Protein 1A3R (pdb70)

Radius of gyration: 25.02 Å; Cα contacts (8 Å, |Δi|>4): 1130; chains: 3; bounding box: 66×62×62 Å

Nearest PDB structures (foldseek):
  1a3r-assembly1_H  TM=1.005E+00  e=1.923E-43  Mus musculus
  6lyn-assembly2_H  TM=9.028E-01  e=5.136E-33  Mus musculus
  4gmt-assembly2_I  TM=8.517E-01  e=1.843E-33  Mus musculus
  5w5x-assembly1_H  TM=8.580E-01  e=8.492E-32  Rattus norvegicus
  6bpc-assembly1_B  TM=8.799E-01  e=1.712E-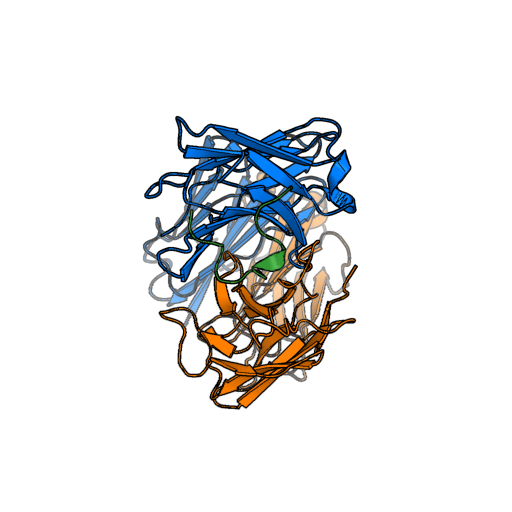31  Mus musculus

Solvent-accessible surface area: 20112 Å² total; per-residue (Å²): 130,6,93,15,79,17,50,54,88,61,40,74,10,53,88,55,75,129,3,70,0,28,0,96,9,68,94,53,0,58,7,88,169,39,128,74,15,4,0,0,0,2,16,19,64,66,92,102,33,4,88,2,3,0,16,64,3,67,49,93,12,94,80,14,55,121,48,4,63,6,56,38,71,19,50,72,0,39,0,16,0,59,24,1,70,22,82,2,13,4,38,0,8,0,6,0,1,58,46,41,8,1,30,26,3,88,7,0,94,0,15,2,109,84,76,66,21,63,10,86,12,22,9,2,12,6,8,84,70,6,40,124,86,38,17,0,1,0,0,0,0,0,10,57,0,17,24,85,111,29,86,26,90,4,54,7,71,58,74,87,49,133,87,33,48,28,50,10,118,25,94,12,57,63,180,61,9,7,11,1,4,4,0,5,0,43,10,78,71,107,42,11,81,173,39,48,31,0,16,0,31,0,76,5,139,50,46,152,73,67,42,76,92,53,16,52,82,103,111,128,163,106,2,100,28,38,56,72,57,64,16,176,72,56,34,58,16,103,0,27,0,37,0,60,75,32,82,4,113,42,2,10,0,3,0,2,13,26,95,90,181,103,24,8,47,8,0,0,2,7,4,23,68,64,41,123,40,84,33,18,88,142,13,121,78,48,4,67,6,61,50,55,70,107,56,41,11,0,58,0,52,2,38,72,2,56,81,92,8,36,4,45,2,16,0,4,0,0,38,0,106,136,49,54,14,26,19,0,69,17,1,52,1,29,12,23,79,18,159,66,56,43,24,52,9,25,18,2,6,36,63,68,132,74,27,17,0,0,0,1,0,60,18,0,2,13,64,70,14,76,24,56,3,45,99,38,100,40,86,90,42,42,36,66,2,68,24,42,90,104,102,80,72,31,14,15,6,0,1,0,56,14,79,59,93,38,22,84,94,110,69,2,27,0,25,5,23,1,85,55,32,106,55,176,52,93,55,109,2,103,83,113,88,91,45,2,16,3,2,7,44,92,39,31,89,17,191

Foldseek 3Di:
DKAKAKDDQEEEEAFQAKDKIKIFIPWFQADVVVRFRFKWKWWAAPPGDIGTADGSQAHGDPPHDPQWGKDDGTTMIMIMGGGDALQSQTWMKMWRPRDPPTDIYSTYGYAYDDDFDFWDKDKDWADPVVLVVFKTKIKMKTDFGPDPDKDKWKAFQNHTDDPQKDKDKDDQDSPSRGIMMMIMHMDTSVVVVVTFKIKIWMDDPVDPGIDIDIGTPVDD/DAWEKDEAAEAEAQAKDKIKIARPPDQLLQKKKWKWWDAPPGDIHTAWIAHSPPRDIDGDVVCVVFWDWGDDRVRRMIMIMGGRDDQVRFTWMKMWIQRVVVRDIHIHPTYGYGHHPADFDAWDKDWAEDDLCKGKTKIKTWFGDDDDKDKDKPVPPQDPQKDKDDWDDDPRGTITMMMHMDGPVCPPVPKMKMWMADVVVGDIDIDIHDHD/DDDDVVDDCVCPDPD

Secondary structure (DSSP, 8-state):
---EEPPPEEE-TT--EEEEEE-TTS-GGG-EEEEEEE-TTS-EEEEEEE-TTT--EEE-GGGTTTEEEEEEGGGTEEEEEE-S--GGG-EEEEEEEEETTTTEEEE---EEEEE--PPPB--EEEEEPPP--EEEEEEEEEEEBSS--EEEEGGGTB-TTEEEPPPEE-SS-EEEEEEEEEETTTTTTS--EEEEEEGGGTEEEEEE----/---EEEE-SEEEEETT-EEEEEEEESS--EETTTTEE-EEEEEE-TTS--EEEEETTTEEPTT--TTEEEEEETTEEEEEEES--GGG-EEEEEEE-SSSS-PBP--EEEEEE---BPPEEEEEPPPHHHHHTTEEEEEEEEEEEBSS-EEEEEEETTEEE-SSEEEEEPPPPTTT--EEEEEEEEEEHHHHHT--EEEEEEEETT-SSPEEEEEETT--/----TTS-GGG-S--

B-factor: mean 27.32, std 13.16, range [6.13, 100.0]

Structure (mmCIF, N/CA/C/O backbone):
data_1A3R
#
_entry.id   1A3R
#
_cell.length_a   71.790
_cell.length_b   76.320
_cell.length_c   92.320
_cell.angle_alpha   90.00
_cell.angle_beta   90.00
_cell.angle_gamma   90.00
#
_symmetry.space_group_name_H-M   'P 21 21 21'
#
loop_
_entity.id
_entity.type
_entity.pdbx_description
1 polymer 'IGG2A 8F5 FAB (LIGHT CHAIN)'
2 polymer 'IGG2A 8F5 FAB (HEAVY CHAIN)'
3 polymer 'HUMAN RHINOVIRUS CAPSID PROTEIN VP2'
4 water water
#
loop_
_atom_site.group_PDB
_atom_site.id
_atom_site.type_symbol
_atom_site.label_atom_id
_atom_site.label_alt_id
_atom_site.label_comp_id
_atom_site.label_asym_id
_atom_site.label_entity_id
_atom_site.label_seq_id
_atom_site.pdbx_PDB_ins_code
_atom_site.Cartn_x
_atom_site.Cartn_y
_atom_site.Cartn_z
_atom_site.occupancy
_atom_site.B_iso_or_equiv
_atom_site.auth_seq_id
_atom_site.auth_comp_id
_atom_site.auth_asym_id
_atom_site.auth_atom_id
_atom_site.pdbx_PDB_model_num
ATOM 1 N N . ASP A 1 1 ? 79.656 63.382 102.827 1.00 46.17 1 ASP L N 1
ATOM 2 C CA . ASP A 1 1 ? 79.966 64.823 102.595 1.00 46.08 1 ASP L CA 1
ATOM 3 C C . ASP A 1 1 ? 81.271 65.012 101.830 1.00 43.34 1 ASP L C 1
ATOM 4 O O . ASP A 1 1 ? 82.230 64.259 102.019 1.00 44.45 1 ASP L O 1
ATOM 9 N N . ILE A 1 2 ? 81.289 66.011 100.950 1.00 38.92 2 ILE L N 1
ATOM 10 C CA . ILE A 1 2 ? 82.468 66.312 100.145 1.00 35.37 2 ILE L CA 1
ATOM 11 C C . ILE A 1 2 ? 83.421 67.239 100.897 1.00 32.50 2 ILE L C 1
ATOM 12 O O . ILE A 1 2 ? 83.027 68.303 101.373 1.00 34.35 2 ILE L O 1
ATOM 17 N N . VAL A 1 3 ? 84.669 66.799 101.030 1.00 31.70 3 VAL L N 1
ATOM 18 C CA . VAL A 1 3 ? 85.699 67.568 101.718 1.00 29.82 3 VAL L CA 1
ATOM 19 C C . VAL A 1 3 ? 86.483 68.422 100.722 1.00 29.09 3 VAL L C 1
ATOM 20 O O . VAL A 1 3 ? 86.923 67.938 99.673 1.00 26.09 3 VAL L O 1
ATOM 24 N N . MET A 1 4 ? 86.630 69.702 101.051 1.00 28.30 4 MET L N 1
ATOM 25 C CA . MET A 1 4 ? 87.359 70.637 100.204 1.00 26.54 4 MET L CA 1
ATOM 26 C C . MET A 1 4 ? 88.702 70.950 100.858 1.00 26.51 4 MET L C 1
ATOM 27 O O . MET A 1 4 ? 88.756 71.425 101.992 1.00 26.71 4 MET L O 1
ATOM 32 N N . THR A 1 5 ? 89.783 70.660 100.140 1.00 25.14 5 THR L N 1
ATOM 33 C CA . THR A 1 5 ? 91.130 70.893 100.639 1.00 25.24 5 THR L CA 1
ATOM 34 C C . THR A 1 5 ? 91.836 71.965 99.821 1.00 23.52 5 THR L C 1
ATOM 35 O O . THR A 1 5 ? 92.045 71.804 98.623 1.00 25.90 5 THR L O 1
ATOM 39 N N . GLN A 1 6 ? 92.194 73.064 100.475 1.00 19.96 6 GLN L N 1
ATOM 40 C CA . GLN A 1 6 ? 92.893 74.151 99.806 1.00 19.81 6 GLN L CA 1
ATOM 41 C C . GLN A 1 6 ? 94.352 74.197 100.231 1.00 22.06 6 GLN L C 1
ATOM 42 O O . GLN A 1 6 ? 94.684 73.860 101.367 1.00 22.42 6 GLN L O 1
ATOM 48 N N . SER A 1 7 ? 95.217 74.634 99.320 1.00 22.75 7 SER L N 1
ATOM 49 C CA . SER A 1 7 ? 96.644 74.739 99.605 1.00 22.05 7 SER L CA 1
ATOM 50 C C . SER A 1 7 ? 97.307 75.697 98.626 1.00 22.00 7 SER L C 1
ATOM 51 O O . SER A 1 7 ? 96.853 75.843 97.491 1.00 23.32 7 SER L O 1
ATOM 54 N N . PRO A 1 8 ? 98.328 76.441 99.087 1.00 25.11 8 PRO L N 1
ATOM 55 C CA . PRO A 1 8 ? 98.837 76.404 100.464 1.00 25.15 8 PRO L CA 1
ATOM 56 C C . PRO A 1 8 ? 97.923 77.235 101.370 1.00 25.41 8 PRO L C 1
ATOM 57 O O . PRO A 1 8 ? 97.020 77.912 100.885 1.00 26.48 8 PRO L O 1
ATOM 61 N N . SER A 1 9 ? 98.139 77.176 102.678 1.00 26.55 9 SER L N 1
ATOM 62 C CA . SER A 1 9 ? 97.305 77.940 103.599 1.00 27.95 9 SER L CA 1
ATOM 63 C C . SER A 1 9 ? 97.709 79.415 103.639 1.00 28.19 9 SER L C 1
ATOM 64 O O . SER A 1 9 ? 96.884 80.289 103.913 1.00 26.14 9 SER L O 1
ATOM 67 N N . SER A 1 10 ? 98.977 79.678 103.333 1.00 27.99 10 SER L N 1
ATOM 68 C CA . SER A 1 10 ? 99.528 81.033 103.314 1.00 25.27 10 SER L CA 1
ATOM 69 C C . SER A 1 10 ? 100.470 81.155 102.119 1.00 25.50 10 SER L C 1
ATOM 70 O O . SER A 1 10 ? 101.184 80.212 101.780 1.00 27.09 10 SER L O 1
ATOM 73 N N . LEU A 1 11 ? 100.489 82.327 101.498 1.00 25.78 11 LEU L N 1
ATOM 74 C CA . LEU A 1 11 ? 101.314 82.549 100.319 1.00 25.05 11 LEU L CA 1
ATOM 75 C C . LEU A 1 11 ? 101.835 83.984 100.294 1.00 23.72 11 LEU L C 1
ATOM 76 O O . LEU A 1 11 ? 101.059 84.924 100.383 1.00 21.70 11 LEU L O 1
ATOM 81 N N . THR A 1 12 ? 103.150 84.146 100.185 1.00 22.53 12 THR L N 1
ATOM 82 C CA . THR A 1 12 ? 103.757 85.474 100.146 1.00 23.46 12 THR L CA 1
ATOM 83 C C . THR A 1 12 ? 104.376 85.705 98.776 1.00 24.95 12 THR L C 1
ATOM 84 O O . THR A 1 12 ? 105.282 84.980 98.370 1.00 28.08 12 THR L O 1
ATOM 88 N N . VAL A 1 13 ? 103.886 86.714 98.065 1.00 23.17 13 VAL L N 1
ATOM 89 C CA . VAL A 1 13 ? 104.377 87.011 96.724 1.00 23.41 13 VAL L CA 1
ATOM 90 C C . VAL A 1 13 ? 104.711 88.484 96.505 1.00 23.80 13 VAL L C 1
ATOM 91 O O . VAL A 1 13 ? 104.295 89.347 97.275 1.00 25.23 13 VAL L O 1
ATOM 95 N N . THR A 1 14 ? 105.471 88.759 95.449 1.00 22.61 14 THR L N 1
ATOM 96 C CA . THR A 1 14 ? 105.860 90.120 95.105 1.00 24.30 14 THR L CA 1
ATOM 97 C C . THR A 1 14 ? 104.973 90.627 93.975 1.00 24.63 14 THR L C 1
ATOM 98 O O . THR A 1 14 ? 104.535 89.851 93.125 1.00 24.73 14 THR L O 1
ATOM 102 N N . THR A 1 15 ? 104.719 91.931 93.967 1.00 23.00 15 THR L N 1
ATOM 103 C CA . THR A 1 15 ? 103.885 92.548 92.940 1.00 25.62 15 THR L CA 1
ATOM 104 C C . THR A 1 15 ? 104.350 92.175 91.539 1.00 25.42 15 THR L C 1
ATOM 105 O O . THR A 1 15 ? 105.550 92.137 91.261 1.00 25.71 15 THR L O 1
ATOM 109 N N . GLY A 1 16 ? 103.392 91.851 90.677 1.00 24.98 16 GLY L N 1
ATOM 110 C CA . GLY A 1 16 ? 103.712 91.503 89.309 1.00 23.20 16 GLY L CA 1
ATOM 111 C C . GLY A 1 16 ? 103.858 90.036 88.970 1.00 23.92 16 GLY L C 1
ATOM 112 O O . GLY A 1 16 ? 103.725 89.675 87.803 1.00 26.42 16 GLY L O 1
ATOM 113 N N . GLU A 1 17 ? 104.129 89.180 89.951 1.00 26.01 17 GLU L N 1
ATOM 114 C CA . GLU A 1 17 ? 104.286 87.765 89.636 1.00 28.93 17 GLU L CA 1
ATOM 115 C C . GLU A 1 17 ? 102.980 86.990 89.499 1.00 29.91 17 GLU L C 1
ATOM 116 O O . GLU A 1 17 ? 101.909 87.486 89.853 1.00 26.84 17 GLU L O 1
ATOM 122 N N . LYS A 1 18 ? 103.071 85.806 88.899 1.00 30.87 18 LYS L N 1
ATOM 123 C CA . LYS A 1 18 ? 101.911 84.947 88.697 1.00 30.34 18 LYS L CA 1
ATOM 124 C C . LYS A 1 18 ? 101.734 84.063 89.918 1.00 29.33 18 LYS L C 1
ATOM 125 O O . LYS A 1 18 ? 102.678 83.419 90.376 1.00 28.54 18 LYS L O 1
ATOM 131 N N . VAL A 1 19 ? 100.513 84.057 90.442 1.00 27.59 19 VAL L N 1
ATOM 132 C CA . VAL A 1 19 ? 100.163 83.292 91.632 1.00 25.41 19 VAL L CA 1
ATOM 133 C C . VAL A 1 19 ? 99.233 82.143 91.271 1.00 22.62 19 VAL L C 1
ATOM 134 O O . VAL A 1 19 ? 98.402 82.274 90.378 1.00 23.00 19 VAL L O 1
ATOM 138 N N . THR A 1 20 ? 99.369 81.024 91.976 1.00 22.69 20 THR L N 1
ATOM 139 C CA . THR A 1 20 ? 98.514 79.860 91.746 1.00 24.68 20 THR L CA 1
ATOM 140 C C . THR A 1 20 ? 98.176 79.164 93.064 1.00 23.21 20 THR L C 1
ATOM 141 O O . THR A 1 20 ? 99.064 78.872 93.867 1.00 25.22 20 THR L O 1
ATOM 145 N N . MET A 1 21 ? 96.886 78.943 93.299 1.00 19.32 21 MET L N 1
ATOM 146 C CA . MET A 1 21 ? 96.442 78.251 94.504 1.00 20.10 21 MET L CA 1
ATOM 147 C C . MET A 1 21 ? 95.536 77.093 94.104 1.00 19.96 21 MET L C 1
ATOM 148 O O . MET A 1 21 ? 94.848 77.150 93.083 1.00 22.90 21 MET L O 1
ATOM 153 N N . THR A 1 22 ? 95.552 76.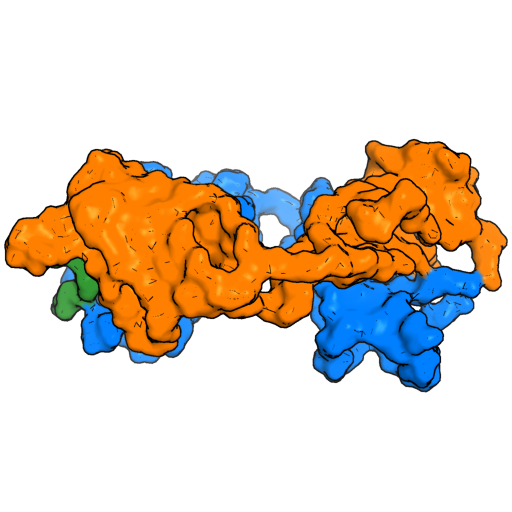033 94.902 1.00 18.93 22 THR L N 1
ATOM 154 C CA . THR A 1 22 ? 94.787 74.836 94.583 1.00 21.59 22 THR L CA 1
ATOM 155 C C . THR A 1 22 ? 93.619 74.503 95.510 1.00 20.60 22 THR L C 1
ATOM 156 O O . THR A 1 22 ? 93.648 74.791 96.705 1.00 20.55 22 THR L O 1
ATOM 160 N N . CYS A 1 23 ? 92.587 73.899 94.929 1.00 20.62 23 CYS L N 1
ATOM 161 C CA . CYS A 1 23 ? 91.406 73.468 95.666 1.00 22.57 23 CYS L CA 1
ATOM 162 C C . CYS A 1 23 ? 91.051 72.070 95.164 1.00 21.46 23 CYS L C 1
ATOM 163 O O . CYS A 1 23 ? 90.796 71.881 93.974 1.00 20.71 23 CYS L O 1
ATOM 166 N N . LYS A 1 24 ? 91.096 71.086 96.057 1.00 23.66 24 LYS L N 1
ATOM 167 C CA . LYS A 1 24 ? 90.777 69.706 95.694 1.00 29.60 24 LYS L CA 1
ATOM 168 C C . LYS A 1 24 ? 89.545 69.223 96.438 1.00 26.98 24 LYS L C 1
ATOM 169 O O . LYS A 1 24 ? 89.352 69.547 97.604 1.00 27.58 24 LYS L O 1
ATOM 175 N N . SER A 1 25 ? 88.715 68.445 95.757 1.00 25.68 25 SER L N 1
ATOM 176 C CA . SER A 1 25 ? 87.507 67.902 96.363 1.00 25.21 25 SER L CA 1
ATOM 177 C C . SER A 1 25 ? 87.657 66.391 96.468 1.00 25.79 25 SER L C 1
ATOM 178 O O . SER A 1 25 ? 88.351 65.780 95.656 1.00 24.59 25 SER L O 1
ATOM 181 N N . SER A 1 26 ? 87.024 65.795 97.477 1.00 27.53 26 SER L N 1
ATOM 182 C CA . SER A 1 26 ? 87.087 64.348 97.684 1.00 26.91 26 SER L CA 1
ATOM 183 C C . SER A 1 26 ? 86.294 63.556 96.644 1.00 28.65 26 SER L C 1
ATOM 184 O O . SER A 1 26 ? 86.441 62.339 96.543 1.00 30.85 26 SER L O 1
ATOM 187 N N . GLN A 1 27 ? 85.463 64.251 95.871 1.00 29.71 27 GLN L N 1
ATOM 188 C CA . GLN A 1 27 ? 84.649 63.626 94.830 1.00 28.70 27 GLN L CA 1
ATOM 189 C C . GLN A 1 27 ? 84.486 64.570 93.656 1.00 27.52 27 GLN L C 1
ATOM 190 O O . GLN A 1 27 ? 84.565 65.786 93.817 1.00 28.61 27 GLN L O 1
ATOM 196 N N . SER A 1 28 A 84.234 64.002 92.482 1.00 25.07 27 SER L N 1
ATOM 197 C CA . SER A 1 28 A 84.049 64.783 91.264 1.00 25.74 27 SER L CA 1
ATOM 198 C C . SER A 1 28 A 82.908 65.792 91.385 1.00 26.09 27 SER L C 1
ATOM 199 O O . SER A 1 28 A 81.862 65.492 91.960 1.00 25.47 27 SER L O 1
ATOM 202 N N . LEU A 1 29 B 83.119 66.991 90.850 1.00 23.04 27 LEU L N 1
ATOM 203 C CA . LEU A 1 29 B 82.095 68.028 90.903 1.00 20.64 27 LEU L CA 1
ATOM 204 C C . LEU A 1 29 B 81.475 68.232 89.519 1.00 22.05 27 LEU L C 1
ATOM 205 O O . LEU A 1 29 B 80.764 69.211 89.280 1.00 18.86 27 LEU L O 1
ATOM 210 N N . LEU A 1 30 C 81.705 67.267 88.630 1.00 22.94 27 LEU L N 1
ATOM 211 C CA . LEU A 1 30 C 81.204 67.335 87.261 1.00 25.13 27 LEU L CA 1
ATOM 212 C C . LEU A 1 30 C 79.815 66.747 87.019 1.00 25.60 27 LEU L C 1
ATOM 213 O O . LEU A 1 30 C 79.509 65.633 87.440 1.00 27.62 27 LEU L O 1
ATOM 218 N N . ASN A 1 31 D 78.982 67.519 86.331 1.00 26.58 27 ASN L N 1
ATOM 219 C CA . ASN A 1 31 D 77.637 67.096 85.969 1.00 28.09 27 ASN L CA 1
ATOM 220 C C . ASN A 1 31 D 77.771 66.665 84.506 1.00 30.18 27 ASN L C 1
ATOM 221 O O . ASN A 1 31 D 78.086 67.484 83.641 1.00 27.51 27 ASN L O 1
ATOM 226 N N . SER A 1 32 E 77.564 65.378 84.240 1.00 32.68 27 SER L N 1
ATOM 227 C CA . SER A 1 32 E 77.684 64.833 82.887 1.00 34.67 27 SER L CA 1
ATOM 228 C C . SER A 1 32 E 76.731 65.442 81.863 1.00 35.14 27 SER L C 1
ATOM 229 O O . SER A 1 32 E 77.117 65.689 80.721 1.00 36.85 27 SER L O 1
ATOM 232 N N . ARG A 1 33 F 75.485 65.665 82.268 1.00 34.13 27 ARG L N 1
ATOM 233 C CA . ARG A 1 33 F 74.476 66.233 81.380 1.00 34.67 27 ARG L CA 1
ATOM 234 C C . ARG A 1 33 F 74.813 67.656 80.908 1.00 35.30 27 ARG L C 1
ATOM 235 O O . ARG A 1 33 F 74.714 67.960 79.719 1.00 36.73 27 ARG L O 1
ATOM 243 N N . THR A 1 34 ? 75.243 68.513 81.833 1.00 34.05 28 THR L N 1
ATOM 244 C CA . THR A 1 34 ? 75.591 69.896 81.502 1.00 32.14 28 THR L CA 1
ATOM 245 C C . THR A 1 34 ? 77.075 70.102 81.169 1.00 33.27 28 THR L C 1
ATOM 246 O O . THR A 1 34 ? 77.461 71.150 80.639 1.00 34.32 28 THR L O 1
ATOM 250 N N . GLN A 1 35 ? 77.899 69.104 81.482 1.00 33.44 29 GLN L N 1
ATOM 251 C CA . GLN A 1 35 ? 79.340 69.159 81.235 1.00 34.41 29 GLN L CA 1
ATOM 252 C C . GLN A 1 35 ? 80.038 70.325 81.938 1.00 31.99 29 GLN L C 1
ATOM 253 O O . GLN A 1 35 ? 81.011 70.878 81.430 1.00 33.71 29 GLN L O 1
ATOM 259 N N . LYS A 1 36 ? 79.541 70.675 83.120 1.00 28.80 30 LYS L N 1
ATOM 260 C CA . LYS A 1 36 ? 80.106 71.761 83.916 1.00 25.70 30 LYS L CA 1
ATOM 261 C C . LYS A 1 36 ? 80.517 71.270 85.294 1.00 23.65 30 LYS L C 1
ATOM 262 O O . LYS A 1 36 ? 79.921 70.335 85.833 1.00 23.68 30 LYS L O 1
ATOM 268 N N . ASN A 1 37 ? 81.556 71.895 85.843 1.00 21.19 31 ASN L N 1
ATOM 269 C CA . ASN A 1 37 ? 82.051 71.580 87.179 1.00 22.01 31 ASN L CA 1
ATOM 270 C C . ASN A 1 37 ? 81.539 72.697 88.085 1.00 21.98 31 ASN L C 1
ATOM 271 O O . ASN A 1 37 ? 81.783 73.876 87.827 1.00 19.68 31 ASN L O 1
ATOM 276 N N . TYR A 1 38 ? 80.807 72.332 89.130 1.00 20.04 32 TYR L N 1
ATOM 277 C CA . TYR A 1 38 ? 80.251 73.334 90.028 1.00 19.24 32 TYR L CA 1
ATOM 278 C C . TYR A 1 38 ? 81.145 73.665 91.209 1.00 17.65 32 TYR L C 1
ATOM 279 O O . TYR A 1 38 ? 80.915 73.221 92.329 1.00 19.89 32 TYR L O 1
ATOM 288 N N . LEU A 1 39 ? 82.198 74.423 90.918 1.00 17.95 33 LEU L N 1
ATOM 289 C CA . LEU A 1 39 ? 83.161 74.861 91.918 1.00 18.32 33 LEU L CA 1
ATOM 290 C C . LEU A 1 39 ? 83.141 76.386 91.871 1.00 16.53 33 LEU L C 1
ATOM 291 O O . LEU A 1 39 ? 83.220 76.978 90.793 1.00 15.77 33 LEU L O 1
ATOM 296 N N . THR A 1 40 ? 82.997 77.016 93.034 1.00 15.14 34 THR L N 1
ATOM 297 C CA . THR A 1 40 ? 82.939 78.476 93.106 1.00 17.16 34 THR L CA 1
ATOM 298 C C . THR A 1 40 ? 84.071 79.084 93.940 1.00 14.16 34 THR L C 1
ATOM 299 O O . THR A 1 40 ? 84.432 78.548 94.984 1.00 16.46 34 THR L O 1
ATOM 303 N N . TRP A 1 41 ? 84.640 80.188 93.455 1.00 12.91 35 TRP L N 1
ATOM 304 C CA . TRP A 1 41 ? 85.726 80.891 94.147 1.00 13.35 35 TRP L CA 1
ATOM 305 C C . TRP A 1 41 ? 85.275 82.248 94.696 1.00 11.96 35 TRP L C 1
ATOM 306 O O . TRP A 1 41 ? 84.597 83.005 94.005 1.00 12.16 35 TRP L O 1
ATOM 317 N N . TYR A 1 42 ? 85.712 82.567 95.913 1.00 8.61 36 TYR L N 1
ATOM 318 C CA . TYR A 1 42 ? 85.384 83.830 96.578 1.00 12.44 36 TYR L CA 1
ATOM 319 C C . TYR A 1 42 ? 86.651 84.547 97.047 1.00 14.12 36 TYR L C 1
ATOM 320 O O . TYR A 1 42 ? 87.690 83.927 97.252 1.00 13.08 36 TYR L O 1
ATOM 329 N N . GLN A 1 43 ? 86.527 85.847 97.277 1.00 14.50 37 GLN L N 1
ATOM 330 C CA . GLN A 1 43 ? 87.630 86.669 97.751 1.00 15.23 37 GLN L CA 1
ATOM 331 C C . GLN A 1 43 ? 87.132 87.463 98.952 1.00 17.54 37 GLN L C 1
ATOM 332 O O . GLN A 1 43 ? 86.048 88.052 98.902 1.00 20.27 37 GLN L O 1
ATOM 338 N N . GLN A 1 44 ? 87.894 87.463 100.039 1.00 15.09 38 GLN L N 1
ATOM 339 C CA . GLN A 1 44 ? 87.493 88.231 101.202 1.00 13.00 38 GLN L CA 1
ATOM 340 C C . GLN A 1 44 ? 88.623 89.114 101.703 1.00 16.46 38 GLN L C 1
ATOM 341 O O . GLN A 1 44 ? 89.607 88.631 102.264 1.00 15.78 38 GLN L O 1
ATOM 347 N N . LYS A 1 45 ? 88.485 90.413 101.465 1.00 18.25 39 LYS L N 1
ATOM 348 C CA . LYS A 1 45 ? 89.469 91.390 101.908 1.00 20.59 39 LYS L CA 1
ATOM 349 C C . LYS A 1 45 ? 89.266 91.623 103.397 1.00 23.27 39 LYS L C 1
ATOM 350 O O . LYS A 1 45 ? 88.159 91.448 103.910 1.00 22.84 39 LYS L O 1
ATOM 356 N N . PRO A 1 46 ? 90.339 91.998 104.115 1.00 27.97 40 PRO L N 1
ATOM 357 C CA . PRO A 1 46 ? 90.294 92.248 105.561 1.00 29.69 40 PRO L CA 1
ATOM 358 C C . PRO A 1 46 ? 89.175 93.184 105.996 1.00 30.09 40 PRO L C 1
ATOM 359 O O . PRO A 1 46 ? 89.105 94.328 105.553 1.00 30.74 40 PRO L O 1
ATOM 363 N N . GLY A 1 47 ? 88.278 92.670 106.835 1.00 30.90 41 GLY L N 1
ATOM 364 C CA . GLY A 1 47 ? 87.170 93.467 107.332 1.00 31.61 41 GLY L CA 1
ATOM 365 C C . GLY A 1 47 ? 86.006 93.682 106.377 1.00 33.11 41 GLY L C 1
ATOM 366 O O . GLY A 1 47 ? 85.124 94.495 106.658 1.00 35.48 41 GLY L O 1
ATOM 367 N N . GLN A 1 48 ? 85.987 92.962 105.259 1.00 29.33 42 GLN L N 1
ATOM 368 C CA . GLN A 1 48 ? 84.907 93.103 104.287 1.00 25.88 42 GLN L CA 1
ATOM 369 C C . GLN A 1 48 ? 84.137 91.808 104.089 1.00 23.70 42 GLN L C 1
ATOM 370 O O . GLN A 1 48 ? 84.557 90.747 104.552 1.00 22.47 42 GLN L O 1
ATOM 376 N N . SER A 1 49 ? 82.997 91.911 103.412 1.00 21.79 43 SER L N 1
ATOM 377 C CA . SER A 1 49 ? 82.161 90.748 103.120 1.00 21.68 43 SER L CA 1
ATOM 378 C C . SER A 1 49 ? 82.796 90.002 101.958 1.00 19.26 43 SER L C 1
ATOM 379 O O . SER A 1 49 ? 83.490 90.601 101.136 1.00 21.16 43 SER L O 1
ATOM 382 N N . PRO A 1 50 ? 82.574 88.684 101.875 1.00 18.04 44 PRO L N 1
ATOM 383 C CA . PRO A 1 50 ? 83.148 87.912 100.771 1.00 16.23 44 PRO L CA 1
ATOM 384 C C . PRO A 1 50 ? 82.581 88.427 99.446 1.00 19.28 44 PRO L C 1
ATOM 385 O O . PRO A 1 50 ? 81.541 89.091 99.423 1.00 17.30 44 PRO L O 1
ATOM 389 N N . LYS A 1 51 ? 83.279 88.142 98.351 1.00 17.91 45 LYS L N 1
ATOM 390 C CA . LYS A 1 51 ? 82.829 88.550 97.029 1.00 17.18 45 LYS L CA 1
ATOM 391 C C . LYS A 1 51 ? 83.051 87.384 96.079 1.00 16.69 45 LYS L C 1
ATOM 392 O O . LYS A 1 51 ? 84.132 86.794 96.072 1.00 17.09 45 LYS L O 1
ATOM 398 N N . LEU A 1 52 ? 82.041 87.050 95.280 1.00 14.74 46 LEU L N 1
ATOM 399 C CA . LEU A 1 52 ? 82.172 85.945 94.332 1.00 15.00 46 LEU L CA 1
ATOM 400 C C . LEU A 1 52 ? 83.024 86.385 93.145 1.00 14.26 46 LEU L C 1
ATOM 401 O O . LEU A 1 52 ? 82.823 87.465 92.588 1.00 15.78 46 LEU L O 1
ATOM 406 N N . LEU A 1 53 ? 84.008 85.564 92.793 1.00 14.87 47 LEU L N 1
ATOM 407 C CA . LEU A 1 53 ? 84.891 85.867 91.671 1.00 14.88 47 LEU L CA 1
ATOM 408 C C . LEU A 1 53 ? 84.563 85.019 90.453 1.00 15.80 47 LEU L C 1
ATOM 409 O O . LEU A 1 53 ? 84.294 85.548 89.371 1.00 14.23 47 LEU L O 1
ATOM 414 N N . ILE A 1 54 ? 84.553 83.701 90.659 1.00 16.24 48 ILE L N 1
ATOM 415 C CA . ILE A 1 54 ? 84.322 82.731 89.593 1.00 15.82 48 ILE L CA 1
ATOM 416 C C . ILE A 1 54 ? 83.364 81.596 89.969 1.00 15.21 48 ILE L C 1
ATOM 417 O O . ILE A 1 54 ? 83.385 81.097 91.089 1.00 16.38 48 ILE L O 1
ATOM 422 N N . TYR A 1 55 ? 82.522 81.201 89.019 1.00 14.28 49 TYR L N 1
ATOM 423 C CA . TYR A 1 55 ? 81.602 80.085 89.218 1.00 15.96 49 TYR L CA 1
ATOM 424 C C . TYR A 1 55 ? 81.764 79.139 88.021 1.00 17.93 49 TYR L C 1
ATOM 425 O O . TYR A 1 55 ? 82.339 79.521 87.001 1.00 16.43 49 TYR L O 1
ATOM 434 N N . TRP A 1 56 ? 81.287 77.903 88.159 1.00 18.72 50 TRP L N 1
ATOM 435 C CA . TRP A 1 56 ? 81.413 76.892 87.105 1.00 19.29 50 TRP L CA 1
ATOM 436 C C . TRP A 1 56 ? 82.898 76.622 86.841 1.00 19.79 50 TRP L C 1
ATOM 437 O O . TRP A 1 56 ? 83.304 76.362 85.707 1.00 20.16 50 TRP L O 1
ATOM 448 N N . ALA A 1 57 ? 83.702 76.753 87.893 1.00 18.60 51 ALA L N 1
ATOM 449 C CA . ALA A 1 57 ? 85.143 76.527 87.836 1.00 15.53 51 ALA L CA 1
ATOM 450 C C . ALA A 1 57 ? 85.965 77.537 87.037 1.00 18.10 51 ALA L C 1
ATOM 451 O O . ALA A 1 57 ? 87.100 77.828 87.411 1.00 19.17 51 ALA L O 1
ATOM 453 N N . SER A 1 58 ? 85.399 78.110 85.976 1.00 18.23 52 SER L N 1
ATOM 454 C CA . SER A 1 58 ? 86.162 79.056 85.163 1.00 19.49 52 SER L CA 1
ATOM 455 C C . SER A 1 58 ? 85.415 80.259 84.584 1.00 20.23 52 SER L C 1
ATOM 456 O O . SER A 1 58 ? 85.965 80.976 83.751 1.00 22.31 52 SER L O 1
ATOM 459 N N . THR A 1 59 ? 84.178 80.491 85.012 1.00 18.65 53 THR L N 1
ATOM 460 C CA . THR A 1 59 ? 83.418 81.632 84.507 1.00 17.30 53 THR L CA 1
ATOM 461 C C . THR A 1 59 ? 83.445 82.793 85.494 1.00 18.46 53 THR L C 1
ATOM 462 O O . THR A 1 59 ? 83.034 82.647 86.641 1.00 20.57 53 THR L O 1
ATOM 466 N N . ARG A 1 60 ? 83.940 83.941 85.046 1.00 14.46 54 ARG L N 1
ATOM 467 C CA . ARG A 1 60 ? 84.010 85.120 85.899 1.00 19.08 54 ARG L CA 1
ATOM 468 C C . ARG A 1 60 ? 82.701 85.893 85.948 1.00 22.11 54 ARG L C 1
ATOM 469 O O . ARG A 1 60 ? 81.976 85.986 84.953 1.00 19.17 54 ARG L O 1
ATOM 477 N N . GLU A 1 61 ? 82.395 86.436 87.120 1.00 21.11 55 GLU L N 1
ATOM 478 C CA . GLU A 1 61 ? 81.201 87.243 87.281 1.00 26.00 55 GLU L CA 1
ATOM 479 C C . GLU A 1 61 ? 81.527 88.594 86.633 1.00 27.86 55 GLU L C 1
ATOM 480 O O . GLU A 1 61 ? 82.703 88.957 86.510 1.00 26.52 55 GLU L O 1
ATOM 486 N N . SER A 1 62 ? 80.504 89.316 86.181 1.00 30.88 56 SER L N 1
ATOM 487 C CA . SER A 1 62 ? 80.718 90.616 85.552 1.00 33.30 56 SER L CA 1
ATOM 488 C C . SER A 1 62 ? 81.434 91.566 86.498 1.00 33.56 56 SER L C 1
ATOM 489 O O . SER A 1 62 ? 81.112 91.631 87.686 1.00 37.04 56 SER L O 1
ATOM 492 N N . GLY A 1 63 ? 82.435 92.267 85.976 1.00 32.96 57 GLY L N 1
ATOM 493 C CA . GLY A 1 63 ? 83.176 93.211 86.792 1.00 32.40 57 GLY L CA 1
ATOM 494 C C . GLY A 1 63 ? 84.486 92.688 87.348 1.00 30.73 57 GLY L C 1
ATOM 495 O O . GLY A 1 63 ? 85.354 93.478 87.720 1.00 31.12 57 GLY L O 1
ATOM 496 N N . VAL A 1 64 ? 84.631 91.368 87.420 1.00 28.20 58 VAL L N 1
ATOM 497 C CA . VAL A 1 64 ? 85.852 90.752 87.934 1.00 23.62 58 VAL L CA 1
ATOM 498 C C . VAL A 1 64 ? 86.998 90.955 86.939 1.00 24.57 58 VAL L C 1
ATOM 499 O O . VAL A 1 64 ? 86.856 90.650 85.756 1.00 25.86 58 VAL L O 1
ATOM 503 N N . PRO A 1 65 ? 88.144 91.491 87.408 1.00 24.54 59 PRO L N 1
ATOM 504 C CA . PRO A 1 65 ? 89.326 91.744 86.575 1.00 24.38 59 PRO L CA 1
ATOM 505 C C . PRO A 1 65 ? 89.771 90.519 85.774 1.00 26.35 59 PRO L C 1
ATOM 506 O O . PRO A 1 65 ? 89.625 89.380 86.224 1.00 22.64 59 PRO L O 1
ATOM 510 N N . ASP A 1 66 ? 90.340 90.775 84.599 1.00 31.47 60 ASP L N 1
ATOM 511 C CA . ASP A 1 66 ? 90.817 89.727 83.694 1.00 34.67 60 ASP L CA 1
ATOM 512 C C . ASP A 1 66 ? 91.995 88.912 84.236 1.00 30.63 60 ASP L C 1
ATOM 513 O O . ASP A 1 66 ? 92.239 87.801 83.767 1.00 29.50 60 ASP L O 1
ATOM 518 N N . ARG A 1 67 ? 92.736 89.460 85.199 1.00 25.47 61 ARG L N 1
ATOM 519 C CA . ARG A 1 67 ? 93.882 88.743 85.753 1.00 22.18 61 ARG L CA 1
ATOM 520 C C . ARG A 1 67 ? 93.515 87.536 86.614 1.00 21.74 61 ARG L C 1
ATOM 521 O O . ARG A 1 67 ? 94.383 86.739 86.962 1.00 22.16 61 ARG L O 1
ATOM 529 N N . PHE A 1 68 ? 92.233 87.405 86.952 1.00 23.19 62 PHE L N 1
ATOM 530 C CA . PHE A 1 68 ? 91.753 86.274 87.744 1.00 21.31 62 PHE L CA 1
ATOM 531 C C . PHE A 1 68 ? 91.257 85.186 86.800 1.00 24.26 62 PHE L C 1
ATOM 532 O O . PHE A 1 68 ? 90.296 85.388 86.057 1.00 25.85 62 PHE L O 1
ATOM 540 N N . THR A 1 69 ? 91.931 84.040 86.823 1.00 22.59 63 THR L N 1
ATOM 541 C CA . THR A 1 69 ? 91.579 82.915 85.971 1.00 22.76 63 THR L CA 1
ATOM 542 C C . THR A 1 69 ? 91.352 81.663 86.806 1.00 24.17 63 THR L C 1
ATOM 543 O O . THR A 1 69 ? 92.038 81.432 87.799 1.00 25.68 63 THR L O 1
ATOM 547 N N . GLY A 1 70 ? 90.368 80.868 86.404 1.00 23.48 64 GLY L N 1
ATOM 548 C CA . GLY A 1 70 ? 90.079 79.635 87.109 1.00 22.91 64 GLY L CA 1
ATOM 549 C C . GLY A 1 70 ? 90.084 78.487 86.123 1.00 21.64 64 GLY L C 1
ATOM 550 O O . GLY A 1 70 ? 89.689 78.660 84.971 1.00 23.85 64 GLY L O 1
ATOM 551 N N . SER A 1 71 ? 90.561 77.324 86.552 1.00 19.80 65 SER L N 1
ATOM 552 C CA . SER A 1 71 ? 90.592 76.156 85.677 1.00 24.15 65 SER L CA 1
ATOM 553 C C . SER A 1 71 ? 90.547 74.850 86.461 1.00 21.48 65 SER L C 1
ATOM 554 O O . SER A 1 71 ? 90.554 74.846 87.690 1.00 20.93 65 SER L O 1
ATOM 557 N N . GLY A 1 72 ? 90.486 73.742 85.737 1.00 22.86 66 GLY L N 1
ATOM 558 C CA . GLY A 1 72 ? 90.442 72.446 86.381 1.00 25.92 66 GLY L CA 1
ATOM 559 C C . GLY A 1 72 ? 89.141 71.729 86.098 1.00 27.87 66 GLY L C 1
ATOM 560 O O . GLY A 1 72 ? 88.169 72.333 85.640 1.00 27.63 66 GLY L O 1
ATOM 561 N N . SER A 1 73 ? 89.118 70.433 86.386 1.00 30.17 67 SER L N 1
ATOM 562 C CA . SER A 1 73 ? 87.931 69.624 86.159 1.00 30.18 67 SER L CA 1
ATOM 563 C C . SER A 1 73 ? 88.005 68.373 87.013 1.00 29.62 67 SER L C 1
ATOM 564 O O . SER A 1 73 ? 89.094 67.920 87.372 1.00 31.88 67 SER L O 1
ATOM 567 N N . GLY A 1 74 ? 86.840 67.842 87.372 1.00 28.33 68 GLY L N 1
ATOM 568 C CA . GLY A 1 74 ? 86.794 66.640 88.181 1.00 24.30 68 GLY L CA 1
ATOM 569 C C . GLY A 1 74 ? 86.985 66.892 89.659 1.00 24.23 68 GLY L C 1
ATOM 570 O O . GLY A 1 74 ? 86.035 67.262 90.347 1.00 25.54 68 GLY L O 1
ATOM 571 N N . THR A 1 75 ? 88.213 66.714 90.143 1.00 24.08 69 THR L N 1
ATOM 572 C CA . THR A 1 75 ? 88.522 66.904 91.564 1.00 25.53 69 THR L CA 1
ATOM 573 C C . THR A 1 75 ? 89.642 67.914 91.848 1.00 26.11 69 THR L C 1
ATOM 574 O O . THR A 1 75 ? 89.857 68.291 93.002 1.00 26.72 69 THR L O 1
ATOM 578 N N . ASP A 1 76 ? 90.361 68.335 90.810 1.00 27.70 70 ASP L N 1
ATOM 579 C CA . ASP A 1 76 ? 91.467 69.280 90.975 1.00 29.42 70 ASP L CA 1
ATOM 580 C C . ASP A 1 76 ? 91.209 70.607 90.273 1.00 29.11 70 ASP L C 1
ATOM 581 O O . ASP A 1 76 ? 91.015 70.651 89.057 1.00 27.81 70 ASP L O 1
ATOM 586 N N . PHE A 1 77 ? 91.233 71.689 91.051 1.00 25.85 71 PHE L N 1
ATOM 587 C CA . PHE A 1 77 ? 90.970 73.028 90.534 1.00 21.73 71 PHE L CA 1
ATOM 588 C C . PHE A 1 77 ? 92.015 74.033 91.001 1.00 19.03 71 PHE L C 1
ATOM 589 O O . PHE A 1 77 ? 92.641 73.847 92.040 1.00 20.73 71 PHE L O 1
ATOM 597 N N . THR A 1 78 ? 92.210 75.091 90.219 1.00 18.39 72 THR L N 1
ATOM 598 C CA . THR A 1 78 ? 93.174 76.131 90.568 1.00 19.80 72 THR L CA 1
ATOM 599 C C . THR A 1 78 ? 92.653 77.530 90.257 1.00 20.36 72 THR L C 1
ATOM 600 O O . THR A 1 78 ? 91.812 77.719 89.372 1.00 21.58 72 THR L O 1
ATOM 604 N N . LEU A 1 79 ? 93.152 78.500 91.016 1.00 21.15 73 LEU L N 1
ATOM 605 C CA . LEU A 1 79 ? 92.825 79.906 90.820 1.00 19.93 73 LEU L CA 1
ATOM 606 C C . LEU A 1 79 ? 94.183 80.558 90.583 1.00 16.86 73 LEU L C 1
ATOM 607 O O . LEU A 1 79 ? 95.117 80.347 91.355 1.00 16.38 73 LEU L O 1
ATOM 612 N N . SER A 1 80 ? 94.299 81.310 89.496 1.00 16.58 74 SER L N 1
ATOM 613 C CA . SER A 1 80 ? 95.544 81.981 89.161 1.00 20.00 74 SER L CA 1
ATOM 614 C C . SER A 1 80 ? 95.352 83.478 89.043 1.00 21.49 74 SER L C 1
ATOM 615 O O . SER A 1 80 ? 94.312 83.944 88.580 1.00 21.26 74 SER L O 1
ATOM 618 N N . ILE A 1 81 ? 96.361 84.228 89.474 1.00 20.41 75 ILE L N 1
ATOM 619 C CA . ILE A 1 81 ? 96.339 85.682 89.384 1.00 22.48 75 ILE L CA 1
ATOM 620 C C . ILE A 1 81 ? 97.577 86.106 88.587 1.00 23.60 75 ILE L C 1
ATOM 621 O O . ILE A 1 81 ? 98.705 85.915 89.039 1.00 22.50 75 ILE L O 1
ATOM 626 N N . SER A 1 82 ? 97.359 86.641 87.388 1.00 23.44 76 SER L N 1
ATOM 627 C CA . SER A 1 82 ? 98.452 87.078 86.522 1.00 27.07 76 SER L CA 1
ATOM 628 C C . SER A 1 82 ? 98.855 88.516 86.810 1.00 26.53 76 SER L C 1
ATOM 629 O O . SER A 1 82 ? 98.220 89.451 86.327 1.00 31.84 76 SER L O 1
ATOM 632 N N . GLY A 1 83 ? 99.933 88.690 87.565 1.00 27.33 77 GLY L N 1
ATOM 633 C CA . GLY A 1 83 ? 100.391 90.028 87.894 1.00 24.62 77 GLY L CA 1
ATOM 634 C C . GLY A 1 83 ? 99.667 90.560 89.109 1.00 21.04 77 GLY L C 1
ATOM 635 O O . GLY A 1 83 ? 98.943 91.549 89.032 1.00 24.55 77 GLY L O 1
ATOM 636 N N . VAL A 1 84 ? 99.864 89.882 90.233 1.00 20.08 78 VAL L N 1
ATOM 637 C CA . VAL A 1 84 ? 99.242 90.251 91.496 1.00 21.22 78 VAL L CA 1
ATOM 638 C C . VAL A 1 84 ? 99.563 91.697 91.888 1.00 23.67 78 VAL L C 1
ATOM 639 O O . VAL A 1 84 ? 100.697 92.157 91.745 1.00 24.34 78 VAL L O 1
ATOM 643 N N . GLN A 1 85 ? 98.546 92.419 92.346 1.00 19.70 79 GLN L N 1
ATOM 644 C CA . GLN A 1 85 ? 98.717 93.805 92.751 1.00 20.16 79 GLN L CA 1
ATOM 645 C C . GLN A 1 85 ? 98.586 93.946 94.257 1.00 22.58 79 GLN L C 1
ATOM 646 O O . GLN A 1 85 ? 98.277 92.978 94.952 1.00 21.18 79 GLN L O 1
ATOM 652 N N . ALA A 1 86 ? 98.825 95.153 94.758 1.00 24.33 80 ALA L N 1
ATOM 653 C CA . ALA A 1 86 ? 98.759 95.418 96.189 1.00 26.84 80 ALA L CA 1
ATOM 654 C C . ALA A 1 86 ? 97.370 95.261 96.798 1.00 28.55 80 ALA L C 1
ATOM 655 O O . ALA A 1 86 ? 97.242 94.973 97.989 1.00 31.82 80 ALA L O 1
ATOM 657 N N . GLU A 1 87 ? 96.336 95.439 95.982 1.00 28.52 81 GLU L N 1
ATOM 658 C CA . GLU A 1 87 ? 94.961 95.322 96.456 1.00 32.09 81 GLU L CA 1
ATOM 659 C C . GLU A 1 87 ? 94.429 93.892 96.435 1.00 32.83 81 GLU L C 1
ATOM 660 O O . GLU A 1 87 ? 93.315 93.636 96.890 1.00 35.13 81 GLU L O 1
ATOM 666 N N . ASP A 1 88 ? 95.220 92.967 95.898 1.00 29.11 82 ASP L N 1
ATOM 667 C CA . ASP A 1 88 ? 94.814 91.570 95.820 1.00 22.34 82 ASP L CA 1
ATOM 668 C C . ASP A 1 88 ? 95.035 90.861 97.144 1.00 21.76 82 ASP L C 1
ATOM 669 O O . ASP A 1 88 ? 94.810 89.658 97.276 1.00 20.24 82 ASP L O 1
ATOM 674 N N . LEU A 1 89 ? 95.481 91.632 98.125 1.00 20.88 83 LEU L N 1
ATOM 675 C CA . LEU A 1 89 ? 95.707 91.144 99.472 1.00 23.06 83 LEU L CA 1
ATOM 676 C C . LEU A 1 89 ? 94.339 90.702 100.027 1.00 22.24 83 LEU L C 1
ATOM 677 O O . LEU A 1 89 ? 93.416 91.515 100.141 1.00 17.31 83 LEU L O 1
ATOM 682 N N . ALA A 1 90 ? 94.203 89.411 100.326 1.00 20.48 84 ALA L N 1
ATOM 683 C CA . ALA A 1 90 ? 92.945 88.866 100.839 1.00 18.55 84 ALA L CA 1
ATOM 684 C C . ALA A 1 90 ? 93.035 87.364 101.078 1.00 19.72 84 ALA L C 1
ATOM 685 O O . ALA A 1 90 ? 94.096 86.763 100.924 1.00 18.53 84 ALA L O 1
ATOM 687 N N . VAL A 1 91 ? 91.925 86.769 101.510 1.00 18.59 85 VAL L N 1
ATOM 688 C CA . VAL A 1 91 ? 91.866 85.325 101.707 1.00 14.90 85 VAL L CA 1
ATOM 689 C C . VAL A 1 91 ? 90.941 84.830 100.599 1.00 15.11 85 VAL L C 1
ATOM 690 O O . VAL A 1 91 ? 89.904 85.440 100.325 1.00 12.73 85 VAL L O 1
ATOM 694 N N . TYR A 1 92 ? 91.345 83.757 99.933 1.00 12.83 86 TYR L N 1
ATOM 695 C CA . TYR A 1 92 ? 90.569 83.193 98.842 1.00 12.38 86 TYR L CA 1
ATOM 696 C C . TYR A 1 92 ? 89.982 81.843 99.237 1.00 13.42 86 TYR L C 1
ATOM 697 O O . TYR A 1 92 ? 90.684 80.988 99.780 1.00 11.80 86 TYR L O 1
ATOM 706 N N . TYR A 1 93 ? 88.685 81.672 98.977 1.00 12.19 87 TYR L N 1
ATOM 707 C CA . TYR A 1 93 ? 87.967 80.446 99.329 1.00 12.93 87 TYR L CA 1
ATOM 708 C C . TYR A 1 93 ? 87.312 79.767 98.141 1.00 11.96 87 TYR L C 1
ATOM 709 O O . TYR A 1 93 ? 86.824 80.434 97.235 1.00 14.89 87 TYR L O 1
ATOM 718 N N . CYS A 1 94 ? 87.299 78.437 98.148 1.00 12.14 88 CYS L N 1
ATOM 719 C CA . CYS A 1 94 ? 86.618 77.683 97.100 1.00 12.97 88 CYS L CA 1
ATOM 720 C C . CYS A 1 94 ? 85.435 77.000 97.796 1.00 13.48 88 CYS L C 1
ATOM 721 O O . CYS A 1 94 ? 85.489 76.732 99.000 1.00 11.24 88 CYS L O 1
ATOM 724 N N . GLN A 1 95 ? 84.367 76.736 97.051 1.00 12.13 89 GLN L N 1
ATOM 725 C CA . GLN A 1 95 ? 83.182 76.119 97.633 1.00 10.76 89 GLN L CA 1
ATOM 726 C C . GLN A 1 95 ? 82.511 75.125 96.704 1.00 9.24 89 GLN L C 1
ATOM 727 O O . GLN A 1 95 ? 82.434 75.330 95.496 1.00 11.10 89 GLN L O 1
ATOM 733 N N . ASN A 1 96 ? 82.008 74.052 97.302 1.00 15.17 90 ASN L N 1
ATOM 734 C CA . ASN A 1 96 ? 81.296 72.995 96.594 1.00 13.51 90 ASN L CA 1
ATOM 735 C C . ASN A 1 96 ? 79.874 73.476 96.294 1.00 14.19 90 ASN L C 1
ATOM 736 O O . ASN A 1 96 ? 79.156 73.892 97.200 1.00 13.63 90 ASN L O 1
ATOM 741 N N . ASN A 1 97 ? 79.508 73.489 95.014 1.00 13.64 91 ASN L N 1
ATOM 742 C CA . ASN A 1 97 ? 78.165 73.885 94.579 1.00 15.57 91 ASN L CA 1
ATOM 743 C C . ASN A 1 97 ? 77.554 72.735 93.777 1.00 17.83 91 ASN L C 1
ATOM 744 O O . ASN A 1 97 ? 76.611 72.932 93.012 1.00 17.38 91 ASN L O 1
ATOM 749 N N . TYR A 1 98 ? 78.118 71.541 93.964 1.00 17.17 92 TYR L N 1
ATOM 750 C CA . TYR A 1 98 ? 77.690 70.324 93.283 1.00 18.19 92 TYR L CA 1
ATOM 751 C C . TYR A 1 98 ? 76.598 69.578 94.043 1.00 19.55 92 TYR L C 1
ATOM 752 O O . TYR A 1 98 ? 75.693 69.015 93.432 1.00 20.42 92 TYR L O 1
ATOM 761 N N . ASN A 1 99 ? 76.724 69.511 95.364 1.00 19.69 93 ASN L N 1
ATOM 762 C CA . ASN A 1 99 ? 75.712 68.859 96.192 1.00 21.89 93 ASN L CA 1
ATOM 763 C C . ASN A 1 99 ? 75.785 69.294 97.654 1.00 20.21 93 ASN L C 1
ATOM 764 O O . ASN A 1 99 ? 76.788 69.851 98.094 1.00 21.90 93 ASN L O 1
ATOM 769 N N . TYR A 1 100 ? 74.707 69.053 98.395 1.00 19.18 94 TYR L N 1
ATOM 770 C CA . TYR A 1 100 ? 74.626 69.440 99.800 1.00 16.15 94 TYR L CA 1
ATOM 771 C C . TYR A 1 100 ? 75.409 68.526 100.732 1.00 16.39 94 TYR L C 1
ATOM 772 O O . TYR A 1 100 ? 75.470 67.319 100.516 1.00 22.75 94 TYR L O 1
ATOM 781 N N . PRO A 1 101 ? 76.063 69.102 101.757 1.00 16.18 95 PRO L N 1
ATOM 782 C CA . PRO A 1 101 ? 76.096 70.540 102.057 1.00 12.98 95 PRO L CA 1
ATOM 783 C C . PRO A 1 101 ? 77.118 71.294 101.189 1.00 11.19 95 PRO L C 1
ATOM 784 O O . PRO A 1 101 ? 78.111 70.715 100.749 1.00 16.05 95 PRO L O 1
ATOM 788 N N . LEU A 1 102 ? 76.847 72.571 100.922 1.00 10.41 96 LEU L N 1
ATOM 789 C CA . LEU A 1 102 ? 77.720 73.414 100.091 1.00 12.07 96 LEU L CA 1
ATOM 790 C C . LEU A 1 102 ? 78.941 73.904 100.885 1.00 12.81 96 LEU L C 1
ATOM 791 O O . LEU A 1 102 ? 79.099 75.097 101.154 1.00 11.95 96 LEU L O 1
ATOM 796 N N . THR A 1 103 ? 79.818 72.960 101.214 1.00 15.25 97 THR L N 1
ATOM 797 C CA . THR A 1 103 ? 81.020 73.206 102.006 1.00 14.99 97 THR L CA 1
ATOM 798 C C . THR A 1 103 ? 82.119 74.093 101.401 1.00 15.92 97 THR L C 1
ATOM 799 O O . THR A 1 103 ? 82.426 74.020 100.209 1.00 12.25 97 THR L O 1
ATOM 803 N N . PHE A 1 104 ? 82.692 74.941 102.254 1.00 15.02 98 PHE L N 1
ATOM 804 C CA . PHE A 1 104 ? 83.774 75.850 101.884 1.00 15.68 98 PHE L CA 1
ATOM 805 C C . PHE A 1 104 ? 85.098 75.203 102.258 1.00 17.81 98 PHE L C 1
ATOM 806 O O . PHE A 1 104 ? 85.153 74.382 103.174 1.00 16.98 98 PHE L O 1
ATOM 814 N N . GLY A 1 105 ? 86.163 75.606 101.565 1.00 19.85 99 GLY L N 1
ATOM 815 C CA . GLY A 1 105 ? 87.495 75.119 101.882 1.00 13.93 99 GLY L CA 1
ATOM 816 C C . GLY A 1 105 ? 88.027 76.005 103.001 1.00 12.74 99 GLY L C 1
ATOM 817 O O . GLY A 1 105 ? 87.400 77.014 103.334 1.00 12.17 99 GLY L O 1
ATOM 818 N N . ALA A 1 106 ? 89.184 75.658 103.563 1.00 15.47 100 ALA L N 1
ATOM 819 C CA . ALA A 1 106 ? 89.780 76.428 104.658 1.00 15.40 100 ALA L CA 1
ATOM 820 C C . ALA A 1 106 ? 90.366 77.783 104.251 1.00 17.01 100 ALA L C 1
ATOM 821 O O . ALA A 1 106 ? 90.629 78.633 105.108 1.00 16.80 100 ALA L O 1
ATOM 823 N N . GLY A 1 107 ? 90.586 77.971 102.951 1.00 16.98 101 GLY L N 1
ATOM 824 C CA . GLY A 1 107 ? 91.112 79.233 102.453 1.00 17.65 101 GLY L CA 1
ATOM 825 C C . GLY A 1 107 ? 92.618 79.362 102.319 1.00 18.86 101 GLY L C 1
ATOM 826 O O . GLY A 1 107 ? 93.381 78.662 102.984 1.00 19.60 101 GLY L O 1
ATOM 827 N N . THR A 1 108 ? 93.040 80.248 101.422 1.00 16.85 102 THR L N 1
ATOM 828 C CA . THR A 1 108 ? 94.457 80.521 101.190 1.00 16.75 102 THR L CA 1
ATOM 829 C C . THR A 1 108 ? 94.690 82.011 101.407 1.00 15.15 102 THR L C 1
ATOM 830 O O . THR A 1 108 ? 94.114 82.844 100.707 1.00 17.02 102 THR L O 1
ATOM 834 N N . LYS A 1 109 ? 95.506 82.342 102.403 1.00 16.51 103 LYS L N 1
ATOM 835 C CA . LYS A 1 109 ? 95.812 83.733 102.708 1.00 17.05 103 LYS L CA 1
ATOM 836 C C . LYS A 1 109 ? 96.945 84.249 101.812 1.00 20.03 103 LYS L C 1
ATOM 837 O O . LYS A 1 109 ? 98.006 83.636 101.725 1.00 19.08 103 LYS L O 1
ATOM 843 N N . LEU A 1 110 ? 96.712 85.374 101.144 1.00 18.42 104 LEU L N 1
ATOM 844 C CA . LEU A 1 110 ? 97.712 85.959 100.254 1.00 21.33 104 LEU L CA 1
ATOM 845 C C . LEU A 1 110 ? 98.296 87.239 100.855 1.00 22.88 104 LEU L C 1
ATOM 846 O O . LEU A 1 110 ? 97.564 88.184 101.149 1.00 23.51 104 LEU L O 1
ATOM 851 N N . GLU A 1 111 ? 99.616 87.256 101.031 1.00 23.19 105 GLU L N 1
ATOM 852 C CA . GLU A 1 111 ? 100.330 88.413 101.574 1.00 24.72 105 GLU L CA 1
ATOM 853 C C . GLU A 1 111 ? 101.378 88.913 100.576 1.00 22.57 105 GLU L C 1
ATOM 854 O O . GLU A 1 111 ? 101.857 88.160 99.729 1.00 22.73 105 GLU L O 1
ATOM 860 N N . LEU A 1 112 ? 101.711 90.194 100.655 1.00 21.56 106 LEU L N 1
ATOM 861 C CA . LEU A 1 112 ? 102.695 90.768 99.744 1.00 23.96 106 LEU L CA 1
ATOM 862 C C . LEU A 1 112 ? 104.088 90.920 100.335 1.00 21.73 106 LEU L C 1
ATOM 863 O O . LEU A 1 112 ? 104.252 91.156 101.532 1.00 22.46 106 LEU L O 1
ATOM 868 N N . LYS A 1 113 ? 105.091 90.765 99.479 1.00 21.27 107 LYS L N 1
ATOM 869 C CA . LYS A 1 113 ? 106.479 90.908 99.884 1.00 22.15 107 LYS L CA 1
ATOM 870 C C . LYS A 1 113 ? 107.014 92.209 99.308 1.00 20.29 107 LYS L C 1
ATOM 871 O O . LYS A 1 113 ? 106.792 92.511 98.140 1.00 22.32 107 LYS L O 1
ATOM 877 N N . ARG A 1 114 ? 107.661 93.002 100.153 1.00 19.58 108 ARG L N 1
ATOM 878 C CA . ARG A 1 114 ? 108.254 94.269 99.735 1.00 17.92 108 ARG L CA 1
ATOM 879 C C . ARG A 1 114 ? 109.611 94.383 100.418 1.00 21.38 108 ARG L C 1
ATOM 880 O O . ARG A 1 114 ? 109.975 93.525 101.222 1.00 19.34 108 ARG L O 1
ATOM 888 N N . ALA A 1 115 ? 110.353 95.442 100.103 1.00 22.17 109 ALA L N 1
ATOM 889 C CA . ALA A 1 115 ? 111.665 95.673 100.698 1.00 21.04 109 ALA L CA 1
ATOM 890 C C . ALA A 1 115 ? 111.531 95.860 102.209 1.00 23.52 109 ALA L C 1
ATOM 891 O O . ALA A 1 115 ? 110.504 96.342 102.689 1.00 26.69 109 ALA L O 1
ATOM 893 N N . ASP A 1 116 ? 112.557 95.469 102.962 1.00 21.85 110 ASP L N 1
ATOM 894 C CA . ASP A 1 116 ? 112.523 95.618 104.416 1.00 22.69 110 ASP L CA 1
ATOM 895 C C . ASP A 1 116 ? 112.360 97.082 104.814 1.00 20.54 110 ASP L C 1
ATOM 896 O O . ASP A 1 116 ? 112.926 97.971 104.183 1.00 17.84 110 ASP L O 1
ATOM 901 N N . ALA A 1 117 ? 111.579 97.323 105.861 1.00 20.30 111 ALA L N 1
ATOM 902 C CA . ALA A 1 117 ? 111.354 98.674 106.361 1.00 19.57 111 ALA L CA 1
ATOM 903 C C . ALA A 1 117 ? 111.478 98.662 107.879 1.00 21.55 111 ALA L C 1
ATOM 904 O O . ALA A 1 117 ? 110.891 97.814 108.546 1.00 22.76 111 ALA L O 1
ATOM 906 N N . ALA A 1 118 ? 112.278 99.579 108.418 1.00 24.15 112 ALA L N 1
ATOM 907 C CA . ALA A 1 118 ? 112.483 99.671 109.863 1.00 24.32 112 ALA L CA 1
ATOM 908 C C . ALA A 1 118 ? 111.308 100.370 110.545 1.00 22.41 112 ALA L C 1
ATOM 909 O O . ALA A 1 118 ? 110.766 101.352 110.027 1.00 22.05 112 ALA L O 1
ATOM 911 N N . PRO A 1 119 ? 110.893 99.861 111.716 1.00 18.09 113 PRO L N 1
ATOM 912 C CA . PRO A 1 119 ? 109.775 100.445 112.460 1.00 20.67 113 PRO L CA 1
ATOM 913 C C . PRO A 1 119 ? 110.095 101.774 113.126 1.00 23.83 113 PRO L C 1
ATOM 914 O O . PRO A 1 119 ? 111.210 101.991 113.595 1.00 26.43 113 PRO L O 1
ATOM 918 N N . THR A 1 120 ? 109.123 102.679 113.123 1.00 25.49 114 THR L N 1
ATOM 919 C CA . THR A 1 120 ? 109.282 103.969 113.781 1.00 23.21 114 THR L CA 1
ATOM 920 C C . THR A 1 120 ? 108.669 103.757 115.161 1.00 23.19 114 THR L C 1
ATOM 921 O O . THR A 1 120 ? 107.476 103.466 115.283 1.00 23.59 114 THR L O 1
ATOM 925 N N . VAL A 1 121 ? 109.496 103.870 116.195 1.00 22.59 115 VAL L N 1
ATOM 926 C CA . VAL A 1 121 ? 109.053 103.642 117.566 1.00 20.44 115 VAL L CA 1
ATOM 927 C C . VAL A 1 121 ? 108.805 104.906 118.384 1.00 22.47 115 VAL L C 1
ATOM 928 O O . VAL A 1 121 ? 109.599 105.849 118.350 1.00 23.57 115 VAL L O 1
ATOM 932 N N . SER A 1 122 ? 107.699 104.907 119.126 1.00 20.68 116 SER L N 1
ATOM 933 C CA . SER A 1 122 ? 107.313 106.032 119.979 1.00 20.18 116 SER L CA 1
ATOM 934 C C . SER A 1 122 ? 106.798 105.487 121.310 1.00 19.81 116 SER L C 1
ATOM 935 O O . SER A 1 122 ? 106.064 104.501 121.329 1.00 21.45 116 SER L O 1
ATOM 938 N N . ILE A 1 123 ? 107.198 106.108 122.418 1.00 17.86 117 ILE L N 1
ATOM 939 C CA . ILE A 1 123 ? 106.756 105.668 123.739 1.00 18.66 117 ILE L CA 1
ATOM 940 C C . ILE A 1 123 ? 105.942 106.783 124.393 1.00 18.89 117 ILE L C 1
ATOM 941 O O . ILE A 1 123 ? 106.237 107.962 124.210 1.00 18.10 117 ILE L O 1
ATOM 946 N N . PHE A 1 124 ? 104.913 106.408 125.152 1.00 18.58 118 PHE L N 1
ATOM 947 C CA . PHE A 1 124 ? 104.048 107.391 125.797 1.00 17.93 118 PHE L CA 1
ATOM 948 C C . PHE A 1 124 ? 103.768 107.093 127.259 1.00 19.70 118 PHE L C 1
ATOM 949 O O . PHE A 1 124 ? 103.253 106.028 127.597 1.00 20.54 118 PHE L O 1
ATOM 957 N N . PRO A 1 125 ? 104.134 108.022 128.151 1.00 20.26 119 PRO L N 1
ATOM 958 C CA . PRO A 1 125 ? 103.911 107.876 129.596 1.00 21.60 119 PRO L CA 1
ATOM 959 C C . PRO A 1 125 ? 102.402 107.974 129.867 1.00 22.73 119 PRO L C 1
ATOM 960 O O . PRO A 1 125 ? 101.639 108.423 129.005 1.00 22.60 119 PRO L O 1
ATOM 964 N N . PRO A 1 126 ? 101.952 107.556 131.064 1.00 22.05 120 PRO L N 1
ATOM 965 C CA . PRO A 1 126 ? 100.524 107.621 131.405 1.00 22.22 120 PRO L CA 1
ATOM 966 C C . PRO A 1 126 ? 100.001 109.059 131.412 1.00 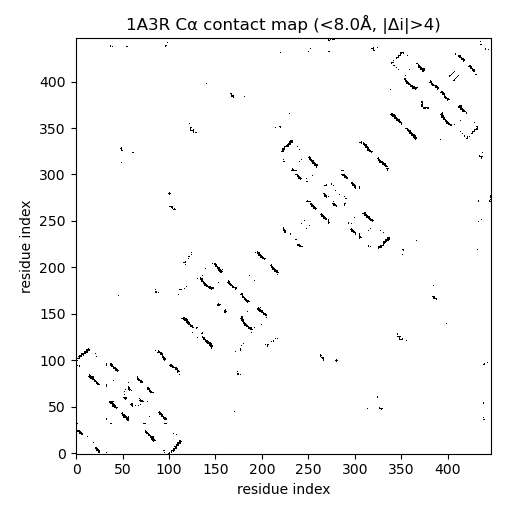22.66 120 PRO L C 1
ATOM 967 O O . PRO A 1 126 ? 100.724 109.976 131.788 1.00 21.59 120 PRO L O 1
ATOM 971 N N . SER A 1 127 ? 98.763 109.264 130.966 1.00 25.08 121 SER L N 1
ATOM 972 C CA . SER A 1 127 ? 98.175 110.605 130.973 1.00 26.03 121 SER L CA 1
ATOM 973 C C . SER A 1 127 ? 97.769 110.935 132.408 1.00 26.27 121 SER L C 1
ATOM 974 O O . SER A 1 127 ? 97.440 110.034 133.185 1.00 26.46 121 SER L O 1
ATOM 977 N N . SER A 1 128 ? 97.805 112.216 132.765 1.00 29.18 122 SER L N 1
ATOM 978 C CA . SER A 1 128 ? 97.456 112.637 134.124 1.00 35.29 122 SER L CA 1
ATOM 979 C C . SER A 1 128 ? 96.057 112.183 134.541 1.00 33.93 122 SER L C 1
ATOM 980 O O . SER A 1 128 ? 95.829 111.832 135.702 1.00 35.37 122 SER L O 1
ATOM 983 N N . GLU A 1 129 ? 95.141 112.154 133.576 1.00 33.74 123 GLU L N 1
ATOM 984 C CA . GLU A 1 129 ? 93.762 111.742 133.819 1.00 31.63 123 GLU L CA 1
ATOM 985 C C . GLU A 1 129 ? 93.645 110.286 134.247 1.00 26.97 123 GLU L C 1
ATOM 986 O O . GLU A 1 129 ? 92.842 109.962 135.121 1.00 24.53 123 GLU L O 1
ATOM 992 N N . GLN A 1 130 ? 94.441 109.411 133.639 1.00 24.52 124 GLN L N 1
ATOM 993 C CA . GLN A 1 130 ? 94.394 108.001 134.001 1.00 24.55 124 GLN L CA 1
ATOM 994 C C . GLN A 1 130 ? 94.947 107.792 135.410 1.00 25.85 124 GLN L C 1
ATOM 995 O O . GLN A 1 130 ? 94.424 106.984 136.181 1.00 24.23 124 GLN L O 1
ATOM 1001 N N . LEU A 1 131 ? 95.999 108.539 135.738 1.00 29.21 125 LEU L N 1
ATOM 1002 C CA . LEU A 1 131 ? 96.638 108.448 137.045 1.00 32.05 125 LEU L CA 1
ATOM 1003 C C . LEU A 1 131 ? 95.676 108.838 138.160 1.00 34.35 125 LEU L C 1
ATOM 1004 O O . LEU A 1 131 ? 95.685 108.233 139.230 1.00 33.36 125 LEU L O 1
ATOM 1009 N N . THR A 1 132 ? 94.831 109.829 137.887 1.00 36.47 126 THR L N 1
ATOM 1010 C CA . THR A 1 132 ? 93.832 110.294 138.846 1.00 39.80 126 THR L CA 1
ATOM 1011 C C . THR A 1 132 ? 92.845 109.166 139.169 1.00 41.85 126 THR L C 1
ATOM 1012 O O . THR A 1 132 ? 92.269 109.131 140.254 1.00 45.92 126 THR L O 1
ATOM 1016 N N . SER A 1 133 ? 92.680 108.235 138.230 1.00 42.89 127 SER L N 1
ATOM 1017 C CA . SER A 1 133 ? 91.774 107.100 138.395 1.00 42.87 127 SER L CA 1
ATOM 1018 C C . SER A 1 133 ? 92.437 105.898 139.068 1.00 42.36 127 SER L C 1
ATOM 1019 O O . SER A 1 133 ? 91.799 104.860 139.260 1.00 44.33 127 SER L O 1
ATOM 1022 N N . GLY A 1 134 ? 93.720 106.023 139.392 1.00 38.05 128 GLY L N 1
ATOM 1023 C CA . GLY A 1 134 ? 94.427 104.934 140.043 1.00 35.47 128 GLY L CA 1
ATOM 1024 C C . GLY A 1 134 ? 94.980 103.881 139.103 1.00 35.77 128 GLY L C 1
ATOM 1025 O O . GLY A 1 134 ? 95.265 102.756 139.525 1.00 37.07 128 GLY L O 1
ATOM 1026 N N . GLY A 1 135 ? 95.140 104.244 137.832 1.00 34.08 129 GLY L N 1
ATOM 1027 C CA . GLY A 1 135 ? 95.672 103.316 136.847 1.00 29.73 129 GLY L CA 1
ATOM 1028 C C . GLY A 1 135 ? 96.809 103.950 136.075 1.00 25.59 129 GLY L C 1
ATOM 1029 O O . GLY A 1 135 ? 96.922 105.174 136.040 1.00 26.41 129 GLY L O 1
ATOM 1030 N N . ALA A 1 136 ? 97.646 103.131 135.446 1.00 23.95 130 ALA L N 1
ATOM 1031 C CA . ALA A 1 136 ? 98.777 103.648 134.681 1.00 21.73 130 ALA L CA 1
ATOM 1032 C C . ALA A 1 136 ? 99.179 102.745 133.518 1.00 23.76 130 ALA L C 1
ATOM 1033 O O . ALA A 1 136 ? 99.736 101.666 133.720 1.00 26.94 130 ALA L O 1
ATOM 1035 N N . SER A 1 137 ? 98.914 103.205 132.297 1.00 21.32 131 SER L N 1
ATOM 1036 C CA . SER A 1 137 ? 99.253 102.447 131.098 1.00 19.84 131 SER L CA 1
ATOM 1037 C C . SER A 1 137 ? 100.361 103.148 130.311 1.00 21.00 131 SER L C 1
ATOM 1038 O O . SER A 1 137 ? 100.322 104.365 130.134 1.00 19.88 131 SER L O 1
ATOM 1041 N N . VAL A 1 138 ? 101.358 102.380 129.872 1.00 17.25 132 VAL L N 1
ATOM 1042 C CA . VAL A 1 138 ? 102.465 102.914 129.082 1.00 18.63 132 VAL L CA 1
ATOM 1043 C C . VAL A 1 138 ? 102.304 102.333 127.681 1.00 19.02 132 VAL L C 1
ATOM 1044 O O . VAL A 1 138 ? 102.263 101.113 127.508 1.00 20.01 132 VAL L O 1
ATOM 1048 N N . VAL A 1 139 ? 102.213 103.208 126.686 1.00 16.06 133 VAL L N 1
ATOM 1049 C CA . VAL A 1 139 ? 102.017 102.769 125.313 1.00 18.24 133 VAL L CA 1
ATOM 1050 C C . VAL A 1 139 ? 103.245 102.912 124.421 1.00 20.30 133 VAL L C 1
ATOM 1051 O O . VAL A 1 139 ? 103.972 103.905 124.478 1.00 18.20 133 VAL L O 1
ATOM 1055 N N . CYS A 1 140 ? 103.442 101.918 123.565 1.00 19.38 134 CYS L N 1
ATOM 1056 C CA . CYS A 1 140 ? 104.551 101.923 122.634 1.00 17.60 134 CYS L CA 1
ATOM 1057 C C . CYS A 1 140 ? 104.017 101.602 121.245 1.00 17.00 134 CYS L C 1
ATOM 1058 O O . CYS A 1 140 ? 103.360 100.577 121.047 1.00 17.71 134 CYS L O 1
ATOM 1061 N N . PHE A 1 141 ? 104.247 102.513 120.304 1.00 15.35 135 PHE L N 1
ATOM 1062 C CA . PHE A 1 141 ? 103.812 102.333 118.923 1.00 16.43 135 PHE L CA 1
ATOM 1063 C C . PHE A 1 141 ? 105.008 101.988 118.037 1.00 17.43 135 PHE L C 1
ATOM 1064 O O . PHE A 1 141 ? 106.067 102.601 118.147 1.00 20.01 135 PHE L O 1
ATOM 1072 N N . LEU A 1 142 ? 104.845 100.980 117.186 1.00 17.08 136 LEU L N 1
ATOM 1073 C CA . LEU A 1 142 ? 105.895 100.560 116.258 1.00 15.71 136 LEU L CA 1
ATOM 1074 C C . LEU A 1 142 ? 105.226 100.542 114.885 1.00 17.78 136 LEU L C 1
ATOM 1075 O O . LEU A 1 142 ? 104.595 99.556 114.500 1.00 19.56 136 LEU L O 1
ATOM 1080 N N . ASN A 1 143 ? 105.360 101.648 114.156 1.00 14.76 137 ASN L N 1
ATOM 1081 C CA . ASN A 1 143 ? 104.713 101.804 112.860 1.00 15.42 137 ASN L CA 1
ATOM 1082 C C . ASN A 1 143 ? 105.523 101.598 111.586 1.00 17.56 137 ASN L C 1
ATOM 1083 O O . ASN A 1 143 ? 106.730 101.846 111.534 1.00 17.96 137 ASN L O 1
ATOM 1088 N N . ASN A 1 144 ? 104.797 101.186 110.550 1.00 16.57 138 ASN L N 1
ATOM 1089 C CA . ASN A 1 144 ? 105.316 100.977 109.201 1.00 20.04 138 ASN L CA 1
ATOM 1090 C C . ASN A 1 144 ? 106.588 100.150 109.025 1.00 19.63 138 ASN L C 1
ATOM 1091 O O . ASN A 1 144 ? 107.595 100.652 108.518 1.00 23.37 138 ASN L O 1
ATOM 1096 N N . PHE A 1 145 ? 106.520 98.869 109.374 1.00 16.04 139 PHE L N 1
ATOM 1097 C CA . PHE A 1 145 ? 107.672 97.990 109.237 1.00 17.93 139 PHE L CA 1
ATOM 1098 C C . PHE A 1 145 ? 107.392 96.745 108.399 1.00 20.09 139 PHE L C 1
ATOM 1099 O O . PHE A 1 145 ? 106.240 96.399 108.138 1.00 15.28 139 PHE L O 1
ATOM 1107 N N . TYR A 1 146 ? 108.472 96.107 107.955 1.00 19.01 140 TYR L N 1
ATOM 1108 C CA . TYR A 1 146 ? 108.420 94.887 107.156 1.00 19.14 140 TYR L CA 1
ATOM 1109 C C . TYR A 1 146 ? 109.794 94.220 107.264 1.00 20.11 140 TYR L C 1
ATOM 1110 O O . TYR A 1 146 ? 110.822 94.897 107.210 1.00 23.40 140 TYR L O 1
ATOM 1119 N N . PRO A 1 147 ? 109.832 92.889 107.439 1.00 20.70 141 PRO L N 1
ATOM 1120 C CA . PRO A 1 147 ? 108.706 91.954 107.547 1.00 19.26 141 PRO L CA 1
ATOM 1121 C C . PRO A 1 147 ? 107.907 92.037 108.849 1.00 19.61 141 PRO L C 1
ATOM 1122 O O . PRO A 1 147 ? 108.238 92.798 109.761 1.00 17.18 141 PRO L O 1
ATOM 1126 N N . LYS A 1 148 ? 106.857 91.227 108.914 1.00 18.54 142 LYS L N 1
ATOM 1127 C CA . LYS A 1 148 ? 105.950 91.170 110.055 1.00 23.17 142 LYS L CA 1
ATOM 1128 C C . LYS A 1 148 ? 106.573 90.689 111.365 1.00 23.74 142 LYS L C 1
ATOM 1129 O O . LYS A 1 148 ? 106.166 91.130 112.441 1.00 24.32 142 LYS L O 1
ATOM 1135 N N . ASP A 1 149 ? 107.555 89.795 111.273 1.00 25.20 143 ASP L N 1
ATOM 1136 C CA . ASP A 1 149 ? 108.227 89.251 112.456 1.00 28.52 143 ASP L CA 1
ATOM 1137 C C . ASP A 1 149 ? 108.898 90.345 113.282 1.00 27.98 143 ASP L C 1
ATOM 1138 O O . ASP A 1 149 ? 109.769 91.066 112.796 1.00 28.44 143 ASP L O 1
ATOM 1143 N N . ILE A 1 150 ? 108.473 90.467 114.533 1.00 26.22 144 ILE L N 1
ATOM 1144 C CA . ILE A 1 150 ? 109.024 91.467 115.436 1.00 27.13 144 ILE L CA 1
ATOM 1145 C C . ILE A 1 150 ? 108.841 90.981 116.871 1.00 31.31 144 ILE L C 1
ATOM 1146 O O . ILE A 1 150 ? 107.940 90.188 117.155 1.00 36.26 144 ILE L O 1
ATOM 1151 N N . ASN A 1 151 ? 109.721 91.417 117.765 1.00 32.80 145 ASN L N 1
ATOM 1152 C CA . ASN A 1 151 ? 109.639 91.007 119.159 1.00 34.02 145 ASN L CA 1
ATOM 1153 C C . ASN A 1 151 ? 109.792 92.218 120.071 1.00 32.76 145 ASN L C 1
ATOM 1154 O O . ASN A 1 151 ? 110.769 92.964 119.977 1.00 31.36 145 ASN L O 1
ATOM 1159 N N . VAL A 1 152 ? 108.810 92.417 120.945 1.00 29.21 146 VAL L N 1
ATOM 1160 C CA . VAL A 1 152 ? 108.820 93.543 121.869 1.00 26.10 146 VAL L CA 1
ATOM 1161 C C . VAL A 1 152 ? 108.923 93.090 123.325 1.00 28.01 146 VAL L C 1
ATOM 1162 O O . VAL A 1 152 ? 108.245 92.153 123.751 1.00 28.56 146 VAL L O 1
ATOM 1166 N N . LYS A 1 153 ? 109.804 93.751 124.071 1.00 29.26 147 LYS L N 1
ATOM 1167 C CA . LYS A 1 153 ? 110.023 93.456 125.483 1.00 28.30 147 LYS L CA 1
ATOM 1168 C C . LYS A 1 153 ? 109.904 94.740 126.283 1.00 26.06 147 LYS L C 1
ATOM 1169 O O . LYS A 1 153 ? 110.287 95.812 125.813 1.00 22.72 147 LYS L O 1
ATOM 1175 N N . TRP A 1 154 ? 109.374 94.623 127.494 1.00 26.00 148 TRP L N 1
ATOM 1176 C CA . TRP A 1 154 ? 109.233 95.768 128.381 1.00 26.03 148 TRP L CA 1
ATOM 1177 C C . TRP A 1 154 ? 110.221 95.631 129.531 1.00 28.91 148 TRP L C 1
ATOM 1178 O O . TRP A 1 154 ? 110.262 94.600 130.200 1.00 26.91 148 TRP L O 1
ATOM 1189 N N . LYS A 1 155 ? 111.049 96.654 129.718 1.00 29.48 149 LYS L N 1
ATOM 1190 C CA . LYS A 1 155 ? 112.028 96.664 130.796 1.00 31.64 149 LYS L CA 1
ATOM 1191 C C . LYS A 1 155 ? 111.701 97.802 131.755 1.00 31.79 149 LYS L C 1
ATOM 1192 O O . LYS A 1 155 ? 111.544 98.946 131.337 1.00 32.68 149 LYS L O 1
ATOM 1198 N N . ILE A 1 156 ? 111.543 97.471 133.031 1.00 31.02 150 ILE L N 1
ATOM 1199 C CA . ILE A 1 156 ? 111.255 98.464 134.059 1.00 34.33 150 ILE L CA 1
ATOM 1200 C C . ILE A 1 156 ? 112.451 98.449 135.005 1.00 38.17 150 ILE L C 1
ATOM 1201 O O . ILE A 1 156 ? 112.693 97.455 135.698 1.00 38.15 150 ILE L O 1
ATOM 1206 N N . ASP A 1 157 ? 113.202 99.549 135.012 1.00 37.99 151 ASP L N 1
ATOM 1207 C CA . ASP A 1 157 ? 114.403 99.672 135.829 1.00 39.56 151 ASP L CA 1
ATOM 1208 C C . ASP A 1 157 ? 115.385 98.572 135.436 1.00 42.16 151 ASP L C 1
ATOM 1209 O O . ASP A 1 157 ? 115.972 97.910 136.295 1.00 41.36 151 ASP L O 1
ATOM 1214 N N . GLY A 1 158 ? 115.497 98.345 134.127 1.00 44.53 152 GLY L N 1
ATOM 1215 C CA . GLY A 1 158 ? 116.404 97.339 133.601 1.00 47.79 152 GLY L CA 1
ATOM 1216 C C . GLY A 1 158 ? 115.940 95.891 133.627 1.00 51.11 152 GLY L C 1
ATOM 1217 O O . GLY A 1 158 ? 116.510 95.055 132.926 1.00 53.04 152 GLY L O 1
ATOM 1218 N N . SER A 1 159 ? 114.925 95.587 134.434 1.00 52.83 153 SER L N 1
ATOM 1219 C CA . SER A 1 159 ? 114.403 94.226 134.551 1.00 54.17 153 SER L CA 1
ATOM 1220 C C . SER A 1 159 ? 113.215 93.990 133.629 1.00 54.20 153 SER L C 1
ATOM 1221 O O . SER A 1 159 ? 112.329 94.834 133.523 1.00 52.95 153 SER L O 1
ATOM 1224 N N . GLU A 1 160 ? 113.186 92.825 132.988 1.00 55.62 154 GLU L N 1
ATOM 1225 C CA . GLU A 1 160 ? 112.098 92.481 132.072 1.00 57.82 154 GLU L CA 1
ATOM 1226 C C . GLU A 1 160 ? 110.781 92.244 132.812 1.00 59.58 154 GLU L C 1
ATOM 1227 O O . GLU A 1 160 ? 110.771 91.736 133.934 1.00 58.18 154 GLU L O 1
ATOM 1233 N N . ARG A 1 161 ? 109.671 92.639 132.190 1.00 62.88 155 ARG L N 1
ATOM 1234 C CA . ARG A 1 161 ? 108.352 92.441 132.785 1.00 65.36 155 ARG L CA 1
ATOM 1235 C C . ARG A 1 161 ? 107.433 91.691 131.820 1.00 65.68 155 ARG L C 1
ATOM 1236 O O . ARG A 1 161 ? 107.281 92.074 130.652 1.00 63.08 155 ARG L O 1
ATOM 1244 N N . GLN A 1 162 ? 106.839 90.636 132.361 1.00 68.40 156 GLN L N 1
ATOM 1245 C CA . GLN A 1 162 ? 105.966 89.732 131.597 1.00 70.35 156 GLN L CA 1
ATOM 1246 C C . GLN A 1 162 ? 104.575 89.599 132.226 1.00 67.11 156 GLN L C 1
ATOM 1247 O O . GLN A 1 162 ? 104.084 88.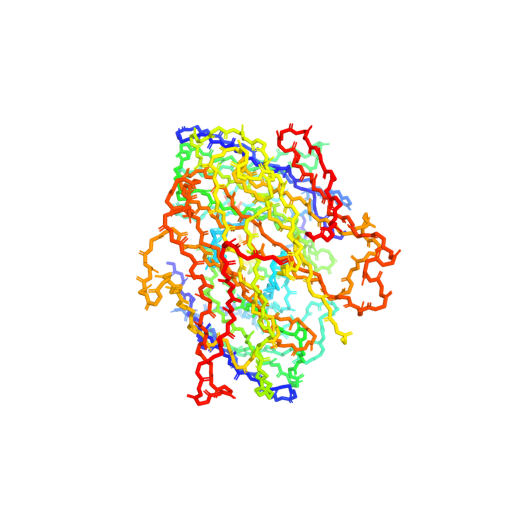486 132.467 1.00 67.25 156 GLN L O 1
ATOM 1253 N N . ASN A 1 163 ? 103.950 90.731 132.477 1.00 63.68 157 ASN L N 1
ATOM 1254 C CA . ASN A 1 163 ? 102.597 90.747 133.051 1.00 59.15 157 ASN L CA 1
ATOM 1255 C C . ASN A 1 163 ? 101.984 92.140 132.936 1.00 51.56 157 ASN L C 1
ATOM 1256 O O . ASN A 1 163 ? 102.587 93.139 133.342 1.00 50.19 157 ASN L O 1
ATOM 1261 N N . GLY A 1 164 ? 100.784 92.196 132.368 1.00 44.60 158 GLY L N 1
ATOM 1262 C CA . GLY A 1 164 ? 100.090 93.456 132.192 1.00 35.87 158 GLY L CA 1
ATOM 1263 C C . GLY A 1 164 ? 100.311 93.998 130.794 1.00 30.26 158 GLY L C 1
ATOM 1264 O O . GLY A 1 164 ? 100.047 95.165 130.536 1.00 30.18 158 GLY L O 1
ATOM 1265 N N . VAL A 1 165 ? 100.803 93.150 129.895 1.00 25.69 159 VAL L N 1
ATOM 1266 C CA . VAL A 1 165 ? 101.076 93.542 128.515 1.00 26.72 159 VAL L CA 1
ATOM 1267 C C . VAL A 1 165 ? 99.967 93.107 127.568 1.00 25.63 159 VAL L C 1
ATOM 1268 O O . VAL A 1 165 ? 99.474 91.985 127.638 1.00 28.48 159 VAL L O 1
ATOM 1272 N N . LEU A 1 166 ? 99.610 94.000 126.656 1.00 24.27 160 LEU L N 1
ATOM 1273 C CA . LEU A 1 166 ? 98.558 93.740 125.692 1.00 22.47 160 LEU L CA 1
ATOM 1274 C C . LEU A 1 166 ? 99.013 94.244 124.317 1.00 20.73 160 LEU L C 1
ATOM 1275 O O . LEU A 1 166 ? 99.238 95.438 124.133 1.00 18.95 160 LEU L O 1
ATOM 1280 N N . ASN A 1 167 ? 99.188 93.325 123.370 1.00 17.87 161 ASN L N 1
ATOM 1281 C CA . ASN A 1 167 ? 99.637 93.679 122.019 1.00 18.68 161 ASN L CA 1
ATOM 1282 C C . ASN A 1 167 ? 98.552 93.580 120.952 1.00 18.06 161 ASN L C 1
ATOM 1283 O O . ASN A 1 167 ? 97.634 92.770 121.063 1.00 18.77 161 ASN L O 1
ATOM 1288 N N . SER A 1 168 ? 98.707 94.362 119.887 1.00 14.48 162 SER L N 1
ATOM 1289 C CA . SER A 1 168 ? 97.751 94.377 118.787 1.00 13.56 162 SER L CA 1
ATOM 1290 C C . SER A 1 168 ? 98.435 94.779 117.482 1.00 18.71 162 SER L C 1
ATOM 1291 O O . SER A 1 168 ? 99.226 95.722 117.454 1.00 16.66 162 SER L O 1
ATOM 1294 N N . TRP A 1 169 ? 98.110 94.064 116.404 1.00 19.13 163 TRP L N 1
ATOM 1295 C CA . TRP A 1 169 ? 98.684 94.315 115.083 1.00 20.33 163 TRP L CA 1
ATOM 1296 C C . TRP A 1 169 ? 97.618 94.682 114.063 1.00 21.65 163 TRP L C 1
ATOM 1297 O O . TRP A 1 169 ? 96.482 94.211 114.137 1.00 23.18 163 TRP L O 1
ATOM 1308 N N . THR A 1 170 ? 97.996 95.511 113.097 1.00 20.32 164 THR L N 1
ATOM 1309 C CA . THR A 1 170 ? 97.080 95.899 112.030 1.00 19.33 164 THR L CA 1
ATOM 1310 C C . THR A 1 170 ? 97.287 94.905 110.889 1.00 17.34 164 THR L C 1
ATOM 1311 O O . THR A 1 170 ? 98.241 94.127 110.904 1.00 19.38 164 THR L O 1
ATOM 1315 N N . ASP A 1 171 ? 96.373 94.893 109.925 1.00 17.71 165 ASP L N 1
ATOM 1316 C CA . ASP A 1 171 ? 96.518 94.013 108.775 1.00 20.42 165 ASP L CA 1
ATOM 1317 C C . ASP A 1 171 ? 97.542 94.689 107.876 1.00 19.74 165 ASP L C 1
ATOM 1318 O O . ASP A 1 171 ? 97.855 95.865 108.070 1.00 20.97 165 ASP L O 1
ATOM 1323 N N . GLN A 1 172 ? 98.066 93.955 106.901 1.00 16.92 166 GLN L N 1
ATOM 1324 C CA . GLN A 1 172 ? 99.037 94.524 105.979 1.00 14.36 166 GLN L CA 1
ATOM 1325 C C . GLN A 1 172 ? 98.355 95.646 105.208 1.00 15.87 166 GLN L C 1
ATOM 1326 O O . GLN A 1 172 ? 97.242 95.477 104.721 1.00 16.90 166 GLN L O 1
ATOM 1332 N N . ASP A 1 173 ? 99.004 96.804 105.136 1.00 16.14 167 ASP L N 1
ATOM 1333 C CA . ASP A 1 173 ? 98.446 97.952 104.423 1.00 19.72 167 ASP L CA 1
ATOM 1334 C C . ASP A 1 173 ? 98.264 97.625 102.944 1.00 22.71 167 ASP L C 1
ATOM 1335 O O . ASP A 1 173 ? 99.142 97.027 102.325 1.00 23.53 167 ASP L O 1
ATOM 1340 N N . SER A 1 174 ? 97.126 98.027 102.380 1.00 24.53 168 SER L N 1
ATOM 1341 C CA . SER A 1 174 ? 96.816 97.754 100.974 1.00 29.08 168 SER L CA 1
ATOM 1342 C C . SER A 1 174 ? 97.558 98.630 99.964 1.00 27.32 168 SER L C 1
ATOM 1343 O O . SER A 1 174 ? 97.441 98.422 98.758 1.00 26.62 168 SER L O 1
ATOM 1346 N N . LYS A 1 175 ? 98.326 99.592 100.466 1.00 26.54 169 LYS L N 1
ATOM 1347 C CA . LYS A 1 175 ? 99.096 100.506 99.624 1.00 28.43 169 LYS L CA 1
ATOM 1348 C C . LYS A 1 175 ? 100.613 100.303 99.748 1.00 27.40 169 LYS L C 1
ATOM 1349 O O . LYS A 1 175 ? 101.271 99.904 98.780 1.00 24.45 169 LYS L O 1
ATOM 1355 N N . ASP A 1 176 ? 101.167 100.581 100.930 1.00 24.64 170 ASP L N 1
ATOM 1356 C CA . ASP A 1 176 ? 102.604 100.427 101.142 1.00 23.10 170 ASP L CA 1
ATOM 1357 C C . ASP A 1 176 ? 103.061 99.044 101.613 1.00 19.66 170 ASP L C 1
ATOM 1358 O O . ASP A 1 176 ? 104.250 98.820 101.799 1.00 19.68 170 ASP L O 1
ATOM 1363 N N . SER A 1 177 ? 102.112 98.140 101.837 1.00 18.31 171 SER L N 1
ATOM 1364 C CA . SER A 1 177 ? 102.407 96.766 102.257 1.00 16.22 171 SER L CA 1
ATOM 1365 C C . SER A 1 177 ? 103.129 96.577 103.595 1.00 14.31 171 SER L C 1
ATOM 1366 O O . SER A 1 177 ? 103.722 95.523 103.827 1.00 13.67 171 SER L O 1
ATOM 1369 N N . THR A 1 178 ? 103.054 97.566 104.484 1.00 11.40 172 THR L N 1
ATOM 1370 C CA . THR A 1 178 ? 103.707 97.460 105.786 1.00 13.00 172 THR L CA 1
ATOM 1371 C C . THR A 1 178 ? 102.750 97.058 106.911 1.00 17.46 172 THR L C 1
ATOM 1372 O O . THR A 1 178 ? 101.531 97.028 106.735 1.00 17.85 172 THR L O 1
ATOM 1376 N N . TYR A 1 179 ? 103.327 96.758 108.069 1.00 16.95 173 TYR L N 1
ATOM 1377 C CA . TYR A 1 179 ? 102.578 96.370 109.257 1.00 17.38 173 TYR L CA 1
ATOM 1378 C C . TYR A 1 179 ? 102.864 97.382 110.360 1.00 18.14 173 TYR L C 1
ATOM 1379 O O . TYR A 1 179 ? 103.865 98.092 110.319 1.00 17.47 173 TYR L O 1
ATOM 1388 N N . SER A 1 180 ? 101.964 97.460 111.331 1.00 16.11 174 SER L N 1
ATOM 1389 C CA . SER A 1 180 ? 102.131 98.352 112.473 1.00 13.73 174 SER L CA 1
ATOM 1390 C C . SER A 1 180 ? 101.684 97.593 113.712 1.00 15.92 174 SER L C 1
ATOM 1391 O O . SER A 1 180 ? 100.827 96.711 113.634 1.00 15.66 174 SER L O 1
ATOM 1394 N N . MET A 1 181 ? 102.266 97.939 114.852 1.00 15.16 175 MET L N 1
ATOM 1395 C CA . MET A 1 181 ? 101.955 97.261 116.096 1.00 15.80 175 MET L CA 1
ATOM 1396 C C . MET A 1 181 ? 101.816 98.221 117.261 1.00 14.27 175 MET L C 1
ATOM 1397 O O . MET A 1 181 ? 102.442 99.281 117.295 1.00 14.01 175 MET L O 1
ATOM 1402 N N . SER A 1 182 ? 100.987 97.824 118.218 1.00 11.35 176 SER L N 1
ATOM 1403 C CA . SER A 1 182 ? 100.740 98.603 119.413 1.00 15.19 176 SER L CA 1
ATOM 1404 C C . SER A 1 182 ? 100.902 97.696 120.623 1.00 16.51 176 SER L C 1
ATOM 1405 O O . SER A 1 182 ? 100.348 96.601 120.658 1.00 19.28 176 SER L O 1
ATOM 1408 N N . SER A 1 183 ? 101.671 98.150 121.605 1.00 18.19 177 SER L N 1
ATOM 1409 C CA . SER A 1 183 ? 101.895 97.380 122.826 1.00 17.11 177 SER L CA 1
ATOM 1410 C C . SER A 1 183 ? 101.600 98.251 124.037 1.00 15.60 177 SER L C 1
ATOM 1411 O O . SER A 1 183 ? 102.141 99.347 124.167 1.00 13.29 177 SER L O 1
ATOM 1414 N N . THR A 1 184 ? 100.735 97.766 124.921 1.00 16.96 178 THR L N 1
ATOM 1415 C CA . THR A 1 184 ? 100.369 98.522 126.112 1.00 16.87 178 THR L CA 1
ATOM 1416 C C . THR A 1 184 ? 100.658 97.764 127.403 1.00 17.43 178 THR L C 1
ATOM 1417 O O . THR A 1 184 ? 100.267 96.611 127.561 1.00 20.14 178 THR L O 1
ATOM 1421 N N . LEU A 1 185 ? 101.367 98.432 128.308 1.00 20.09 179 LEU L N 1
ATOM 1422 C CA . LEU A 1 185 ? 101.727 97.887 129.612 1.00 20.52 179 LEU L CA 1
ATOM 1423 C C . LEU A 1 185 ? 100.863 98.587 130.666 1.00 22.63 179 LEU L C 1
ATOM 1424 O O . LEU A 1 185 ? 100.970 99.801 130.849 1.00 20.41 179 LEU L O 1
ATOM 1429 N N . THR A 1 186 ? 100.003 97.835 131.350 1.00 20.24 180 THR L N 1
ATOM 1430 C CA . THR A 1 186 ? 99.152 98.435 132.369 1.00 24.12 180 THR L CA 1
ATOM 1431 C C . THR A 1 186 ? 99.531 98.009 133.783 1.00 25.83 180 THR L C 1
ATOM 1432 O O . THR A 1 186 ? 99.727 96.826 134.071 1.00 26.69 180 THR L O 1
ATOM 1436 N N . LEU A 1 187 ? 99.637 99.007 134.651 1.00 26.86 181 LEU L N 1
ATOM 1437 C CA . LEU A 1 187 ? 99.983 98.824 136.050 1.00 28.61 181 LEU L CA 1
ATOM 1438 C C . LEU A 1 187 ? 99.020 99.661 136.877 1.00 30.54 181 LEU L C 1
ATOM 1439 O O . LEU A 1 187 ? 98.227 100.438 136.336 1.00 30.97 181 LEU L O 1
ATOM 1444 N N . THR A 1 188 ? 99.096 99.489 138.194 1.00 30.12 182 THR L N 1
ATOM 1445 C CA . THR A 1 188 ? 98.290 100.263 139.129 1.00 29.55 182 THR L CA 1
ATOM 1446 C C . THR A 1 188 ? 99.095 101.542 139.331 1.00 29.34 182 THR L C 1
ATOM 1447 O O . THR A 1 188 ? 100.291 101.565 139.033 1.00 30.33 182 THR L O 1
ATOM 1451 N N . LYS A 1 189 ? 98.449 102.605 139.802 1.00 32.83 183 LYS L N 1
ATOM 1452 C CA . LYS A 1 189 ? 99.137 103.877 140.034 1.00 35.30 183 LYS L CA 1
ATOM 1453 C C . LYS A 1 189 ? 100.273 103.716 141.042 1.00 39.32 183 LYS L C 1
ATOM 1454 O O . LYS A 1 189 ? 101.302 104.389 140.944 1.00 38.04 183 LYS L O 1
ATOM 1460 N N . ASP A 1 190 ? 100.077 102.814 142.002 1.00 41.31 184 ASP L N 1
ATOM 1461 C CA . ASP A 1 190 ? 101.066 102.552 143.043 1.00 45.82 184 ASP L CA 1
ATOM 1462 C C . ASP A 1 190 ? 102.286 101.825 142.485 1.00 43.04 184 ASP L C 1
ATOM 1463 O O . ASP A 1 190 ? 103.421 102.257 142.688 1.00 42.60 184 ASP L O 1
ATOM 1468 N N . GLU A 1 191 ? 102.039 100.731 141.771 1.00 39.64 185 GLU L N 1
ATOM 1469 C CA . GLU A 1 191 ? 103.098 99.929 141.167 1.00 37.48 185 GLU L CA 1
ATOM 1470 C C . GLU A 1 191 ? 103.940 100.802 140.237 1.00 35.75 185 GLU L C 1
ATOM 1471 O O . GLU A 1 191 ? 105.162 100.674 140.183 1.00 33.75 185 GLU L O 1
ATOM 1477 N N . TYR A 1 192 ? 103.270 101.711 139.535 1.00 34.73 186 TYR L N 1
ATOM 1478 C CA . TYR A 1 192 ? 103.919 102.620 138.600 1.00 33.39 186 TYR L CA 1
ATOM 1479 C C . TYR A 1 192 ? 104.879 103.579 139.292 1.00 35.36 186 TYR L C 1
ATOM 1480 O O . TYR A 1 192 ? 105.978 103.833 138.798 1.00 36.22 186 TYR L O 1
ATOM 1489 N N . GLU A 1 193 ? 104.456 104.113 140.433 1.00 37.30 187 GLU L N 1
ATOM 1490 C CA . GLU A 1 193 ? 105.275 105.060 141.178 1.00 39.53 187 GLU L CA 1
ATOM 1491 C C . GLU A 1 193 ? 106.406 104.438 141.993 1.00 38.24 187 GLU L C 1
ATOM 1492 O O . GLU A 1 193 ? 107.184 105.150 142.624 1.00 41.02 187 GLU L O 1
ATOM 1498 N N . ARG A 1 194 ? 106.511 103.114 141.953 1.00 38.59 188 ARG L N 1
ATOM 1499 C CA . ARG A 1 194 ? 107.560 102.405 142.679 1.00 42.83 188 ARG L CA 1
ATOM 1500 C C . ARG A 1 194 ? 108.839 102.303 141.860 1.00 42.65 188 ARG L C 1
ATOM 1501 O O . ARG A 1 194 ? 109.917 102.073 142.408 1.00 44.08 188 ARG L O 1
ATOM 1509 N N . HIS A 1 195 ? 108.717 102.466 140.546 1.00 41.07 189 HIS L N 1
ATOM 1510 C CA . HIS A 1 195 ? 109.870 102.382 139.657 1.00 38.00 189 HIS L CA 1
ATOM 1511 C C . HIS A 1 195 ? 110.151 103.720 138.979 1.00 36.11 189 HIS L C 1
ATOM 1512 O O . HIS A 1 195 ? 109.427 104.692 139.199 1.00 35.37 189 HIS L O 1
ATOM 1519 N N . ASN A 1 196 ? 111.193 103.772 138.153 1.00 33.81 190 ASN L N 1
ATOM 1520 C CA . ASN A 1 196 ? 111.550 105.018 137.485 1.00 33.85 190 ASN L CA 1
ATOM 1521 C C . ASN A 1 196 ? 111.730 104.927 135.971 1.00 33.35 190 ASN L C 1
ATOM 1522 O O . ASN A 1 196 ? 111.111 105.680 135.221 1.00 32.49 190 ASN L O 1
ATOM 1527 N N . SER A 1 197 ? 112.596 104.020 135.535 1.00 30.81 191 SER L N 1
ATOM 1528 C CA . SER A 1 197 ? 112.898 103.844 134.122 1.00 29.99 191 SER L CA 1
ATOM 1529 C C . SER A 1 197 ? 111.976 102.859 133.407 1.00 30.03 191 SER L C 1
ATOM 1530 O O . SER A 1 197 ? 111.851 101.707 133.817 1.00 31.50 191 SER L O 1
ATOM 1533 N N . TYR A 1 198 ? 111.346 103.316 132.327 1.00 27.02 192 TYR L N 1
ATOM 1534 C CA . TYR A 1 198 ? 110.439 102.477 131.539 1.00 26.26 192 TYR L CA 1
ATOM 1535 C C . TYR A 1 198 ? 110.947 102.375 130.108 1.00 25.04 192 TYR L C 1
ATOM 1536 O O . TYR A 1 198 ? 111.079 103.385 129.415 1.00 24.27 192 TYR L O 1
ATOM 1545 N N . THR A 1 199 ? 111.195 101.148 129.659 1.00 24.83 193 THR L N 1
ATOM 1546 C CA . THR A 1 199 ? 111.740 100.918 128.327 1.00 24.81 193 THR L CA 1
ATOM 1547 C C . THR A 1 199 ? 110.973 99.961 127.416 1.00 23.31 193 THR L C 1
ATOM 1548 O O . THR A 1 199 ? 110.575 98.866 127.818 1.00 23.97 193 THR L O 1
ATOM 1552 N N . CYS A 1 200 ? 110.800 100.398 126.173 1.00 22.32 194 CYS L N 1
ATOM 1553 C CA . CYS A 1 200 ? 110.149 99.618 125.131 1.00 25.86 194 CYS L CA 1
ATOM 1554 C C . CYS A 1 200 ? 111.300 99.181 124.222 1.00 25.66 194 CYS L C 1
ATOM 1555 O O . CYS A 1 200 ? 111.925 100.008 123.555 1.00 27.45 194 CYS L O 1
ATOM 1558 N N . GLU A 1 201 ? 111.571 97.883 124.195 1.00 24.68 195 GLU L N 1
ATOM 1559 C CA . GLU A 1 201 ? 112.674 97.346 123.411 1.00 26.70 195 GLU L CA 1
ATOM 1560 C C . GLU A 1 201 ? 112.212 96.398 122.302 1.00 26.04 195 GLU L C 1
ATOM 1561 O O . GLU A 1 201 ? 111.669 95.327 122.575 1.00 20.69 195 GLU L O 1
ATOM 1567 N N . ALA A 1 202 ? 112.471 96.780 121.054 1.00 25.25 196 ALA L N 1
ATOM 1568 C CA . ALA A 1 202 ? 112.069 95.977 119.902 1.00 26.34 196 ALA L CA 1
ATOM 1569 C C . ALA A 1 202 ? 113.234 95.371 119.135 1.00 26.76 196 ALA L C 1
ATOM 1570 O O . ALA A 1 202 ? 114.250 96.018 118.917 1.00 27.32 196 ALA L O 1
ATOM 1572 N N . THR A 1 203 ? 113.058 94.128 118.706 1.00 29.31 197 THR L N 1
ATOM 1573 C CA . THR A 1 203 ? 114.069 93.419 117.931 1.00 30.74 197 THR L CA 1
ATOM 1574 C C . THR A 1 203 ? 113.451 93.106 116.571 1.00 30.49 197 THR L C 1
ATOM 1575 O O . THR A 1 203 ? 112.436 92.411 116.478 1.00 28.01 197 THR L O 1
ATOM 1579 N N . HIS A 1 204 ? 114.068 93.635 115.522 1.00 30.08 198 HIS L N 1
ATOM 1580 C CA . HIS A 1 204 ? 113.576 93.442 114.167 1.00 31.83 198 HIS L CA 1
ATOM 1581 C C . HIS A 1 204 ? 114.736 93.151 113.214 1.00 34.53 198 HIS L C 1
ATOM 1582 O O . HIS A 1 204 ? 115.863 93.602 113.429 1.00 36.53 198 HIS L O 1
ATOM 1589 N N . LYS A 1 205 ? 114.440 92.400 112.159 1.00 34.94 199 LYS L N 1
ATOM 1590 C CA . LYS A 1 205 ? 115.415 92.020 111.140 1.00 34.99 199 LYS L CA 1
ATOM 1591 C C . LYS A 1 205 ? 116.253 93.175 110.581 1.00 35.68 199 LYS L C 1
ATOM 1592 O O . LYS A 1 205 ? 117.412 92.972 110.230 1.00 38.91 199 LYS L O 1
ATOM 1598 N N . THR A 1 206 ? 115.677 94.376 110.515 1.00 35.38 200 THR L N 1
ATOM 1599 C CA . THR A 1 206 ? 116.375 95.543 109.964 1.00 36.57 200 THR L CA 1
ATOM 1600 C C . THR A 1 206 ? 117.480 96.147 110.832 1.00 41.32 200 THR L C 1
ATOM 1601 O O . THR A 1 206 ? 118.093 97.147 110.449 1.00 42.21 200 THR L O 1
ATOM 1605 N N . SER A 1 207 ? 117.738 95.553 111.992 1.00 43.74 201 SER L N 1
ATOM 1606 C CA . SER A 1 207 ? 118.780 96.066 112.872 1.00 46.44 201 SER L CA 1
ATOM 1607 C C . SER A 1 207 ? 119.450 94.968 113.683 1.00 49.32 201 SER L C 1
ATOM 1608 O O . SER A 1 207 ? 118.795 94.031 114.146 1.00 47.31 201 SER L O 1
ATOM 1611 N N . THR A 1 208 ? 120.770 95.078 113.818 1.00 53.71 202 THR L N 1
ATOM 1612 C CA . THR A 1 208 ? 121.557 94.116 114.586 1.00 55.34 202 THR L CA 1
ATOM 1613 C C . THR A 1 208 ? 121.378 94.392 116.078 1.00 53.27 202 THR L C 1
ATOM 1614 O O . THR A 1 208 ? 121.401 93.472 116.897 1.00 50.23 202 THR L O 1
ATOM 1618 N N . SER A 1 209 ? 121.193 95.670 116.410 1.00 52.69 203 SER L N 1
ATOM 1619 C CA . SER A 1 209 ? 120.987 96.109 117.788 1.00 53.52 203 SER L CA 1
ATOM 1620 C C . SER A 1 209 ? 119.504 96.389 118.019 1.00 51.13 203 SER L C 1
ATOM 1621 O O . SER A 1 209 ? 118.805 96.848 117.114 1.00 53.21 203 SER L O 1
ATOM 1624 N N . PRO A 1 210 ? 118.998 96.091 119.227 1.00 47.21 204 PRO L N 1
ATOM 1625 C CA . PRO A 1 210 ? 117.587 96.330 119.544 1.00 43.70 204 PRO L CA 1
ATOM 1626 C C . PRO A 1 210 ? 117.241 97.820 119.512 1.00 41.88 204 PRO L C 1
ATOM 1627 O O . PRO A 1 210 ? 118.046 98.659 119.922 1.00 39.93 204 PRO L O 1
ATOM 1631 N N . ILE A 1 211 ? 116.065 98.139 118.971 1.00 39.16 205 ILE L N 1
ATOM 1632 C CA . ILE A 1 211 ? 115.588 99.516 118.899 1.00 35.97 205 ILE L CA 1
ATOM 1633 C C . ILE A 1 211 ? 114.967 99.837 120.255 1.00 34.75 205 ILE L C 1
ATOM 1634 O O . ILE A 1 211 ? 114.000 99.201 120.672 1.00 33.15 205 ILE L O 1
ATOM 1639 N N . VAL A 1 212 ? 115.535 100.835 120.926 1.00 33.43 206 VAL L N 1
ATOM 1640 C CA . VAL A 1 212 ? 115.110 101.236 122.261 1.00 31.45 206 VAL L CA 1
ATOM 1641 C C . VAL A 1 212 ? 114.523 102.642 122.388 1.00 32.50 206 VAL L C 1
ATOM 1642 O O . VAL A 1 212 ? 115.079 103.613 121.875 1.00 37.04 206 VAL L O 1
ATOM 1646 N N . LYS A 1 213 ? 113.395 102.730 123.087 1.00 29.55 207 LYS L N 1
ATOM 1647 C CA . LYS A 1 213 ? 112.725 103.996 123.371 1.00 27.20 207 LYS L CA 1
ATOM 1648 C C . LYS A 1 213 ? 112.448 103.941 124.864 1.00 26.24 207 LYS L C 1
ATOM 1649 O O . LYS A 1 213 ? 111.984 102.922 125.373 1.00 27.04 207 LYS L O 1
ATOM 1655 N N . SER A 1 214 ? 112.740 105.027 125.568 1.00 23.42 208 SER L N 1
ATOM 1656 C CA . SER A 1 214 ? 112.585 105.036 127.012 1.00 23.18 208 SER L CA 1
ATOM 1657 C C . SER A 1 214 ? 112.358 106.417 127.618 1.00 21.06 208 SER L C 1
ATOM 1658 O O . SER A 1 214 ? 112.507 107.437 126.949 1.00 23.92 208 SER L O 1
ATOM 1661 N N . PHE A 1 215 ? 111.978 106.429 128.893 1.00 20.05 209 PHE L N 1
ATOM 1662 C CA . PHE A 1 215 ? 111.752 107.665 129.637 1.00 20.94 209 PHE L CA 1
ATOM 1663 C C . PHE A 1 215 ? 111.860 107.386 131.137 1.00 20.86 209 PHE L C 1
ATOM 1664 O O . PHE A 1 215 ? 111.812 106.228 131.567 1.00 20.21 209 PHE L O 1
ATOM 1672 N N . ASN A 1 216 ? 112.052 108.448 131.917 1.00 22.88 210 ASN L N 1
ATOM 1673 C CA . ASN A 1 216 ? 112.141 108.344 133.375 1.00 25.65 210 ASN L CA 1
ATOM 1674 C C . ASN A 1 216 ? 110.945 109.070 133.978 1.00 27.65 210 ASN L C 1
ATOM 1675 O O . ASN A 1 216 ? 110.698 110.236 133.672 1.00 27.96 210 ASN L O 1
ATOM 1680 N N . ARG A 1 217 ? 110.207 108.368 134.832 1.00 30.36 211 ARG L N 1
ATOM 1681 C CA . ARG A 1 217 ? 109.012 108.905 135.473 1.00 34.11 211 ARG L CA 1
ATOM 1682 C C . ARG A 1 217 ? 109.195 110.215 136.236 1.00 38.48 211 ARG L C 1
ATOM 1683 O O . ARG A 1 217 ? 108.398 111.143 136.084 1.00 36.81 211 ARG L O 1
ATOM 1691 N N . ASN A 1 218 ? 110.244 110.288 137.050 1.00 45.26 212 ASN L N 1
ATOM 1692 C CA . ASN A 1 218 ? 110.514 111.478 137.860 1.00 52.08 212 ASN L CA 1
ATOM 1693 C C . ASN A 1 218 ? 110.994 112.717 137.091 1.00 52.45 212 ASN L C 1
ATOM 1694 O O . ASN A 1 218 ? 111.196 113.782 137.678 1.00 52.60 212 ASN L O 1
ATOM 1699 N N . GLU A 1 219 ? 111.160 112.582 135.781 1.00 52.47 213 GLU L N 1
ATOM 1700 C CA . GLU A 1 219 ? 111.623 113.694 134.964 1.00 55.65 213 GLU L CA 1
ATOM 1701 C C . GLU A 1 219 ? 110.517 114.269 134.098 1.00 60.90 213 GLU L C 1
ATOM 1702 O O . GLU A 1 219 ? 109.417 113.720 134.032 1.00 60.23 213 GLU L O 1
ATOM 1708 N N . CYS A 1 220 ? 110.816 115.402 133.466 1.00 68.90 214 CYS L N 1
ATOM 1709 C CA . CYS A 1 220 ? 109.885 116.080 132.567 1.00 76.15 214 CYS L CA 1
ATOM 1710 C C . CYS A 1 220 ? 110.638 117.157 131.771 1.00 78.30 214 CYS L C 1
ATOM 1711 O O . CYS A 1 220 ? 110.315 118.358 131.912 1.00 72.37 214 CYS L O 1
ATOM 1715 N N . VAL B 2 2 ? 72.668 96.976 95.521 1.00 62.35 2 VAL H N 1
ATOM 1716 C CA . VAL B 2 2 ? 74.095 96.510 95.570 1.00 63.77 2 VAL H CA 1
ATOM 1717 C C . VAL B 2 2 ? 74.387 95.644 96.795 1.00 59.46 2 VAL H C 1
ATOM 1718 O O . VAL B 2 2 ? 75.047 94.616 96.687 1.00 59.65 2 VAL H O 1
ATOM 1722 N N . GLN B 2 3 ? 73.878 96.047 97.960 1.00 54.44 3 GLN H N 1
ATOM 1723 C CA . GLN B 2 3 ? 74.101 95.275 99.160 1.00 50.89 3 GLN H CA 1
ATOM 1724 C C . GLN B 2 3 ? 72.827 95.147 99.971 1.00 44.49 3 GLN H C 1
ATOM 1725 O O . GLN B 2 3 ? 72.010 96.072 100.033 1.00 43.58 3 GLN H O 1
ATOM 1731 N N . LEU B 2 4 ? 72.619 93.944 100.501 1.00 37.58 4 LEU H N 1
ATOM 1732 C CA . LEU B 2 4 ? 71.459 93.620 101.306 1.00 28.67 4 LEU H CA 1
ATOM 1733 C C . LEU B 2 4 ? 71.572 94.284 102.681 1.00 28.93 4 LEU H C 1
ATOM 1734 O O . LEU B 2 4 ? 72.660 94.673 103.116 1.00 26.96 4 LEU H O 1
ATOM 1739 N N . GLN B 2 5 ? 70.436 94.446 103.348 1.00 27.19 5 GLN H N 1
ATOM 1740 C CA . GLN B 2 5 ? 70.428 95.061 104.664 1.00 25.79 5 GLN H CA 1
ATOM 1741 C C . GLN B 2 5 ? 70.329 93.984 105.733 1.00 23.78 5 GLN H C 1
ATOM 1742 O O . GLN B 2 5 ? 69.574 93.028 105.593 1.00 24.44 5 GLN H O 1
ATOM 1748 N N . GLN B 2 6 ? 71.140 94.112 106.773 1.00 21.79 6 GLN H N 1
ATOM 1749 C CA . GLN B 2 6 ? 71.115 93.162 107.875 1.00 19.62 6 GLN H CA 1
ATOM 1750 C C . GLN B 2 6 ? 70.949 93.935 109.169 1.00 18.70 6 GLN H C 1
ATOM 1751 O O . GLN B 2 6 ? 71.319 95.104 109.247 1.00 16.69 6 GLN H O 1
ATOM 1757 N N . SER B 2 7 ? 70.367 93.282 110.170 1.00 19.58 7 SER H N 1
ATOM 1758 C CA . SER B 2 7 ? 70.142 93.897 111.476 1.00 21.88 7 SER H CA 1
ATOM 1759 C C . SER B 2 7 ? 71.447 94.201 112.218 1.00 22.19 7 SER H C 1
ATOM 1760 O O . SER B 2 7 ? 72.484 93.593 111.946 1.00 21.88 7 SER H O 1
ATOM 1763 N N . GLY B 2 8 ? 71.373 95.133 113.167 1.00 24.07 8 GLY H N 1
ATOM 1764 C CA . GLY B 2 8 ? 72.539 95.539 113.938 1.00 23.00 8 GLY H CA 1
ATOM 1765 C C . GLY B 2 8 ? 73.151 94.502 114.861 1.00 24.03 8 GLY H C 1
ATOM 1766 O O . GLY B 2 8 ? 72.592 93.422 115.064 1.00 26.40 8 GLY H O 1
ATOM 1767 N N . ALA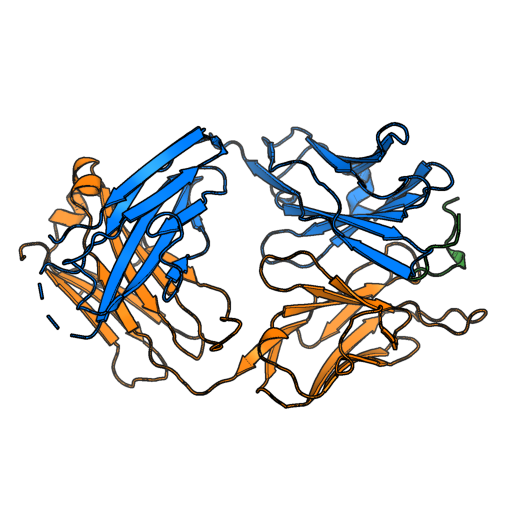 B 2 9 ? 74.306 94.853 115.429 1.00 23.56 9 ALA H N 1
ATOM 1768 C CA . ALA B 2 9 ? 75.051 93.987 116.341 1.00 24.78 9 ALA H CA 1
ATOM 1769 C C . ALA B 2 9 ? 74.224 93.534 117.543 1.00 25.46 9 ALA H C 1
ATOM 1770 O O . ALA B 2 9 ? 73.445 94.307 118.105 1.00 28.13 9 ALA H O 1
ATOM 1772 N N . GLU B 2 10 ? 74.419 92.281 117.945 1.00 24.26 10 GLU H N 1
ATOM 1773 C CA . GLU B 2 10 ? 73.687 91.706 119.068 1.00 23.95 10 GLU H CA 1
ATOM 1774 C C . GLU B 2 10 ? 74.583 91.209 120.187 1.00 21.13 10 GLU H C 1
ATOM 1775 O O . GLU B 2 10 ? 75.568 90.521 119.938 1.00 20.97 10 GLU H O 1
ATOM 1781 N N . LEU B 2 11 ? 74.235 91.568 121.418 1.00 19.34 11 LEU H N 1
ATOM 1782 C CA . LEU B 2 11 ? 74.949 91.087 122.592 1.00 19.87 11 LEU H CA 1
ATOM 1783 C C . LEU B 2 11 ? 73.894 90.217 123.268 1.00 23.65 11 LEU H C 1
ATOM 1784 O O . LEU B 2 11 ? 72.841 90.713 123.670 1.00 26.37 11 LEU H O 1
ATOM 1789 N N . VAL B 2 12 ? 74.150 88.917 123.346 1.00 23.34 12 VAL H N 1
ATOM 1790 C CA . VAL B 2 12 ? 73.191 87.995 123.948 1.00 26.26 12 VAL H CA 1
ATOM 1791 C C . VAL B 2 12 ? 73.873 87.067 124.947 1.00 25.81 12 VAL H C 1
ATOM 1792 O O . VAL B 2 12 ? 74.987 86.601 124.708 1.00 22.66 12 VAL H O 1
ATOM 1796 N N . ARG B 2 13 ? 73.207 86.817 126.074 1.00 26.71 13 ARG H N 1
ATOM 1797 C CA . ARG B 2 13 ? 73.771 85.965 127.120 1.00 28.91 13 ARG H CA 1
ATOM 1798 C C . ARG B 2 13 ? 73.677 84.465 126.810 1.00 27.29 13 ARG H C 1
ATOM 1799 O O . ARG B 2 13 ? 72.808 84.033 126.049 1.00 26.22 13 ARG H O 1
ATOM 1807 N N . PRO B 2 14 ? 74.600 83.658 127.372 1.00 24.95 14 PRO H N 1
ATOM 1808 C CA . PRO B 2 14 ? 74.632 82.205 127.163 1.00 23.73 14 PRO H CA 1
ATOM 1809 C C . PRO B 2 14 ? 73.296 81.532 127.481 1.00 24.53 14 PRO H C 1
ATOM 1810 O O . PRO B 2 14 ? 72.650 81.858 128.479 1.00 27.93 14 PRO H O 1
ATOM 1814 N N . GLY B 2 15 ? 72.883 80.604 126.621 1.00 20.11 15 GLY H N 1
ATOM 1815 C CA . GLY B 2 15 ? 71.636 79.891 126.839 1.00 19.71 15 GLY H CA 1
ATOM 1816 C C . GLY B 2 15 ? 70.425 80.519 126.183 1.00 20.78 15 GLY H C 1
ATOM 1817 O O . GLY B 2 15 ? 69.422 79.845 125.972 1.00 21.67 15 GLY H O 1
ATOM 1818 N N . ALA B 2 16 ? 70.501 81.811 125.880 1.00 20.87 16 ALA H N 1
ATOM 1819 C CA . ALA B 2 16 ? 69.395 82.508 125.240 1.00 17.60 16 ALA H CA 1
ATOM 1820 C C . ALA B 2 16 ? 69.422 82.265 123.737 1.00 20.49 16 ALA H C 1
ATOM 1821 O O . ALA B 2 16 ? 70.322 81.597 123.221 1.00 22.67 16 ALA H O 1
ATOM 1823 N N . SER B 2 17 ? 68.415 82.780 123.043 1.00 22.07 17 SER H N 1
ATOM 1824 C CA . SER B 2 17 ? 68.334 82.632 121.595 1.00 25.16 17 SER H CA 1
ATOM 1825 C C . SER B 2 17 ? 68.297 84.015 120.956 1.00 22.50 17 SER H C 1
ATOM 1826 O O . SER B 2 17 ? 68.128 85.014 121.650 1.00 23.70 17 SER H O 1
ATOM 1829 N N . VAL B 2 18 ? 68.452 84.070 119.637 1.00 21.84 18 VAL H N 1
ATOM 1830 C CA . VAL B 2 18 ? 68.446 85.345 118.923 1.00 17.73 18 VAL H CA 1
ATOM 1831 C C . VAL B 2 18 ? 67.929 85.152 117.499 1.00 17.81 18 VAL H C 1
ATOM 1832 O O . VAL B 2 18 ? 68.035 84.063 116.939 1.00 18.63 18 VAL H O 1
ATOM 1836 N N . LYS B 2 19 ? 67.337 86.200 116.932 1.00 19.74 19 LYS H N 1
ATOM 1837 C CA . LYS B 2 19 ? 66.819 86.144 115.567 1.00 22.19 19 LYS H CA 1
ATOM 1838 C C . LYS B 2 19 ? 67.388 87.304 114.752 1.00 21.33 19 LYS H C 1
ATOM 1839 O O . LYS B 2 19 ? 67.147 88.474 115.065 1.00 20.74 19 LYS H O 1
ATOM 1845 N N . LEU B 2 20 ? 68.169 86.968 113.727 1.00 17.60 20 LEU H N 1
ATOM 1846 C CA . LEU B 2 20 ? 68.791 87.961 112.857 1.00 16.04 20 LEU H CA 1
ATOM 1847 C C . LEU B 2 20 ? 67.951 88.116 111.597 1.00 17.39 20 LEU H C 1
ATOM 1848 O O . LEU B 2 20 ? 67.286 87.169 111.176 1.00 20.96 20 LEU H O 1
ATOM 1853 N N . SER B 2 21 ? 67.965 89.304 110.999 1.00 17.40 21 SER H N 1
ATOM 1854 C CA . SER B 2 21 ? 67.182 89.536 109.787 1.00 18.24 21 SER H CA 1
ATOM 1855 C C . SER B 2 21 ? 68.007 90.035 108.607 1.00 16.54 21 SER H C 1
ATOM 1856 O O . SER B 2 21 ? 69.064 90.640 108.778 1.00 15.88 21 SER H O 1
ATOM 1859 N N . CYS B 2 22 ? 67.489 89.786 107.409 1.00 17.15 22 CYS H N 1
ATOM 1860 C CA . CYS B 2 22 ? 68.130 90.186 106.165 1.00 15.31 22 CYS H CA 1
ATOM 1861 C C . CYS B 2 22 ? 67.051 90.643 105.189 1.00 16.95 22 CYS H C 1
ATOM 1862 O O . CYS B 2 22 ? 66.229 89.840 104.743 1.00 17.40 22 CYS H O 1
ATOM 1865 N N . THR B 2 23 ? 67.059 91.933 104.869 1.00 17.66 23 THR H N 1
ATOM 1866 C CA . THR B 2 23 ? 66.086 92.533 103.959 1.00 19.16 23 THR H CA 1
ATOM 1867 C C . THR B 2 23 ? 66.713 92.777 102.591 1.00 18.07 23 THR H C 1
ATOM 1868 O O . THR B 2 23 ? 67.722 93.470 102.478 1.00 19.68 23 THR H O 1
ATOM 1872 N N . THR B 2 24 ? 66.102 92.212 101.555 1.00 19.76 24 THR H N 1
ATOM 1873 C CA . THR B 2 24 ? 66.612 92.348 100.197 1.00 23.15 24 THR H CA 1
ATOM 1874 C C . THR B 2 24 ? 66.053 93.576 99.490 1.00 25.39 24 THR H C 1
ATOM 1875 O O . THR B 2 24 ? 65.281 93.456 98.540 1.00 31.41 24 THR H O 1
ATOM 1879 N N . SER B 2 25 ? 66.445 94.756 99.954 1.00 24.98 25 SER H N 1
ATOM 1880 C CA . SER B 2 25 ? 65.990 96.002 99.352 1.00 26.13 25 SER H CA 1
ATOM 1881 C C . SER B 2 25 ? 66.457 96.059 97.898 1.00 25.84 25 SER H C 1
ATOM 1882 O O . SER B 2 25 ? 67.638 95.869 97.614 1.00 26.38 25 SER H O 1
ATOM 1885 N N . GLY B 2 26 ? 65.519 96.309 96.988 1.00 25.15 26 GLY H N 1
ATOM 1886 C CA . GLY B 2 26 ? 65.842 96.377 95.573 1.00 22.68 26 GLY H CA 1
ATOM 1887 C C . GLY B 2 26 ? 65.439 95.120 94.824 1.00 24.01 26 GLY H C 1
ATOM 1888 O O . GLY B 2 26 ? 65.489 95.077 93.592 1.00 22.60 26 GLY H O 1
ATOM 1889 N N . PHE B 2 27 ? 65.032 94.095 95.570 1.00 21.19 27 PHE H N 1
ATOM 1890 C CA . PHE B 2 27 ? 64.625 92.831 94.977 1.00 22.29 27 PHE H CA 1
ATOM 1891 C C . PHE B 2 27 ? 63.412 92.247 95.667 1.00 26.08 27 PHE H C 1
ATOM 1892 O O . PHE B 2 27 ? 63.215 92.428 96.869 1.00 27.73 27 PHE H O 1
ATOM 1900 N N . ASN B 2 28 ? 62.609 91.523 94.896 1.00 26.77 28 ASN H N 1
ATOM 1901 C CA . ASN B 2 28 ? 61.444 90.844 95.432 1.00 26.32 28 ASN H CA 1
ATOM 1902 C C . ASN B 2 28 ? 62.074 89.569 95.995 1.00 26.19 28 ASN H C 1
ATOM 1903 O O . ASN B 2 28 ? 62.720 88.822 95.251 1.00 25.19 28 ASN H O 1
ATOM 1908 N N . ILE B 2 29 ? 61.938 89.338 97.297 1.00 23.56 29 ILE H N 1
ATOM 1909 C CA . ILE B 2 29 ? 62.552 88.164 97.917 1.00 23.84 29 ILE H CA 1
ATOM 1910 C C . ILE B 2 29 ? 62.138 86.812 97.326 1.00 25.25 29 ILE H C 1
ATOM 1911 O O . ILE B 2 29 ? 62.832 85.814 97.512 1.00 26.31 29 ILE H O 1
ATOM 1916 N N . LYS B 2 30 ? 61.041 86.795 96.576 1.00 24.87 30 LYS H N 1
ATOM 1917 C CA . LYS B 2 30 ? 60.572 85.559 95.957 1.00 27.76 30 LYS H CA 1
ATOM 1918 C C . LYS B 2 30 ? 61.403 85.187 94.723 1.00 27.44 30 LYS H C 1
ATOM 1919 O O . LYS B 2 30 ? 61.252 84.098 94.165 1.00 27.42 30 LYS H O 1
ATOM 1925 N N . ASP B 2 31 ? 62.298 86.087 94.322 1.00 23.77 31 ASP H N 1
ATOM 1926 C CA . ASP B 2 31 ? 63.162 85.856 93.171 1.00 24.06 31 ASP H CA 1
ATOM 1927 C C . ASP B 2 31 ? 64.626 85.720 93.569 1.00 21.21 31 ASP H C 1
ATOM 1928 O O . ASP B 2 31 ? 65.502 85.681 92.709 1.00 23.36 31 ASP H O 1
ATOM 1933 N N . ILE B 2 32 ? 64.882 85.637 94.870 1.00 19.33 32 ILE H N 1
ATOM 1934 C CA . ILE B 2 32 ? 66.242 85.540 95.393 1.00 19.47 32 ILE H CA 1
ATOM 1935 C C . ILE B 2 32 ? 66.516 84.247 96.156 1.00 16.91 32 ILE H C 1
ATOM 1936 O O . ILE B 2 32 ? 65.659 83.751 96.875 1.00 17.21 32 ILE H O 1
ATOM 1941 N N . TYR B 2 33 ? 67.718 83.705 95.979 1.00 17.10 33 TYR H N 1
ATOM 1942 C CA . TYR B 2 33 ? 68.138 82.500 96.683 1.00 15.48 33 TYR H CA 1
ATOM 1943 C C . TYR B 2 33 ? 68.971 82.943 97.883 1.00 15.30 33 TYR H C 1
ATOM 1944 O O . TYR B 2 33 ? 70.104 83.394 97.727 1.00 14.44 33 TYR H O 1
ATOM 1953 N N . ILE B 2 34 ? 68.393 82.825 99.074 1.00 13.46 34 ILE H N 1
ATOM 1954 C CA . ILE B 2 34 ? 69.055 83.226 100.308 1.00 12.80 34 ILE H CA 1
ATOM 1955 C C . ILE B 2 34 ? 69.888 82.125 100.966 1.00 14.78 34 ILE H C 1
ATOM 1956 O O . ILE B 2 34 ? 69.434 80.993 101.115 1.00 14.23 34 ILE H O 1
ATOM 1961 N N . HIS B 2 35 ? 71.112 82.480 101.359 1.00 14.01 35 HIS H N 1
ATOM 1962 C CA . HIS B 2 35 ? 72.030 81.568 102.043 1.00 10.03 35 HIS H CA 1
ATOM 1963 C C . HIS B 2 35 ? 72.542 82.293 103.285 1.00 11.68 35 HIS H C 1
ATOM 1964 O O . HIS B 2 35 ? 72.691 83.513 103.266 1.00 9.52 35 HIS H O 1
ATOM 1971 N N . TRP B 2 36 ? 72.779 81.557 104.368 1.00 9.35 36 TRP H N 1
ATOM 1972 C CA . TRP B 2 36 ? 73.329 82.148 105.587 1.00 10.89 36 TRP H CA 1
ATOM 1973 C C . TRP B 2 36 ? 74.707 81.530 105.805 1.00 11.01 36 TRP H C 1
ATOM 1974 O O . TRP B 2 36 ? 74.865 80.314 105.690 1.00 13.24 36 TRP H O 1
ATOM 1985 N N . VAL B 2 37 ? 75.707 82.378 106.048 1.00 13.23 37 VAL H N 1
ATOM 1986 C CA . VAL B 2 37 ? 77.093 81.934 106.242 1.00 14.44 37 VAL H CA 1
ATOM 1987 C C . VAL B 2 37 ? 77.684 82.478 107.547 1.00 12.74 37 VAL H C 1
ATOM 1988 O O . VAL B 2 37 ? 77.576 83.660 107.839 1.00 14.47 37 VAL H O 1
ATOM 1992 N N . LYS B 2 38 ? 78.310 81.600 108.322 1.00 12.72 38 LYS H N 1
ATOM 1993 C CA . LYS B 2 38 ? 78.912 81.960 109.606 1.00 12.40 38 LYS H CA 1
ATOM 1994 C C . LYS B 2 38 ? 80.432 82.098 109.529 1.00 13.92 38 LYS H C 1
ATOM 1995 O O . LYS B 2 38 ? 81.087 81.415 108.745 1.00 14.32 38 LYS H O 1
ATOM 2001 N N . GLN B 2 39 ? 80.989 83.001 110.328 1.00 14.86 39 GLN H N 1
ATOM 2002 C CA . GLN B 2 39 ? 82.439 83.176 110.370 1.00 14.12 39 GLN H CA 1
ATOM 2003 C C . GLN B 2 39 ? 82.909 83.595 111.754 1.00 14.37 39 GLN H C 1
ATOM 2004 O O . GLN B 2 39 ? 82.680 84.725 112.189 1.00 14.88 39 GLN H O 1
ATOM 2010 N N . ARG B 2 40 ? 83.514 82.651 112.465 1.00 15.73 40 ARG H N 1
ATOM 2011 C CA . ARG B 2 40 ? 84.037 82.909 113.797 1.00 17.44 40 ARG H CA 1
ATOM 2012 C C . ARG B 2 40 ? 85.302 83.751 113.648 1.00 20.69 40 ARG H C 1
ATOM 2013 O O . ARG B 2 40 ? 85.898 83.790 112.570 1.00 17.65 40 ARG H O 1
ATOM 2021 N N . PRO B 2 41 ? 85.703 84.474 114.712 1.00 26.03 41 PRO H N 1
ATOM 2022 C CA . PRO B 2 41 ? 86.902 85.321 114.680 1.00 27.01 41 PRO H CA 1
ATOM 2023 C C . PRO B 2 41 ? 88.153 84.592 114.196 1.00 25.96 41 PRO H C 1
ATOM 2024 O O . PRO B 2 41 ? 88.499 83.526 114.700 1.00 24.47 41 PRO H O 1
ATOM 2028 N N . GLU B 2 42 ? 88.780 85.159 113.170 1.00 31.55 42 GLU H N 1
ATOM 2029 C CA . GLU B 2 42 ? 89.998 84.621 112.567 1.00 36.82 42 GLU H CA 1
ATOM 2030 C C . GLU B 2 42 ? 89.884 83.220 111.956 1.00 36.98 42 GLU H C 1
ATOM 2031 O O . GLU B 2 42 ? 90.897 82.598 111.625 1.00 39.56 42 GLU H O 1
ATOM 2037 N N . GLN B 2 43 ? 88.655 82.737 111.784 1.00 34.12 43 GLN H N 1
ATOM 2038 C CA . GLN B 2 43 ? 88.420 81.417 111.195 1.00 29.36 43 GLN H CA 1
ATOM 2039 C C . GLN B 2 43 ? 87.831 81.556 109.792 1.00 23.81 43 GLN H C 1
ATOM 2040 O O . GLN B 2 43 ? 87.583 82.672 109.322 1.00 19.86 43 GLN H O 1
ATOM 2046 N N . GLY B 2 44 ? 87.610 80.422 109.132 1.00 18.58 44 GLY H N 1
ATOM 2047 C CA . GLY B 2 44 ? 87.059 80.436 107.789 1.00 21.09 44 GLY H CA 1
ATOM 2048 C C . GLY B 2 44 ? 85.543 80.529 107.706 1.00 20.77 44 GLY H C 1
ATOM 2049 O O . GLY B 2 44 ? 84.846 80.526 108.723 1.00 22.31 44 GLY H O 1
ATOM 2050 N N . LEU B 2 45 ? 85.040 80.604 106.476 1.00 18.88 45 LEU H N 1
ATOM 2051 C CA . LEU B 2 45 ? 83.609 80.692 106.204 1.00 15.44 45 LEU H CA 1
ATOM 2052 C C . LEU B 2 45 ? 82.931 79.331 106.377 1.00 14.76 45 LEU H C 1
ATOM 2053 O O . LEU B 2 45 ? 83.494 78.309 105.994 1.00 14.84 45 LEU H O 1
ATOM 2058 N N . GLU B 2 46 ? 81.729 79.327 106.957 1.00 14.95 46 GLU H N 1
ATOM 2059 C CA . GLU B 2 46 ? 80.962 78.093 107.178 1.00 18.37 46 GLU H CA 1
ATOM 2060 C C . GLU B 2 46 ? 79.529 78.236 106.684 1.00 15.58 46 GLU H C 1
ATOM 2061 O O . GLU B 2 46 ? 78.798 79.113 107.143 1.00 14.11 46 GLU H O 1
ATOM 2067 N N . TRP B 2 47 ? 79.124 77.347 105.781 1.00 16.23 47 TRP H N 1
ATOM 2068 C CA . TRP B 2 47 ? 77.771 77.358 105.229 1.00 14.44 47 TRP H CA 1
ATOM 2069 C C . TRP B 2 47 ? 76.767 76.769 106.236 1.00 13.60 47 TRP H C 1
ATOM 2070 O O . TRP B 2 47 ? 76.949 75.659 106.734 1.00 10.86 47 TRP H O 1
ATOM 2081 N N . ILE B 2 48 ? 75.725 77.536 106.548 1.00 13.32 48 ILE H N 1
ATOM 2082 C CA . ILE B 2 48 ? 74.689 77.100 107.486 1.00 14.10 48 ILE H CA 1
ATOM 2083 C C . ILE B 2 48 ? 73.498 76.464 106.755 1.00 15.69 48 ILE H C 1
ATOM 2084 O O . ILE B 2 48 ? 73.148 75.308 107.011 1.00 11.94 48 ILE H O 1
ATOM 2089 N N . GLY B 2 49 ? 72.899 77.214 105.833 1.00 9.72 49 GLY H N 1
ATOM 2090 C CA . GLY B 2 49 ? 71.756 76.699 105.107 1.00 9.98 49 GLY H CA 1
ATOM 2091 C C . GLY B 2 49 ? 71.274 77.607 103.997 1.00 14.89 49 GLY H C 1
ATOM 2092 O O . GLY B 2 49 ? 71.765 78.730 103.850 1.00 13.55 49 GLY H O 1
ATOM 2093 N N . ARG B 2 50 ? 70.245 77.140 103.283 1.00 14.83 50 ARG H N 1
ATOM 2094 C CA . ARG B 2 50 ? 69.653 77.834 102.139 1.00 14.34 50 ARG H CA 1
ATOM 2095 C C . ARG B 2 50 ? 68.116 77.802 102.161 1.00 17.49 50 ARG H C 1
ATOM 2096 O O . ARG B 2 50 ? 67.512 76.797 102.539 1.00 16.63 50 ARG H O 1
ATOM 2104 N N . LEU B 2 51 ? 67.498 78.907 101.744 1.00 18.05 51 LEU H N 1
ATOM 2105 C CA . LEU B 2 51 ? 66.039 79.032 101.677 1.00 19.22 51 LEU H CA 1
ATOM 2106 C C . LEU B 2 51 ? 65.623 79.024 100.207 1.00 20.35 51 LEU H C 1
ATOM 2107 O O . LEU B 2 51 ? 66.175 79.778 99.402 1.00 18.84 51 LEU H O 1
ATOM 2112 N N . ASP B 2 52 ? 64.694 78.136 99.853 1.00 22.39 52 ASP H N 1
ATOM 2113 C CA . ASP B 2 52 ? 64.208 78.034 98.477 1.00 26.04 52 ASP H CA 1
ATOM 2114 C C . ASP B 2 52 ? 63.062 79.027 98.282 1.00 28.60 52 ASP H C 1
ATOM 2115 O O . ASP B 2 52 ? 62.051 78.967 98.988 1.00 31.20 52 ASP H O 1
ATOM 2120 N N . PRO B 2 53 A 63.211 79.963 97.325 1.00 31.01 52 PRO H N 1
ATOM 2121 C CA . PRO B 2 53 A 62.192 80.978 97.040 1.00 32.59 52 PRO H CA 1
ATOM 2122 C C . PRO B 2 53 A 60.924 80.442 96.375 1.00 35.45 52 PRO H C 1
ATOM 2123 O O . PRO B 2 53 A 59.856 81.051 96.478 1.00 37.18 52 PRO H O 1
ATOM 2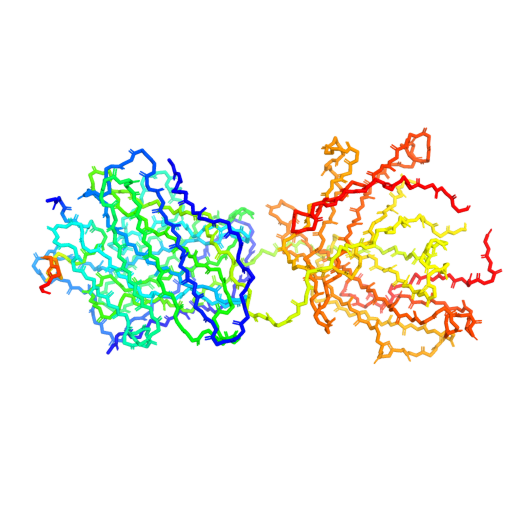127 N N . ALA B 2 54 ? 61.044 79.297 95.710 1.00 35.36 53 ALA H N 1
ATOM 2128 C CA . ALA B 2 54 ? 59.915 78.687 95.019 1.00 36.10 53 ALA H CA 1
ATOM 2129 C C . ALA B 2 54 ? 58.889 78.006 95.922 1.00 36.76 53 ALA H C 1
ATOM 2130 O O . ALA B 2 54 ? 57.712 77.941 95.570 1.00 41.30 53 ALA H O 1
ATOM 2132 N N . ASN B 2 55 ? 59.306 77.544 97.099 1.00 35.33 54 ASN H N 1
ATOM 2133 C CA . ASN B 2 55 ? 58.379 76.843 97.987 1.00 30.15 54 ASN H CA 1
ATOM 2134 C C . ASN B 2 55 ? 58.503 77.107 99.487 1.00 28.86 54 ASN H C 1
ATOM 2135 O O . ASN B 2 55 ? 57.672 76.635 100.267 1.00 27.56 54 ASN H O 1
ATOM 2140 N N . GLY B 2 56 ? 59.539 77.837 99.892 1.00 23.81 55 GLY H N 1
ATOM 2141 C CA . GLY B 2 56 ? 59.729 78.134 101.303 1.00 17.73 55 GLY H CA 1
ATOM 2142 C C . GLY B 2 56 ? 60.464 77.066 102.099 1.00 17.75 55 GLY H C 1
ATOM 2143 O O . GLY B 2 56 ? 60.624 77.197 103.314 1.00 17.10 55 GLY H O 1
ATOM 2144 N N . TYR B 2 57 ? 60.894 76.002 101.423 1.00 18.64 56 TYR H N 1
ATOM 2145 C CA . TYR B 2 57 ? 61.628 74.912 102.071 1.00 21.26 56 TYR H CA 1
ATOM 2146 C C . TYR B 2 57 ? 63.086 75.300 102.320 1.00 21.06 56 TYR H C 1
ATOM 2147 O O . TYR B 2 57 ? 63.695 76.013 101.516 1.00 17.95 56 TYR H O 1
ATOM 2156 N N . THR B 2 58 ? 63.636 74.837 103.440 1.00 19.41 57 THR H N 1
ATOM 2157 C CA . THR B 2 58 ? 65.023 75.128 103.788 1.00 17.39 57 THR H CA 1
ATOM 2158 C C . THR B 2 58 ? 65.872 73.863 103.971 1.00 18.69 57 THR H C 1
ATOM 2159 O O . THR B 2 58 ? 65.391 72.832 104.447 1.00 17.12 57 THR H O 1
ATOM 2163 N N . LYS B 2 59 ? 67.133 73.960 103.558 1.00 17.97 58 LYS H N 1
ATOM 2164 C CA . LYS B 2 59 ? 68.109 72.871 103.635 1.00 16.16 58 LYS H CA 1
ATOM 2165 C C . LYS B 2 59 ? 69.255 73.347 104.550 1.00 20.50 58 LYS H C 1
ATOM 2166 O O . LYS B 2 59 ? 69.642 74.517 104.506 1.00 21.22 58 LYS H O 1
ATOM 2172 N N . TYR B 2 60 ? 69.805 72.449 105.366 1.00 17.41 59 TYR H N 1
ATOM 2173 C CA . TYR B 2 60 ? 70.872 72.824 106.291 1.00 16.56 59 TYR H CA 1
ATOM 2174 C C . TYR B 2 60 ? 72.035 71.844 106.270 1.00 18.14 59 TYR H C 1
ATOM 2175 O O . TYR B 2 60 ? 71.902 70.703 105.814 1.00 15.73 59 TYR H O 1
ATOM 2184 N N . ASP B 2 61 ? 73.166 72.336 106.755 1.00 19.34 60 ASP H N 1
ATOM 2185 C CA . ASP B 2 61 ? 74.328 71.478 106.989 1.00 18.55 60 ASP H CA 1
ATOM 2186 C C . ASP B 2 61 ? 73.940 70.720 108.260 1.00 18.37 60 ASP H C 1
ATOM 2187 O O . ASP B 2 61 ? 73.441 71.322 109.210 1.00 15.85 60 ASP H O 1
ATOM 2192 N N . PRO B 2 62 ? 74.104 69.388 108.267 1.00 19.61 61 PRO H N 1
ATOM 2193 C CA . PRO B 2 62 ? 73.767 68.555 109.425 1.00 20.01 61 PRO H CA 1
ATOM 2194 C C . PRO B 2 62 ? 74.235 69.081 110.782 1.00 20.14 61 PRO H C 1
ATOM 2195 O O . PRO B 2 62 ? 73.529 68.929 111.779 1.00 20.30 61 PRO H O 1
ATOM 2199 N N . LYS B 2 63 ? 75.403 69.718 110.827 1.00 20.62 62 LYS H N 1
ATOM 2200 C CA . LYS B 2 63 ? 75.908 70.232 112.095 1.00 24.09 62 LYS H CA 1
ATOM 2201 C C . LYS B 2 63 ? 75.196 71.481 112.626 1.00 23.33 62 LYS H C 1
ATOM 2202 O O . LYS B 2 63 ? 75.422 71.877 113.768 1.00 24.25 62 LYS H O 1
ATOM 2208 N N . PHE B 2 64 ? 74.354 72.101 111.808 1.00 21.87 63 PHE H N 1
ATOM 2209 C CA . PHE B 2 64 ? 73.597 73.288 112.220 1.00 22.56 63 PHE H CA 1
ATOM 2210 C C . PHE B 2 64 ? 72.099 73.015 112.360 1.00 22.94 63 PHE H C 1
ATOM 2211 O O . PHE B 2 64 ? 71.334 73.880 112.787 1.00 21.97 63 PHE H O 1
ATOM 2219 N N . GLN B 2 65 ? 71.699 71.795 112.018 1.00 23.61 64 GLN H N 1
ATOM 2220 C CA . GLN B 2 65 ? 70.307 71.362 112.067 1.00 24.73 64 GLN H CA 1
ATOM 2221 C C . GLN B 2 65 ? 69.567 71.619 113.379 1.00 23.50 64 GLN H C 1
ATOM 2222 O O . GLN B 2 65 ? 68.419 72.060 113.369 1.00 24.60 64 GLN H O 1
ATOM 2228 N N . GLY B 2 66 ? 70.214 71.328 114.502 1.00 21.38 65 GLY H N 1
ATOM 2229 C CA . GLY B 2 66 ? 69.570 71.526 115.788 1.00 20.13 65 GLY H CA 1
ATOM 2230 C C . GLY B 2 66 ? 69.755 72.893 116.414 1.00 21.86 65 GLY H C 1
ATOM 2231 O O . GLY B 2 66 ? 69.184 73.168 117.464 1.00 24.56 65 GLY H O 1
ATOM 2232 N N . LYS B 2 67 ? 70.504 73.767 115.754 1.00 23.11 66 LYS H N 1
ATOM 2233 C CA . LYS B 2 67 ? 70.792 75.106 116.270 1.00 23.03 66 LYS H CA 1
ATOM 2234 C C . LYS B 2 67 ? 70.140 76.238 115.473 1.00 22.28 66 LYS H C 1
ATOM 2235 O O . LYS B 2 67 ? 69.660 77.222 116.047 1.00 21.08 66 LYS H O 1
ATOM 2241 N N . ALA B 2 68 ? 70.109 76.085 114.153 1.00 18.44 67 ALA H N 1
ATOM 2242 C CA . ALA B 2 68 ? 69.571 77.113 113.272 1.00 15.95 67 ALA H CA 1
ATOM 2243 C C . ALA B 2 68 ? 68.233 76.819 112.605 1.00 16.62 67 ALA H C 1
ATOM 2244 O O . ALA B 2 68 ? 67.900 75.672 112.320 1.00 18.79 67 ALA H O 1
ATOM 2246 N N . THR B 2 69 ? 67.486 77.885 112.340 1.00 16.19 68 THR H N 1
ATOM 2247 C CA . THR B 2 69 ? 66.200 77.802 111.663 1.00 17.34 68 THR H CA 1
ATOM 2248 C C . THR B 2 69 ? 66.043 79.063 110.813 1.00 16.61 68 THR H C 1
ATOM 2249 O O . THR B 2 69 ? 66.109 80.183 111.315 1.00 15.07 68 THR H O 1
ATOM 2253 N N . ILE B 2 70 ? 65.849 78.862 109.517 1.00 16.40 69 ILE H N 1
ATOM 2254 C CA . ILE B 2 70 ? 65.697 79.952 108.560 1.00 16.44 69 ILE H CA 1
ATOM 2255 C C . ILE B 2 70 ? 64.227 80.064 108.149 1.00 16.14 69 ILE H C 1
ATOM 2256 O O . ILE B 2 70 ? 63.595 79.072 107.798 1.00 16.71 69 ILE H O 1
ATOM 2261 N N . THR B 2 71 ? 63.683 81.271 108.226 1.00 16.06 70 THR H N 1
ATOM 2262 C CA . THR B 2 71 ? 62.296 81.521 107.846 1.00 18.75 70 THR H CA 1
ATOM 2263 C C . THR B 2 71 ? 62.245 82.767 106.953 1.00 23.68 70 THR H C 1
ATOM 2264 O O . THR B 2 71 ? 63.259 83.439 106.757 1.00 22.03 70 THR H O 1
ATOM 2268 N N . VAL B 2 72 ? 61.072 83.074 106.407 1.00 25.56 71 VAL H N 1
ATOM 2269 C CA . VAL B 2 72 ? 60.929 84.229 105.528 1.00 22.77 71 VAL H CA 1
ATOM 2270 C C . VAL B 2 72 ? 59.551 84.876 105.641 1.00 27.78 71 VAL H C 1
ATOM 2271 O O . VAL B 2 72 ? 58.559 84.216 105.968 1.00 30.24 71 VAL H O 1
ATOM 2275 N N . ASP B 2 73 ? 59.517 86.177 105.376 1.00 25.42 72 ASP H N 1
ATOM 2276 C CA . ASP B 2 73 ? 58.300 86.970 105.399 1.00 25.55 72 ASP H CA 1
ATOM 2277 C C . ASP B 2 73 ? 58.298 87.696 104.055 1.00 26.18 72 ASP H C 1
ATOM 2278 O O . ASP B 2 73 ? 58.876 88.777 103.925 1.00 29.21 72 ASP H O 1
ATOM 2283 N N . THR B 2 74 ? 57.682 87.077 103.051 1.00 27.55 73 THR H N 1
ATOM 2284 C CA . THR B 2 74 ? 57.628 87.650 101.705 1.00 29.69 73 THR H CA 1
ATOM 2285 C C . THR B 2 74 ? 56.991 89.033 101.612 1.00 30.82 73 THR H C 1
ATOM 2286 O O . THR B 2 74 ? 57.365 89.829 100.751 1.00 32.78 73 THR H O 1
ATOM 2290 N N . SER B 2 75 ? 56.057 89.331 102.511 1.00 33.42 74 SER H N 1
ATOM 2291 C CA . SER B 2 75 ? 55.379 90.627 102.497 1.00 37.13 74 SER H CA 1
ATOM 2292 C C . SER B 2 75 ? 56.311 91.807 102.782 1.00 38.75 74 SER H C 1
ATOM 2293 O O . SER B 2 75 ? 56.091 92.910 102.279 1.00 38.30 74 SER H O 1
ATOM 2296 N N . SER B 2 76 ? 57.354 91.567 103.576 1.00 38.94 75 SER H N 1
ATOM 2297 C CA . SER B 2 76 ? 58.310 92.616 103.924 1.00 34.50 75 SER H CA 1
ATOM 2298 C C . SER B 2 76 ? 59.709 92.407 103.341 1.00 32.50 75 SER H C 1
ATOM 2299 O O . SER B 2 76 ? 60.632 93.154 103.675 1.00 28.58 75 SER H O 1
ATOM 2302 N N . ASN B 2 77 ? 59.856 91.400 102.475 1.00 29.23 76 ASN H N 1
ATOM 2303 C CA . ASN B 2 77 ? 61.140 91.079 101.835 1.00 28.39 76 ASN H CA 1
ATOM 2304 C C . ASN B 2 77 ? 62.244 90.782 102.849 1.00 26.63 76 ASN H C 1
ATOM 2305 O O . ASN B 2 77 ? 63.399 91.156 102.635 1.00 27.22 76 ASN H O 1
ATOM 2310 N N . THR B 2 78 ? 61.902 90.091 103.930 1.00 23.62 77 THR H N 1
ATOM 2311 C CA . THR B 2 78 ? 62.881 89.799 104.964 1.00 18.48 77 THR H CA 1
ATOM 2312 C C . THR B 2 78 ? 63.021 88.321 105.275 1.00 20.29 77 THR H C 1
ATOM 2313 O O . THR B 2 78 ? 62.028 87.613 105.427 1.00 21.02 77 THR H O 1
ATOM 2317 N N . ALA B 2 79 ? 64.269 87.860 105.340 1.00 20.11 78 ALA H N 1
ATOM 2318 C CA . ALA B 2 79 ? 64.580 86.474 105.676 1.00 15.77 78 ALA H CA 1
ATOM 2319 C C . ALA B 2 79 ? 65.176 86.522 107.081 1.00 17.29 78 ALA H C 1
ATOM 2320 O O . ALA B 2 79 ? 65.806 87.516 107.453 1.00 18.41 78 ALA H O 1
ATOM 2322 N N . TYR B 2 80 ? 64.975 85.466 107.863 1.00 15.40 79 TYR H N 1
ATOM 2323 C CA . TYR B 2 80 ? 65.478 85.435 109.232 1.00 14.64 79 TYR H CA 1
ATOM 2324 C C . TYR B 2 80 ? 66.319 84.212 109.536 1.00 14.45 79 TYR H C 1
ATOM 2325 O O . TYR B 2 80 ? 66.160 83.171 108.905 1.00 17.31 79 TYR H O 1
ATOM 2334 N N . LEU B 2 81 ? 67.231 84.361 110.493 1.00 13.82 80 LEU H N 1
ATOM 2335 C CA . LEU B 2 81 ? 68.062 83.253 110.965 1.00 16.88 80 LEU H CA 1
ATOM 2336 C C . LEU B 2 81 ? 67.844 83.209 112.473 1.00 15.29 80 LEU H C 1
ATOM 2337 O O . LEU B 2 81 ? 68.100 84.183 113.170 1.00 15.72 80 LEU H O 1
ATOM 2342 N N . HIS B 2 82 ? 67.333 82.090 112.964 1.00 17.35 81 HIS H N 1
ATOM 2343 C CA . HIS B 2 82 ? 67.086 81.934 114.388 1.00 20.58 81 HIS H CA 1
ATOM 2344 C C . HIS B 2 82 ? 68.098 80.949 114.970 1.00 18.96 81 HIS H C 1
ATOM 2345 O O . HIS B 2 82 ? 68.280 79.845 114.453 1.00 21.57 81 HIS H O 1
ATOM 2352 N N . LEU B 2 83 ? 68.784 81.371 116.025 1.00 18.47 82 LEU H N 1
ATOM 2353 C CA . LEU B 2 83 ? 69.776 80.529 116.682 1.00 20.04 82 LEU H CA 1
ATOM 2354 C C . LEU B 2 83 ? 69.341 80.303 118.127 1.00 19.85 82 LEU H C 1
ATOM 2355 O O . LEU B 2 83 ? 69.041 81.256 118.844 1.00 20.82 82 LEU H O 1
ATOM 2360 N N . SER B 2 84 A 69.294 79.044 118.551 1.00 19.39 82 SER H N 1
ATOM 2361 C CA . SER B 2 84 A 68.875 78.729 119.914 1.00 22.19 82 SER H CA 1
ATOM 2362 C C . SER B 2 84 A 69.996 78.179 120.788 1.00 19.16 82 SER H C 1
ATOM 2363 O O . SER B 2 84 A 70.995 77.680 120.278 1.00 19.70 82 SER H O 1
ATOM 2366 N N . SER B 2 85 B 69.817 78.285 122.106 1.00 22.25 82 SER H N 1
ATOM 2367 C CA . SER B 2 85 B 70.782 77.792 123.097 1.00 25.96 82 SER H CA 1
ATOM 2368 C C . SER B 2 85 B 72.212 78.204 122.793 1.00 24.58 82 SER H C 1
ATOM 2369 O O . SER B 2 85 B 73.106 77.363 122.718 1.00 26.91 82 SER H O 1
ATOM 2372 N N . LEU B 2 86 C 72.426 79.505 122.659 1.00 23.82 82 LEU H N 1
ATOM 2373 C CA . LEU B 2 86 C 73.740 80.044 122.336 1.00 24.78 82 LEU H CA 1
ATOM 2374 C C . LEU B 2 86 C 74.862 79.749 123.333 1.00 23.88 82 LEU H C 1
ATOM 2375 O O . LEU B 2 86 C 74.655 79.748 124.544 1.00 24.50 82 LEU H O 1
ATOM 2380 N N . THR B 2 87 ? 76.047 79.476 122.792 1.00 26.07 83 THR H N 1
ATOM 2381 C CA . THR B 2 87 ? 77.256 79.205 123.576 1.00 25.75 83 THR H CA 1
ATOM 2382 C C . THR B 2 87 ? 78.357 80.075 122.966 1.00 24.49 83 THR H C 1
ATOM 2383 O O . THR B 2 87 ? 78.143 80.715 121.938 1.00 22.04 83 THR H O 1
ATOM 2387 N N . SER B 2 88 ? 79.537 80.086 123.577 1.00 26.97 84 SER H N 1
ATOM 2388 C CA . SER B 2 88 ? 80.644 80.895 123.063 1.00 29.67 84 SER H CA 1
ATOM 2389 C C . SER B 2 88 ? 81.105 80.484 121.652 1.00 30.00 84 SER H C 1
ATOM 2390 O O . SER B 2 88 ? 81.840 81.224 120.993 1.00 27.68 84 SER H O 1
ATOM 2393 N N . GLU B 2 89 ? 80.669 79.309 121.194 1.00 29.42 85 GLU H N 1
ATOM 2394 C CA . GLU B 2 89 ? 81.012 78.831 119.856 1.00 29.40 85 GLU H CA 1
ATOM 2395 C C . GLU B 2 89 ? 80.149 79.541 118.813 1.00 26.27 85 GLU H C 1
ATOM 2396 O O . GLU B 2 89 ? 80.422 79.460 117.614 1.00 24.03 85 GLU H O 1
ATOM 2402 N N . ASP B 2 90 ? 79.098 80.219 119.276 1.00 21.68 86 ASP H N 1
ATOM 2403 C CA . ASP B 2 90 ? 78.191 80.947 118.392 1.00 19.61 86 ASP H CA 1
ATOM 2404 C C . ASP B 2 90 ? 78.563 82.425 118.211 1.00 18.85 86 ASP H C 1
ATOM 2405 O O . ASP B 2 90 ? 77.883 83.162 117.499 1.00 18.94 86 ASP H O 1
ATOM 2410 N N . THR B 2 91 ? 79.620 82.863 118.888 1.00 16.88 87 THR H N 1
ATOM 2411 C CA . THR B 2 91 ? 80.102 84.233 118.747 1.00 16.39 87 THR H CA 1
ATOM 2412 C C . THR B 2 91 ? 80.755 84.287 117.371 1.00 15.95 87 THR H C 1
ATOM 2413 O O . THR B 2 91 ? 81.729 83.578 117.114 1.00 13.18 87 THR H O 1
ATOM 2417 N N . ALA B 2 92 ? 80.196 85.104 116.482 1.00 14.23 88 ALA H N 1
ATOM 2418 C CA . ALA B 2 92 ? 80.708 85.212 115.124 1.00 12.74 88 ALA H CA 1
ATOM 2419 C C . ALA B 2 92 ? 79.973 86.286 114.352 1.00 12.87 88 ALA H C 1
ATOM 2420 O O . ALA B 2 92 ? 79.114 86.974 114.889 1.00 11.25 88 ALA H O 1
ATOM 2422 N N . VAL B 2 93 ? 80.352 86.440 113.088 1.00 12.98 89 VAL H N 1
ATOM 2423 C CA . VAL B 2 93 ? 79.695 87.377 112.197 1.00 10.05 89 VAL H CA 1
ATOM 2424 C C . VAL B 2 93 ? 78.892 86.471 111.276 1.00 12.09 89 VAL H C 1
ATOM 2425 O O . VAL B 2 93 ? 79.412 85.477 110.774 1.00 12.70 89 VAL 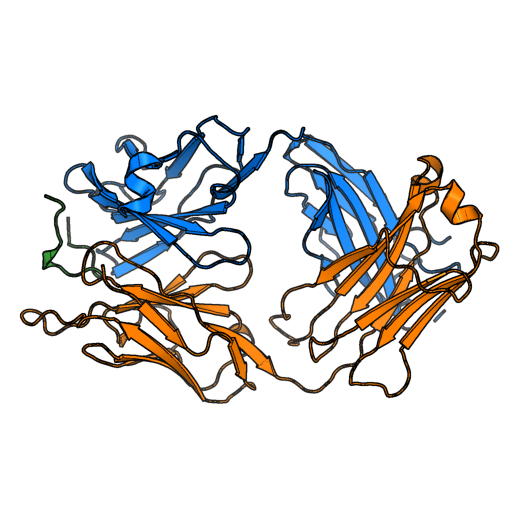H O 1
ATOM 2429 N N . TYR B 2 94 ? 77.606 86.773 111.128 1.00 14.30 90 TYR H N 1
ATOM 2430 C CA . TYR B 2 94 ? 76.718 85.996 110.268 1.00 13.96 90 TYR H CA 1
ATOM 2431 C C . TYR B 2 94 ? 76.380 86.807 109.021 1.00 13.20 90 TYR H C 1
ATOM 2432 O O . TYR B 2 94 ? 75.869 87.920 109.117 1.00 15.26 90 TYR H O 1
ATOM 2441 N N . TYR B 2 95 ? 76.699 86.247 107.858 1.00 13.66 91 TYR H N 1
ATOM 2442 C CA . TYR B 2 95 ? 76.460 86.897 106.571 1.00 14.72 91 TYR H CA 1
ATOM 2443 C C . TYR B 2 95 ? 75.229 86.389 105.832 1.00 15.48 91 TYR H C 1
ATOM 2444 O O . TYR B 2 95 ? 74.938 85.192 105.816 1.00 14.54 91 TYR H O 1
ATOM 2453 N N . CYS B 2 96 ? 74.538 87.320 105.184 1.00 16.86 92 CYS H N 1
ATOM 2454 C CA . CYS B 2 96 ? 73.370 87.008 104.383 1.00 15.70 92 CYS H CA 1
ATOM 2455 C C . CYS B 2 96 ? 73.832 87.076 102.926 1.00 15.09 92 CYS H C 1
ATOM 2456 O O . CYS B 2 96 ? 74.383 88.090 102.487 1.00 16.37 92 CYS H O 1
ATOM 2459 N N . ASP B 2 97 ? 73.627 85.987 102.194 1.00 13.37 93 ASP H N 1
ATOM 2460 C CA . ASP B 2 97 ? 74.029 85.899 100.796 1.00 13.58 93 ASP H CA 1
ATOM 2461 C C . ASP B 2 97 ? 72.817 85.701 99.888 1.00 13.53 93 ASP H C 1
ATOM 2462 O O . ASP B 2 97 ? 72.108 84.707 100.002 1.00 14.79 93 ASP H O 1
ATOM 2467 N N . GLY B 2 98 ? 72.609 86.637 98.966 1.00 14.41 94 GLY H N 1
ATOM 2468 C CA . GLY B 2 98 ? 71.484 86.545 98.053 1.00 14.46 94 GLY H CA 1
ATOM 2469 C C . GLY B 2 98 ? 71.868 86.494 96.586 1.00 13.94 94 GLY H C 1
ATOM 2470 O O . GLY B 2 98 ? 72.387 87.462 96.044 1.00 12.93 94 GLY H O 1
ATOM 2471 N N . TYR B 2 99 ? 71.587 85.367 95.936 1.00 16.40 95 TYR H N 1
ATOM 2472 C CA . TYR B 2 99 ? 71.899 85.202 94.518 1.00 17.08 95 TYR H CA 1
ATOM 2473 C C . TYR B 2 99 ? 70.695 85.519 93.631 1.00 19.27 95 TYR H C 1
ATOM 2474 O O . TYR B 2 99 ? 69.621 84.938 93.800 1.00 17.93 95 TYR H O 1
ATOM 2483 N N . TYR B 2 100 ? 70.880 86.447 92.694 1.00 17.68 96 TYR H N 1
ATOM 2484 C CA . TYR B 2 100 ? 69.823 86.826 91.761 1.00 18.34 96 TYR H CA 1
ATOM 2485 C C . TYR B 2 100 ? 70.230 86.236 90.418 1.00 16.49 96 TYR H C 1
ATOM 2486 O O . TYR B 2 100 ? 71.071 86.793 89.714 1.00 14.34 96 TYR H O 1
ATOM 2495 N N . SER B 2 101 ? 69.646 85.091 90.082 1.00 17.22 97 SER H N 1
ATOM 2496 C CA . SER B 2 101 ? 69.975 84.394 88.844 1.00 19.93 97 SER H CA 1
ATOM 2497 C C . SER B 2 101 ? 69.645 85.111 87.534 1.00 20.39 97 SER H C 1
ATOM 2498 O O . SER B 2 101 ? 70.245 84.805 86.506 1.00 24.27 97 SER H O 1
ATOM 2501 N N . TYR B 2 102 ? 68.708 86.057 87.557 1.00 21.10 98 TYR H N 1
ATOM 2502 C CA . TYR B 2 102 ? 68.353 86.793 86.340 1.00 22.02 98 TYR H CA 1
ATOM 2503 C C . TYR B 2 102 ? 69.498 87.682 85.854 1.00 23.14 98 TYR H C 1
ATOM 2504 O O . TYR B 2 102 ? 69.599 87.981 84.666 1.00 24.30 98 TYR H O 1
ATOM 2513 N N . TYR B 2 103 ? 70.354 88.104 86.781 1.00 23.66 99 TYR H N 1
ATOM 2514 C CA . TYR B 2 103 ? 71.514 88.931 86.454 1.00 22.37 99 TYR H CA 1
ATOM 2515 C C . TYR B 2 103 ? 72.800 88.102 86.556 1.00 23.25 99 TYR H C 1
ATOM 2516 O O . TYR B 2 103 ? 73.877 88.594 86.217 1.00 22.33 99 TYR H O 1
ATOM 2525 N N . ASP B 2 104 ? 72.679 86.854 87.019 1.00 20.90 100 ASP H N 1
ATOM 2526 C CA . ASP B 2 104 ? 73.830 85.969 87.238 1.00 23.05 100 ASP H CA 1
ATOM 2527 C C . ASP B 2 104 ? 74.767 86.708 88.192 1.00 23.58 100 ASP H C 1
ATOM 2528 O O . ASP B 2 104 ? 75.978 86.772 87.968 1.00 21.64 100 ASP H O 1
ATOM 2533 N N . MET B 2 105 A 74.190 87.275 89.249 1.00 19.87 100 MET H N 1
ATOM 2534 C CA . MET B 2 105 A 74.956 88.050 90.211 1.00 20.28 100 MET H CA 1
ATOM 2535 C C . MET B 2 105 A 74.722 87.606 91.647 1.00 19.22 100 MET H C 1
ATOM 2536 O O . MET B 2 105 A 73.609 87.248 92.030 1.00 17.23 100 MET H O 1
ATOM 2541 N N . ASP B 2 106 ? 75.783 87.678 92.443 1.00 18.15 101 ASP H N 1
ATOM 2542 C CA . ASP B 2 106 ? 75.745 87.300 93.848 1.00 16.64 101 ASP H CA 1
ATOM 2543 C C . ASP B 2 106 ? 75.879 88.569 94.683 1.00 18.45 101 ASP H C 1
ATOM 2544 O O . ASP B 2 106 ? 76.800 89.360 94.469 1.00 16.83 101 ASP H O 1
ATOM 2549 N N . TYR B 2 107 ? 74.959 88.756 95.627 1.00 16.21 102 TYR H N 1
ATOM 2550 C CA . TYR B 2 107 ? 74.955 89.928 96.499 1.00 15.38 102 TYR H CA 1
ATOM 2551 C C . TYR B 2 107 ? 75.120 89.536 97.962 1.00 16.99 102 TYR H C 1
ATOM 2552 O O . TYR B 2 107 ? 74.527 88.564 98.417 1.00 20.20 102 TYR H O 1
ATOM 2561 N N . TRP B 2 108 ? 75.928 90.299 98.692 1.00 17.94 103 TRP H N 1
ATOM 2562 C CA . TRP B 2 108 ? 76.178 90.033 100.104 1.00 19.24 103 TRP H CA 1
ATOM 2563 C C . TRP B 2 108 ? 75.794 91.199 101.011 1.00 20.51 103 TRP H C 1
ATOM 2564 O O . TRP B 2 108 ? 75.808 92.360 100.594 1.00 21.68 103 TRP H O 1
ATOM 2575 N N . GLY B 2 109 ? 75.402 90.865 102.239 1.00 18.23 104 GLY H N 1
ATOM 2576 C CA . GLY B 2 109 ? 75.057 91.874 103.223 1.00 16.08 104 GLY H CA 1
ATOM 2577 C C . GLY B 2 109 ? 76.323 92.186 104.002 1.00 15.74 104 GLY H C 1
ATOM 2578 O O . GLY B 2 109 ? 77.296 91.441 103.902 1.00 15.60 104 GLY H O 1
ATOM 2579 N N . PRO B 2 110 ? 76.338 93.246 104.820 1.00 16.38 105 PRO H N 1
ATOM 2580 C CA . PRO B 2 110 ? 77.529 93.610 105.596 1.00 16.77 105 PRO H CA 1
ATOM 2581 C C . PRO B 2 110 ? 77.872 92.680 106.761 1.00 18.91 105 PRO H C 1
ATOM 2582 O O . PRO B 2 110 ? 78.945 92.796 107.353 1.00 20.42 105 PRO H O 1
ATOM 2586 N N . GLY B 2 111 ? 76.973 91.755 107.077 1.00 16.83 106 GLY H N 1
ATOM 2587 C CA . GLY B 2 111 ? 77.208 90.843 108.181 1.00 13.23 106 GLY H CA 1
ATOM 2588 C C . GLY B 2 111 ? 76.699 91.390 109.504 1.00 15.94 106 GLY H C 1
ATOM 2589 O O . GLY B 2 111 ? 76.653 92.603 109.704 1.00 14.13 106 GLY H O 1
ATOM 2590 N N . THR B 2 112 ? 76.257 90.494 110.385 1.00 17.10 107 THR H N 1
ATOM 2591 C CA . THR B 2 112 ? 75.765 90.869 111.709 1.00 15.03 107 THR H CA 1
ATOM 2592 C C . THR B 2 112 ? 76.632 90.192 112.757 1.00 14.99 107 THR H C 1
ATOM 2593 O O . THR B 2 112 ? 76.723 88.967 112.813 1.00 13.37 107 THR H O 1
ATOM 2597 N N . SER B 2 113 ? 77.270 91.008 113.585 1.00 14.73 108 SER H N 1
ATOM 2598 C CA . SER B 2 113 ? 78.146 90.525 114.631 1.00 16.03 108 SER H CA 1
ATOM 2599 C C . SER B 2 113 ? 77.375 90.127 115.894 1.00 18.14 108 SER H C 1
ATOM 2600 O O . SER B 2 113 ? 76.657 90.936 116.473 1.00 18.39 108 SER H O 1
ATOM 2603 N N . VAL B 2 114 ? 77.528 88.872 116.308 1.00 19.05 109 VAL H N 1
ATOM 2604 C CA . VAL B 2 114 ? 76.864 88.355 117.504 1.00 18.11 109 VAL H CA 1
ATOM 2605 C C . VAL B 2 114 ? 77.910 88.003 118.560 1.00 16.66 109 VAL H C 1
ATOM 2606 O O . VAL B 2 114 ? 78.826 87.230 118.295 1.00 18.80 109 VAL H O 1
ATOM 2610 N N . THR B 2 115 ? 77.782 88.593 119.744 1.00 18.00 110 THR H N 1
ATOM 2611 C CA . THR B 2 115 ? 78.701 88.324 120.847 1.00 17.03 110 THR H CA 1
ATOM 2612 C C . THR B 2 115 ? 77.918 87.623 121.958 1.00 17.86 110 THR H C 1
ATOM 2613 O O . THR B 2 115 ? 76.940 88.167 122.470 1.00 18.80 110 THR H O 1
ATOM 2617 N N . VAL B 2 116 ? 78.314 86.399 122.291 1.00 18.25 111 VAL H N 1
ATOM 2618 C CA . VAL B 2 116 ? 77.638 85.643 123.348 1.00 20.70 111 VAL H CA 1
ATOM 2619 C C . VAL B 2 116 ? 78.452 85.800 124.629 1.00 22.69 111 VAL H C 1
ATOM 2620 O O . VAL B 2 116 ? 79.532 85.220 124.766 1.00 25.21 111 VAL H O 1
ATOM 2624 N N . SER B 2 117 ? 77.945 86.617 125.549 1.00 22.50 112 SER H N 1
ATOM 2625 C CA . SER B 2 117 ? 78.642 86.871 126.803 1.00 21.58 112 SER H CA 1
ATOM 2626 C C . SER B 2 117 ? 77.707 87.342 127.907 1.00 20.60 112 SER H C 1
ATOM 2627 O O . SER B 2 117 ? 76.647 87.904 127.643 1.00 14.68 112 SER H O 1
ATOM 2630 N N . SER B 2 118 ? 78.124 87.122 129.149 1.00 22.06 113 SER H N 1
ATOM 2631 C CA . SER B 2 118 ? 77.340 87.552 130.295 1.00 26.99 113 SER H CA 1
ATOM 2632 C C . SER B 2 118 ? 77.862 88.884 130.835 1.00 26.24 113 SER H C 1
ATOM 2633 O O . SER B 2 118 ? 77.336 89.404 131.816 1.00 27.73 113 SER H O 1
ATOM 2636 N N . ALA B 2 119 ? 78.877 89.446 130.178 1.00 22.75 114 ALA H N 1
ATOM 2637 C CA . ALA B 2 119 ? 79.456 90.726 130.597 1.00 21.56 114 ALA H CA 1
ATOM 2638 C C . ALA B 2 119 ? 78.509 91.897 130.323 1.00 19.43 114 ALA H C 1
ATOM 2639 O O . ALA B 2 119 ? 77.740 91.868 129.367 1.00 19.95 114 ALA H O 1
ATOM 2641 N N . LYS B 2 120 ? 78.575 92.927 131.162 1.00 20.54 115 LYS H N 1
ATOM 2642 C CA . LYS B 2 120 ? 77.703 94.095 131.018 1.00 24.08 115 LYS H CA 1
ATOM 2643 C C . LYS B 2 120 ? 78.259 95.200 130.135 1.00 20.29 115 LYS H C 1
ATOM 2644 O O . LYS B 2 120 ? 79.470 95.364 130.009 1.00 20.44 115 LYS H O 1
ATOM 2650 N N . THR B 2 121 ? 77.352 95.985 129.564 1.00 15.81 116 THR H N 1
ATOM 2651 C CA . THR B 2 121 ? 77.718 97.102 128.710 1.00 16.89 116 THR H CA 1
ATOM 2652 C C . THR B 2 121 ? 78.404 98.185 129.543 1.00 20.86 116 THR H C 1
ATOM 2653 O O . THR B 2 121 ? 77.843 98.671 130.527 1.00 22.90 116 THR H O 1
ATOM 2657 N N . THR B 2 122 ? 79.622 98.551 129.146 1.00 18.91 117 THR H N 1
ATOM 2658 C CA . THR B 2 122 ? 80.398 99.563 129.857 1.00 17.65 117 THR H CA 1
ATOM 2659 C C . THR B 2 122 ? 80.917 100.617 128.891 1.00 17.98 117 THR H C 1
ATOM 2660 O O . THR B 2 122 ? 81.412 100.285 127.814 1.00 17.41 117 THR H O 1
ATOM 2664 N N . ALA B 2 123 ? 80.813 101.882 129.288 1.00 16.20 118 ALA H N 1
ATOM 2665 C CA . ALA B 2 123 ? 81.302 102.993 128.477 1.00 15.10 118 ALA H CA 1
ATOM 2666 C C . ALA B 2 123 ? 82.817 103.072 128.645 1.00 18.26 118 ALA H C 1
ATOM 2667 O O . ALA B 2 123 ? 83.354 102.712 129.696 1.00 17.23 118 ALA H O 1
ATOM 2669 N N . PRO B 2 124 ? 83.530 103.526 127.604 1.00 17.75 119 PRO H N 1
ATOM 2670 C CA . PRO B 2 124 ? 84.989 103.635 127.667 1.00 17.32 119 PRO H CA 1
ATOM 2671 C C . PRO B 2 124 ? 85.542 104.865 128.379 1.00 18.25 119 PRO H C 1
ATOM 2672 O O . PRO B 2 124 ? 84.840 105.854 128.603 1.00 15.10 119 PRO H O 1
ATOM 2676 N N . SER B 2 125 ? 86.810 104.754 128.766 1.00 20.03 120 SER H N 1
ATOM 2677 C CA . SER B 2 125 ? 87.557 105.843 129.382 1.00 18.60 120 SER H CA 1
ATOM 2678 C C . SER B 2 125 ? 88.549 106.221 128.276 1.00 18.33 120 SER H C 1
ATOM 2679 O O . SER B 2 125 ? 89.265 105.357 127.744 1.00 17.71 120 SER H O 1
ATOM 2682 N N . VAL B 2 126 ? 88.583 107.473 127.884 1.00 16.19 121 VAL H N 1
ATOM 2683 C CA . VAL B 2 126 ? 89.478 107.883 126.788 1.00 15.32 121 VAL H CA 1
ATOM 2684 C C . VAL B 2 126 ? 90.622 108.752 127.305 1.00 16.88 121 VAL H C 1
ATOM 2685 O O . VAL B 2 126 ? 90.398 109.728 128.023 1.00 18.87 121 VAL H O 1
ATOM 2689 N N . TYR B 2 127 ? 91.849 108.392 126.930 1.00 17.65 122 TYR H N 1
ATOM 2690 C CA . TYR B 2 127 ? 93.045 109.109 127.378 1.00 17.72 122 TYR H CA 1
ATOM 2691 C C . TYR B 2 127 ? 93.937 109.623 126.246 1.00 18.25 122 TYR H C 1
ATOM 2692 O O . TYR B 2 127 ? 94.293 108.876 125.336 1.00 16.45 122 TYR H O 1
ATOM 2701 N N . PRO B 2 128 ? 94.286 110.921 126.280 1.00 20.37 123 PRO H N 1
ATOM 2702 C CA . PRO B 2 128 ? 95.147 111.544 125.268 1.00 21.23 123 PRO H CA 1
ATOM 2703 C C . PRO B 2 128 ? 96.614 111.198 125.544 1.00 22.15 123 PRO H C 1
ATOM 2704 O O . PRO B 2 128 ? 97.048 111.189 126.698 1.00 22.50 123 PRO H O 1
ATOM 2708 N N . LEU B 2 129 ? 97.364 110.890 124.487 1.00 23.00 124 LEU H N 1
ATOM 2709 C CA . LEU B 2 129 ? 98.776 110.535 124.621 1.00 20.54 124 LEU H CA 1
ATOM 2710 C C . LEU B 2 129 ? 99.688 111.553 123.940 1.00 21.20 124 LEU H C 1
ATOM 2711 O O . LEU B 2 129 ? 99.822 111.565 122.717 1.00 19.00 124 LEU H O 1
ATOM 2716 N N . ALA B 2 130 ? 100.294 112.418 124.747 1.00 24.82 125 ALA H N 1
ATOM 2717 C CA . ALA B 2 130 ? 101.210 113.442 124.253 1.00 23.36 125 ALA H CA 1
ATOM 2718 C C . ALA B 2 130 ? 102.635 112.905 124.353 1.00 25.48 125 ALA H C 1
ATOM 2719 O O . ALA B 2 130 ? 102.934 112.095 125.234 1.00 23.21 125 ALA H O 1
ATOM 2721 N N . PRO B 2 131 ? 103.534 113.358 123.458 1.00 26.47 126 PRO H N 1
ATOM 2722 C CA . PRO B 2 131 ? 104.942 112.944 123.412 1.00 26.55 126 PRO H CA 1
ATOM 2723 C C . PRO B 2 131 ? 105.628 113.056 124.764 1.00 29.77 126 PRO H C 1
ATOM 2724 O O . PRO B 2 131 ? 105.186 113.809 125.632 1.00 29.10 126 PRO H O 1
ATOM 2728 N N . VAL B 2 132 ? 106.718 112.314 124.931 1.00 34.94 127 VAL H N 1
ATOM 2729 C CA . VAL B 2 132 ? 107.473 112.333 126.182 1.00 42.02 127 VAL H CA 1
ATOM 2730 C C . VAL B 2 132 ? 107.958 113.743 126.510 1.00 44.79 127 VAL H C 1
ATOM 2731 O O . VAL B 2 132 ? 108.430 114.471 125.634 1.00 44.05 127 VAL H O 1
ATOM 2735 N N . CYS B 2 133 ? 107.838 114.105 127.782 1.00 51.55 128 CYS H N 1
ATOM 2736 C CA . CYS B 2 133 ? 108.234 115.418 128.277 1.00 60.38 128 CYS H CA 1
ATOM 2737 C C . CYS B 2 133 ? 109.721 115.685 128.027 1.00 62.25 128 CYS H C 1
ATOM 2738 O O . CYS B 2 133 ? 110.030 116.548 127.177 1.00 62.07 128 CYS H O 1
ATOM 2741 N N . SER B 2 139 ? 111.213 117.099 113.194 1.00 47.83 136 SER H N 1
ATOM 2742 C CA . SER B 2 139 ? 110.820 116.660 111.825 1.00 48.69 136 SER H CA 1
ATOM 2743 C C . SER B 2 139 ? 109.357 116.224 111.811 1.00 48.64 136 SER H C 1
ATOM 2744 O O . SER B 2 139 ? 108.514 116.847 111.166 1.00 47.99 136 SER H O 1
ATOM 2747 N N . SER B 2 140 ? 109.078 115.132 112.516 1.00 48.10 137 SER H N 1
ATOM 2748 C CA . SER B 2 140 ? 107.733 114.582 112.628 1.00 45.26 137 SER H CA 1
ATOM 2749 C C . SER B 2 140 ? 107.436 114.294 114.091 1.00 43.48 137 SER H C 1
ATOM 2750 O O . SER B 2 140 ? 108.351 114.108 114.896 1.00 44.86 137 SER H O 1
ATOM 2753 N N . VAL B 2 141 ? 106.153 114.251 114.427 1.00 39.02 138 VAL H N 1
ATOM 2754 C CA . VAL B 2 141 ? 105.727 113.975 115.790 1.00 33.08 138 VAL H CA 1
ATOM 2755 C C . VAL B 2 141 ? 104.506 113.050 115.760 1.00 28.28 138 VAL H C 1
ATOM 2756 O O . VAL B 2 141 ? 103.589 113.237 114.955 1.00 26.55 138 VAL H O 1
ATOM 2760 N N . THR B 2 142 ? 104.548 112.002 116.580 1.00 23.55 139 THR H N 1
ATOM 2761 C CA . THR B 2 142 ? 103.455 111.038 116.656 1.00 23.81 139 THR H CA 1
ATOM 2762 C C . THR B 2 142 ? 102.641 111.205 117.938 1.00 23.60 139 THR H C 1
ATOM 2763 O O . THR B 2 142 ? 103.197 111.244 119.036 1.00 21.85 139 THR H O 1
ATOM 2767 N N . LEU B 2 143 ? 101.327 111.347 117.777 1.00 21.96 140 LEU H N 1
ATOM 2768 C CA . LEU B 2 143 ? 100.407 111.494 118.905 1.00 21.09 140 LEU H CA 1
ATOM 2769 C C . LEU B 2 143 ? 99.540 110.234 118.982 1.00 20.21 140 LEU H C 1
ATOM 2770 O O . LEU B 2 143 ? 99.468 109.464 118.022 1.00 20.37 140 LEU H O 1
ATOM 2775 N N . GLY B 2 144 ? 98.876 110.026 120.114 1.00 17.42 141 GLY H N 1
ATOM 2776 C CA . GLY B 2 144 ? 98.046 108.848 120.249 1.00 14.52 141 GLY H CA 1
ATOM 2777 C C . GLY B 2 144 ? 96.800 109.052 121.083 1.00 20.03 141 GLY H C 1
ATOM 2778 O O . GLY B 2 144 ? 96.615 110.096 121.717 1.00 17.69 141 GLY H O 1
ATOM 2779 N N . CYS B 2 145 ? 95.952 108.027 121.091 1.00 18.76 142 CYS H N 1
ATOM 2780 C CA . CYS B 2 145 ? 94.707 108.043 121.842 1.00 17.99 142 CYS H CA 1
ATOM 2781 C C . CYS B 2 145 ? 94.434 106.626 122.358 1.00 17.39 142 CYS H C 1
ATOM 2782 O O . CYS B 2 145 ? 94.437 105.669 121.580 1.00 16.24 142 CYS H O 1
ATOM 2785 N N . LEU B 2 146 ? 94.225 106.495 123.668 1.00 13.05 143 LEU H N 1
ATOM 2786 C CA . LEU B 2 146 ? 93.959 105.199 124.298 1.00 15.08 143 LEU H CA 1
ATOM 2787 C C . LEU B 2 146 ? 92.512 105.076 124.791 1.00 14.79 143 LEU H C 1
ATOM 2788 O O . LEU B 2 146 ? 92.055 105.875 125.608 1.00 17.27 143 LEU H O 1
ATOM 2793 N N . VAL B 2 147 ? 91.795 104.079 124.278 1.00 14.49 144 VAL H N 1
ATOM 2794 C CA . VAL B 2 147 ? 90.404 103.832 124.660 1.00 14.77 144 VAL H CA 1
ATOM 2795 C C . VAL B 2 147 ? 90.399 102.552 125.486 1.00 16.48 144 VAL H C 1
ATOM 2796 O O . VAL B 2 147 ? 90.559 101.460 124.949 1.00 18.41 144 VAL H O 1
ATOM 2800 N N . LYS B 2 148 ? 90.161 102.678 126.785 1.00 17.51 145 LYS H N 1
ATOM 2801 C CA . LYS B 2 148 ? 90.219 101.517 127.662 1.00 19.48 145 LYS H CA 1
ATOM 2802 C C . LYS B 2 148 ? 88.957 101.176 128.454 1.00 18.33 145 LYS H C 1
ATOM 2803 O O . LYS B 2 148 ? 88.184 102.053 128.825 1.00 18.12 145 LYS H O 1
ATOM 2809 N N . GLY B 2 149 ? 88.753 99.877 128.663 1.00 17.91 146 GLY H N 1
ATOM 2810 C CA . GLY B 2 149 ? 87.629 99.380 129.440 1.00 18.16 146 GLY H CA 1
ATOM 2811 C C . GLY B 2 149 ? 86.202 99.548 128.954 1.00 19.36 146 GLY H C 1
ATOM 2812 O O . GLY B 2 149 ? 85.350 100.016 129.712 1.00 19.14 146 GLY H O 1
ATOM 2813 N N . TYR B 2 150 ? 85.920 99.139 127.721 1.00 17.41 147 TYR H N 1
ATOM 2814 C CA . TYR B 2 150 ? 84.566 99.245 127.196 1.00 14.71 147 TYR H CA 1
ATOM 2815 C C . TYR B 2 150 ? 84.054 97.884 126.758 1.00 17.59 147 TYR H C 1
ATOM 2816 O O . TYR B 2 150 ? 84.837 96.959 126.524 1.00 17.02 147 TYR H O 1
ATOM 2825 N N . PHE B 2 151 ? 82.732 97.775 126.649 1.00 17.68 148 PHE H N 1
ATOM 2826 C CA . PHE B 2 151 ? 82.075 96.539 126.232 1.00 15.57 148 PHE H CA 1
ATOM 2827 C C . PHE B 2 151 ? 80.625 96.860 125.847 1.00 15.03 148 PHE H C 1
ATOM 2828 O O . PHE B 2 151 ? 79.979 97.700 126.473 1.00 14.53 148 PHE H O 1
ATOM 2836 N N . PRO B 2 152 ? 80.157 96.324 124.711 1.00 14.20 149 PRO H N 1
ATOM 2837 C CA . PRO B 2 152 ? 80.870 95.466 123.757 1.00 13.03 149 PRO H CA 1
ATOM 2838 C C . PRO B 2 152 ? 81.401 96.315 122.603 1.00 14.84 149 PRO H C 1
ATOM 2839 O O . PRO B 2 152 ? 81.420 97.548 122.687 1.00 17.01 149 PRO H O 1
ATOM 2843 N N . GLU B 2 153 ? 81.844 95.656 121.538 1.00 13.19 150 GLU H N 1
ATOM 2844 C CA . GLU B 2 153 ? 82.315 96.357 120.349 1.00 16.30 150 GLU H CA 1
ATOM 2845 C C . GLU B 2 153 ? 81.067 96.850 119.599 1.00 19.00 150 GLU H C 1
ATOM 2846 O O . GLU B 2 153 ? 79.985 96.276 119.738 1.00 19.00 150 GLU H O 1
ATOM 2852 N N . PRO B 2 154 ? 81.206 97.892 118.765 1.00 17.83 151 PRO H N 1
ATOM 2853 C CA . PRO B 2 154 ? 82.445 98.617 118.491 1.00 18.16 151 PRO H CA 1
ATOM 2854 C C . PRO B 2 154 ? 82.437 100.055 119.000 1.00 18.34 151 PRO H C 1
ATOM 2855 O O . PRO B 2 154 ? 81.471 100.518 119.604 1.00 18.26 151 PRO H O 1
ATOM 2859 N N . VAL B 2 155 ? 83.559 100.731 118.787 1.00 17.01 152 VAL H N 1
ATOM 2860 C CA . VAL B 2 155 ? 83.699 102.145 119.107 1.00 19.66 152 VAL H CA 1
ATOM 2861 C C . VAL B 2 155 ? 84.274 102.701 117.820 1.00 22.65 152 VAL H C 1
ATOM 2862 O O . VAL B 2 155 ? 84.984 101.990 117.103 1.00 24.48 152 VAL H O 1
ATOM 2866 N N . THR B 2 156 ? 83.911 103.931 117.478 1.00 22.87 153 THR H N 1
ATOM 2867 C CA . THR B 2 156 ? 84.468 104.550 116.285 1.00 23.41 153 THR H CA 1
ATOM 2868 C C . THR B 2 156 ? 85.337 105.692 116.789 1.00 21.94 153 THR H C 1
ATOM 2869 O O . THR B 2 156 ? 84.976 106.389 117.740 1.00 22.63 153 THR H O 1
ATOM 2873 N N . LEU B 2 157 ? 86.518 105.830 116.204 1.00 20.30 154 LEU H N 1
ATOM 2874 C CA . LEU B 2 157 ? 87.435 106.881 116.606 1.00 19.71 154 LEU H CA 1
ATOM 2875 C C . LEU B 2 157 ? 87.886 107.626 115.366 1.00 18.63 154 LEU H C 1
ATOM 2876 O O . LEU B 2 157 ? 88.111 107.023 114.321 1.00 18.97 154 LEU H O 1
ATOM 2881 N N . THR B 2 158 ? 87.936 108.949 115.475 1.00 16.74 156 THR H N 1
ATOM 2882 C CA . THR B 2 158 ? 88.381 109.807 114.389 1.00 17.34 156 THR H CA 1
ATOM 2883 C C . THR B 2 158 ? 89.260 110.891 114.995 1.00 18.46 156 THR H C 1
ATOM 2884 O O . THR B 2 158 ? 89.267 111.091 116.210 1.00 19.11 156 THR H O 1
ATOM 2888 N N . TRP B 2 159 ? 90.041 111.548 114.146 1.00 21.23 157 TRP H N 1
ATOM 2889 C CA . TRP B 2 159 ? 90.920 112.631 114.569 1.00 20.03 157 TRP H CA 1
ATOM 2890 C C . TRP B 2 159 ? 90.400 113.890 113.888 1.00 22.46 157 TRP H C 1
ATOM 2891 O O . TRP B 2 159 ? 90.107 113.865 112.693 1.00 20.94 157 TRP H O 1
ATOM 2902 N N . ASN B 2 160 ? 90.254 114.969 114.658 1.00 25.76 162 ASN H N 1
ATOM 2903 C CA . ASN B 2 160 ? 89.740 116.242 114.147 1.00 28.65 162 ASN H CA 1
ATOM 2904 C C . ASN B 2 160 ? 88.459 116.055 113.335 1.00 31.42 162 ASN H C 1
ATOM 2905 O O . ASN B 2 160 ? 88.325 116.566 112.221 1.00 33.01 162 ASN H O 1
ATOM 2910 N N . SER B 2 161 ? 87.543 115.275 113.903 1.00 32.94 163 SER H N 1
ATOM 2911 C CA . SER B 2 161 ? 86.247 114.973 113.299 1.00 33.38 163 SER H CA 1
ATOM 2912 C C . SER B 2 161 ? 86.325 114.271 111.949 1.00 35.10 163 SER H C 1
ATOM 2913 O O . SER B 2 161 ? 85.341 114.223 111.216 1.00 37.72 163 SER H O 1
ATOM 2916 N N . GLY B 2 162 ? 87.483 113.699 111.635 1.00 37.06 164 GLY H N 1
ATOM 2917 C CA . GLY B 2 162 ? 87.643 113.007 110.367 1.00 37.40 164 GLY H CA 1
ATOM 2918 C C . GLY B 2 162 ? 88.442 113.786 109.336 1.00 39.36 164 GLY H C 1
ATOM 2919 O O . GLY B 2 162 ? 88.752 113.257 108.267 1.00 39.04 164 GLY H O 1
ATOM 2920 N N . SER B 2 163 ? 88.757 115.043 109.647 1.00 40.51 165 SER H N 1
ATOM 2921 C CA . SER B 2 163 ? 89.536 115.904 108.756 1.00 41.84 165 SER H CA 1
ATOM 2922 C C . SER B 2 163 ? 90.934 115.324 108.589 1.00 42.37 165 SER H C 1
ATOM 2923 O O . SER B 2 163 ? 91.477 115.274 107.485 1.00 43.04 165 SER H O 1
ATOM 2926 N N . LEU B 2 164 ? 91.510 114.907 109.710 1.00 40.89 166 LEU H N 1
ATOM 2927 C CA . LEU B 2 164 ? 92.838 114.319 109.741 1.00 39.96 166 LEU H CA 1
ATOM 2928 C C . LEU B 2 164 ? 92.677 112.819 109.500 1.00 38.95 166 LEU H C 1
ATOM 2929 O O . LEU B 2 164 ? 92.179 112.095 110.361 1.00 38.08 166 LEU H O 1
ATOM 2934 N N . SER B 2 165 ? 93.085 112.362 108.318 1.00 38.20 167 SER H N 1
ATOM 2935 C CA . SER B 2 165 ? 92.953 110.954 107.959 1.00 39.47 167 SER H CA 1
ATOM 2936 C C . SER B 2 165 ? 94.236 110.284 107.468 1.00 40.23 167 SER H C 1
ATOM 2937 O O . SER B 2 165 ? 94.302 109.056 107.391 1.00 39.81 167 SER H O 1
ATOM 2940 N N . SER B 2 166 ? 95.237 111.084 107.110 1.00 38.41 168 SER H N 1
ATOM 2941 C CA . SER B 2 166 ? 96.513 110.545 106.644 1.00 36.69 168 SER H CA 1
ATOM 2942 C C . SER B 2 166 ? 97.452 110.326 107.820 1.00 32.44 168 SER H C 1
ATOM 2943 O O . SER B 2 166 ? 97.451 111.102 108.776 1.00 32.02 168 SER H O 1
ATOM 2946 N N . GLY B 2 167 ? 98.255 109.270 107.737 1.00 27.39 169 GLY H N 1
ATOM 2947 C CA . GLY B 2 167 ? 99.197 108.962 108.798 1.00 24.88 169 GLY H CA 1
ATOM 2948 C C . GLY B 2 167 ? 98.520 108.462 110.056 1.00 23.91 169 GLY H C 1
ATOM 2949 O O . GLY B 2 167 ? 99.058 108.601 111.153 1.00 27.08 169 GLY H O 1
ATOM 2950 N N . VAL B 2 168 ? 97.342 107.867 109.893 1.00 23.16 171 VAL H N 1
ATOM 2951 C CA . VAL B 2 168 ? 96.571 107.349 111.017 1.00 21.03 171 VAL H CA 1
ATOM 2952 C C . VAL B 2 168 ? 96.581 105.826 111.065 1.00 21.87 171 VAL H C 1
ATOM 2953 O O . VAL B 2 168 ? 96.428 105.159 110.043 1.00 23.17 171 VAL H O 1
ATOM 2957 N N . HIS B 2 169 ? 96.769 105.285 112.262 1.00 17.76 172 HIS H N 1
ATOM 2958 C CA . HIS B 2 169 ? 96.754 103.848 112.469 1.00 17.00 172 HIS H CA 1
ATOM 2959 C C . HIS B 2 169 ? 95.841 103.533 113.635 1.00 18.47 172 HIS H C 1
ATOM 2960 O O . HIS B 2 169 ? 96.102 103.953 114.761 1.00 20.00 172 HIS H O 1
ATOM 2967 N N . THR B 2 170 ? 94.737 102.851 113.354 1.00 17.20 173 THR H N 1
ATOM 2968 C CA . THR B 2 170 ? 93.817 102.450 114.410 1.00 16.69 173 THR H CA 1
ATOM 2969 C C . THR B 2 170 ? 93.967 100.946 114.540 1.00 15.44 173 THR H C 1
ATOM 2970 O O . THR B 2 170 ? 93.782 100.205 113.577 1.00 15.95 173 THR H O 1
ATOM 2974 N N . PHE B 2 171 ? 94.349 100.510 115.732 1.00 15.55 174 PHE H N 1
ATOM 2975 C CA . PHE B 2 171 ? 94.578 99.099 115.994 1.00 17.04 174 PHE H CA 1
ATOM 2976 C C . PHE B 2 171 ? 93.337 98.347 116.428 1.00 17.08 174 PHE H C 1
ATOM 2977 O O . PHE B 2 171 ? 92.449 98.910 117.065 1.00 21.31 174 PHE H O 1
ATOM 2985 N N . PRO B 2 172 ? 93.238 97.070 116.035 1.00 17.57 175 PRO H N 1
ATOM 2986 C CA . PRO B 2 172 ? 92.104 96.210 116.379 1.00 17.38 175 PRO H CA 1
ATOM 2987 C C . PRO B 2 172 ? 91.981 96.088 117.895 1.00 19.24 175 PRO H C 1
ATOM 2988 O O . PRO B 2 172 ? 92.984 95.961 118.595 1.00 17.17 175 PRO H O 1
ATOM 2992 N N . ALA B 2 173 ? 90.751 96.135 118.397 1.00 17.94 176 ALA H N 1
ATOM 2993 C CA . ALA B 2 173 ? 90.503 96.026 119.831 1.00 19.42 176 ALA H CA 1
ATOM 2994 C C . ALA B 2 173 ? 90.863 94.637 120.350 1.00 18.45 176 ALA H C 1
ATOM 2995 O O . ALA B 2 173 ? 90.693 93.645 119.644 1.00 19.00 176 ALA H O 1
ATOM 2997 N N . VAL B 2 174 ? 91.386 94.580 121.573 1.00 16.81 177 VAL H N 1
ATOM 2998 C CA . VAL B 2 174 ? 91.767 93.316 122.199 1.00 19.29 177 VAL H CA 1
ATOM 2999 C C . VAL B 2 174 ? 90.979 93.124 123.493 1.00 19.52 177 VAL H C 1
ATOM 3000 O O . VAL B 2 174 ? 90.987 93.990 124.370 1.00 16.91 177 VAL H O 1
ATOM 3004 N N . LEU B 2 175 ? 90.307 91.982 123.604 1.00 21.35 178 LEU H N 1
ATOM 3005 C CA . LEU B 2 175 ? 89.506 91.662 124.781 1.00 22.27 178 LEU H CA 1
ATOM 3006 C C . LEU B 2 175 ? 90.311 90.992 125.883 1.00 24.79 178 LEU H C 1
ATOM 3007 O O . LEU B 2 175 ? 91.058 90.051 125.633 1.00 26.56 178 LEU H O 1
ATOM 3012 N N . GLN B 2 176 ? 90.115 91.453 127.111 1.00 30.88 179 GLN H N 1
ATOM 3013 C CA . GLN B 2 176 ? 90.797 90.874 128.258 1.00 37.36 179 GLN H CA 1
ATOM 3014 C C . GLN B 2 176 ? 89.969 91.076 129.522 1.00 37.61 179 GLN H C 1
ATOM 3015 O O . GLN B 2 176 ? 89.787 92.203 129.987 1.00 38.49 179 GLN H O 1
ATOM 3021 N N . SER B 2 177 ? 89.463 89.971 130.061 1.00 39.22 180 SER H N 1
ATOM 3022 C CA . SER B 2 177 ? 88.633 89.985 131.265 1.00 43.20 180 SER H CA 1
ATOM 3023 C C . SER B 2 177 ? 87.329 90.762 131.090 1.00 42.72 180 SER H C 1
ATOM 3024 O O . SER B 2 177 ? 86.951 91.579 131.940 1.00 44.41 180 SER H O 1
ATOM 3027 N N . ASP B 2 178 ? 86.660 90.496 129.969 1.00 40.18 183 ASP H N 1
ATOM 3028 C CA . ASP B 2 178 ? 85.379 91.111 129.620 1.00 35.88 183 ASP H CA 1
ATOM 3029 C C . ASP B 2 178 ? 85.413 92.610 129.319 1.00 29.14 183 ASP H C 1
ATOM 3030 O O . ASP B 2 178 ? 84.385 93.283 129.388 1.00 29.37 183 ASP H O 1
ATOM 3035 N N . LEU B 2 179 ? 86.590 93.124 128.979 1.00 21.71 184 LEU H N 1
ATOM 3036 C CA . LEU B 2 179 ? 86.752 94.536 128.644 1.00 18.78 184 LEU H CA 1
ATOM 3037 C C . LEU B 2 179 ? 87.745 94.705 127.494 1.00 17.82 184 LEU H C 1
ATOM 3038 O O . LEU B 2 179 ? 88.784 94.053 127.460 1.00 20.65 184 LEU H O 1
ATOM 3043 N N . TYR B 2 180 ? 87.396 95.557 126.537 1.00 17.40 185 TYR H N 1
ATOM 3044 C CA . TYR B 2 180 ? 88.245 95.816 125.378 1.00 15.91 185 TYR H CA 1
ATOM 3045 C C . TYR B 2 180 ? 89.142 97.032 125.565 1.00 14.85 185 TYR H C 1
ATOM 3046 O O . TYR B 2 180 ? 88.814 97.958 126.306 1.00 16.65 185 TYR H O 1
ATOM 3055 N N . THR B 2 181 ? 90.262 97.025 124.854 1.00 13.93 186 THR H N 1
ATOM 3056 C CA . THR B 2 181 ? 91.206 98.134 124.854 1.00 13.98 186 THR H CA 1
ATOM 3057 C C . THR B 2 181 ? 91.542 98.360 123.390 1.00 12.27 186 THR H C 1
ATOM 3058 O O . THR B 2 181 ? 91.767 97.410 122.641 1.00 17.76 186 THR H O 1
ATOM 3062 N N . LEU B 2 182 ? 91.526 99.617 122.977 1.00 14.13 187 LEU H N 1
ATOM 3063 C CA . LEU B 2 182 ? 91.832 99.986 121.604 1.00 15.02 187 LEU H CA 1
ATOM 3064 C C . LEU B 2 182 ? 92.731 101.221 121.661 1.00 13.42 187 LEU H C 1
ATOM 3065 O O . LEU B 2 182 ? 92.708 101.963 122.640 1.00 12.70 187 LEU H O 1
ATOM 3070 N N . SER B 2 183 ? 93.563 101.404 120.644 1.00 14.40 188 SER H N 1
ATOM 3071 C CA . SER B 2 183 ? 94.448 102.562 120.588 1.00 14.77 188 SER H CA 1
ATOM 3072 C C . SER B 2 183 ? 94.580 103.049 119.155 1.00 14.33 188 SER H C 1
ATOM 3073 O O . SER B 2 183 ? 94.274 102.319 118.208 1.00 15.12 188 SER H O 1
ATOM 3076 N N . SER B 2 184 ? 95.045 104.282 119.000 1.00 14.74 189 SER H N 1
ATOM 3077 C CA . SER B 2 184 ? 95.231 104.868 117.677 1.00 16.27 189 SER H CA 1
ATOM 3078 C C . SER B 2 184 ? 96.375 105.871 117.701 1.00 15.62 189 SER H C 1
ATOM 3079 O O . SER B 2 184 ? 96.573 106.577 118.689 1.00 18.15 189 SER H O 1
ATOM 3082 N N . SER B 2 185 ? 97.132 105.917 116.611 1.00 16.66 190 SER H N 1
ATOM 3083 C CA . SER B 2 185 ? 98.253 106.843 116.492 1.00 18.46 190 SER H CA 1
ATOM 3084 C C . SER B 2 185 ? 98.097 107.696 115.241 1.00 17.16 190 SER H C 1
ATOM 3085 O O . SER B 2 185 ? 97.544 107.244 114.242 1.00 20.55 190 SER H O 1
ATOM 3088 N N . VAL B 2 186 ? 98.557 108.939 115.315 1.00 17.30 191 VAL H N 1
ATOM 3089 C CA . VAL B 2 186 ? 98.505 109.843 114.175 1.00 16.80 191 VAL H CA 1
ATOM 3090 C C . VAL B 2 186 ? 99.851 110.560 114.085 1.00 21.39 191 VAL H C 1
ATOM 3091 O O . VAL B 2 186 ? 100.389 111.035 115.091 1.00 21.25 191 VAL H O 1
ATOM 3095 N N . THR B 2 187 ? 100.428 110.573 112.890 1.00 23.75 192 THR H N 1
ATOM 3096 C CA . THR B 2 187 ? 101.716 111.221 112.692 1.00 28.42 192 THR H CA 1
ATOM 3097 C C . THR B 2 187 ? 101.565 112.461 111.828 1.00 25.53 192 THR H C 1
ATOM 3098 O O . THR B 2 187 ? 101.048 112.390 110.717 1.00 26.58 192 THR H O 1
ATOM 3102 N N . VAL B 2 188 ? 101.990 113.600 112.364 1.00 26.64 193 VAL H N 1
ATOM 3103 C CA . VAL B 2 188 ? 101.917 114.871 111.648 1.00 30.15 193 VAL H CA 1
ATOM 3104 C C . VAL B 2 188 ? 103.284 115.548 111.652 1.00 33.97 193 VAL H C 1
ATOM 3105 O O . VAL B 2 188 ? 104.171 115.156 112.409 1.00 35.57 193 VAL H O 1
ATOM 3109 N N . THR B 2 189 ? 103.459 116.548 110.790 1.00 37.11 194 THR H N 1
ATOM 3110 C CA . THR B 2 189 ? 104.723 117.283 110.722 1.00 41.34 194 THR H CA 1
ATOM 3111 C C . THR B 2 189 ? 104.877 118.140 111.978 1.00 44.53 194 THR H C 1
ATOM 3112 O O . THR B 2 189 ? 103.883 118.593 112.550 1.00 46.49 194 THR H O 1
ATOM 3116 N N . SER B 2 190 ? 106.120 118.363 112.398 1.00 46.79 195 SER H N 1
ATOM 3117 C CA . SER B 2 190 ? 106.402 119.151 113.597 1.00 49.64 195 SER H CA 1
ATOM 3118 C C . SER B 2 190 ? 105.914 120.604 113.534 1.00 49.75 195 SER H C 1
ATOM 3119 O O . SER B 2 190 ? 105.924 121.312 114.544 1.00 49.26 195 SER H O 1
ATOM 3122 N N . SER B 2 191 ? 105.481 121.034 112.351 1.00 48.67 196 SER H N 1
ATOM 3123 C CA . SER B 2 191 ? 104.972 122.389 112.149 1.00 47.96 196 SER H CA 1
ATOM 3124 C C . SER B 2 191 ? 103.476 122.467 112.469 1.00 47.68 196 SER H C 1
ATOM 3125 O O . SER B 2 191 ? 102.968 123.518 112.864 1.00 48.69 196 SER H O 1
ATOM 3128 N N . THR B 2 192 ? 102.786 121.343 112.296 1.00 45.99 198 THR H N 1
ATOM 3129 C CA . THR B 2 192 ? 101.349 121.248 112.535 1.00 43.65 198 THR H CA 1
ATOM 3130 C C . THR B 2 192 ? 100.976 121.243 114.018 1.00 40.92 198 THR H C 1
ATOM 3131 O O . THR B 2 192 ? 99.959 121.812 114.409 1.00 41.38 198 THR H O 1
ATOM 3135 N N . TRP B 2 193 ? 101.788 120.581 114.833 1.00 37.44 199 TRP H N 1
ATOM 3136 C CA . TRP B 2 193 ? 101.525 120.491 116.266 1.00 36.60 199 TRP H CA 1
ATOM 3137 C C . TRP B 2 193 ? 102.748 120.981 117.038 1.00 36.93 199 TRP H C 1
ATOM 3138 O O . TRP B 2 193 ? 103.882 120.693 116.652 1.00 39.48 199 TRP H O 1
ATOM 3149 N N . PRO B 2 194 ? 102.537 121.692 118.164 1.00 38.31 200 PRO H N 1
ATOM 3150 C CA . PRO B 2 194 ? 101.259 122.074 118.779 1.00 39.89 200 PRO H CA 1
ATOM 3151 C C . PRO B 2 194 ? 100.599 123.370 118.300 1.00 43.56 200 PRO H C 1
ATOM 3152 O O . PRO B 2 194 ? 99.600 123.795 118.885 1.00 44.30 200 PRO H O 1
ATOM 3156 N N . SER B 2 195 ? 101.134 123.994 117.251 1.00 48.07 202 SER H N 1
ATOM 3157 C CA . SER B 2 195 ? 100.564 125.248 116.745 1.00 51.40 202 SER H CA 1
ATOM 3158 C C . SER B 2 195 ? 99.074 125.103 116.439 1.00 50.96 202 SER H C 1
ATOM 3159 O O . SER B 2 195 ? 98.283 126.006 116.717 1.00 52.44 202 SER H O 1
ATOM 3162 N N . GLN B 2 196 ? 98.699 123.954 115.885 1.00 50.23 203 GLN H N 1
ATOM 3163 C CA . GLN B 2 196 ? 97.307 123.666 115.563 1.00 48.96 203 GLN H CA 1
ATOM 3164 C C . GLN B 2 196 ? 96.820 122.509 116.429 1.00 44.10 203 GLN H C 1
ATOM 3165 O O . GLN B 2 196 ? 97.540 121.531 116.642 1.00 41.76 203 GLN H O 1
ATOM 3171 N N . SER B 2 197 ? 95.599 122.634 116.937 1.00 40.64 204 SER H N 1
ATOM 3172 C CA . SER B 2 197 ? 95.027 121.613 117.805 1.00 37.52 204 SER H CA 1
ATOM 3173 C C . SER B 2 197 ? 94.641 120.318 117.103 1.00 33.32 204 SER H C 1
ATOM 3174 O O . SER B 2 197 ? 94.171 120.315 115.963 1.00 34.21 204 SER H O 1
ATOM 3177 N N . ILE B 2 198 ? 94.877 119.217 117.806 1.00 30.30 205 ILE H N 1
ATOM 3178 C CA . ILE B 2 198 ? 94.556 117.885 117.326 1.00 26.74 205 ILE H CA 1
ATOM 3179 C C . ILE B 2 198 ? 93.690 117.251 118.412 1.00 25.54 205 ILE H C 1
ATOM 3180 O O . ILE B 2 198 ? 94.041 117.253 119.598 1.00 23.55 205 ILE H O 1
ATOM 3185 N N . THR B 2 199 ? 92.527 116.761 118.001 1.00 24.50 206 THR H N 1
ATOM 3186 C CA . THR B 2 199 ? 91.584 116.160 118.927 1.00 23.23 206 THR H CA 1
ATOM 3187 C C . THR B 2 199 ? 91.187 114.751 118.528 1.00 19.95 206 THR H C 1
ATOM 3188 O O . THR B 2 199 ? 91.043 114.437 117.349 1.00 20.09 206 THR H O 1
ATOM 3192 N N . CYS B 2 200 ? 91.044 113.905 119.537 1.00 19.55 208 CYS H N 1
ATOM 3193 C CA . CYS B 2 200 ? 90.637 112.520 119.368 1.00 20.78 208 CYS H CA 1
ATOM 3194 C C . CYS B 2 200 ? 89.136 112.442 119.695 1.00 18.66 208 CYS H C 1
ATOM 3195 O O . CYS B 2 200 ? 88.729 112.812 120.799 1.00 20.12 208 CYS H O 1
ATOM 3198 N N . ASN B 2 201 ? 88.321 111.992 118.739 1.00 14.88 209 ASN H N 1
ATOM 3199 C CA . ASN B 2 201 ? 86.871 111.884 118.946 1.00 16.45 209 ASN H CA 1
ATOM 3200 C C . ASN B 2 201 ? 86.466 110.422 119.050 1.00 16.39 209 ASN H C 1
ATOM 3201 O O . ASN B 2 201 ? 86.725 109.642 118.140 1.00 16.87 209 ASN H O 1
ATOM 3206 N N . VAL B 2 202 ? 85.798 110.058 120.139 1.00 16.31 210 VAL H N 1
ATOM 3207 C CA . VAL B 2 202 ? 85.373 108.674 120.332 1.00 14.51 210 VAL H CA 1
ATOM 3208 C C . VAL B 2 202 ? 83.873 108.547 120.592 1.00 15.47 210 VAL H C 1
ATOM 3209 O O . VAL B 2 202 ? 83.292 109.340 121.335 1.00 14.96 210 VAL H O 1
ATOM 3213 N N . ALA B 2 203 ? 83.258 107.544 119.972 1.00 11.63 211 ALA H N 1
ATOM 3214 C CA . ALA B 2 203 ? 81.839 107.285 120.151 1.00 14.70 211 ALA H CA 1
ATOM 3215 C C . ALA B 2 203 ? 81.615 105.801 120.422 1.00 15.34 211 ALA H C 1
ATOM 3216 O O . ALA B 2 203 ? 82.228 104.946 119.782 1.00 17.23 211 ALA H O 1
ATOM 3218 N N . HIS B 2 204 ? 80.765 105.508 121.402 1.00 14.93 212 HIS H N 1
ATOM 3219 C CA . HIS B 2 204 ? 80.423 104.136 121.758 1.00 15.60 212 HIS H CA 1
ATOM 3220 C C . HIS B 2 204 ? 78.900 104.023 121.662 1.00 17.46 212 HIS H C 1
ATOM 3221 O O . HIS B 2 204 ? 78.180 104.395 122.588 1.00 18.39 212 HIS H O 1
ATOM 3228 N N . PRO B 2 205 ? 78.392 103.509 120.529 1.00 18.77 213 PRO H N 1
ATOM 3229 C CA . PRO B 2 205 ? 76.954 103.345 120.291 1.00 17.45 213 PRO H CA 1
ATOM 3230 C C . PRO B 2 205 ? 76.189 102.593 121.377 1.00 17.91 213 PRO H C 1
ATOM 3231 O O . PRO B 2 205 ? 75.146 103.059 121.834 1.00 21.22 213 PRO H O 1
ATOM 3235 N N . ALA B 2 206 ? 76.730 101.462 121.824 1.00 15.38 214 ALA H N 1
ATOM 3236 C CA . ALA B 2 206 ? 76.069 100.644 122.836 1.00 15.57 214 ALA H CA 1
ATOM 3237 C C . ALA B 2 206 ? 75.737 101.355 124.143 1.00 17.11 214 ALA H C 1
ATOM 3238 O O . ALA B 2 206 ? 74.752 101.014 124.796 1.00 17.14 214 ALA H O 1
ATOM 3240 N N . SER B 2 207 ? 76.549 102.333 124.532 1.00 17.06 215 SER H N 1
ATOM 3241 C CA . SER B 2 207 ? 76.299 103.061 125.773 1.00 16.31 215 SER H CA 1
ATOM 3242 C C . SER B 2 207 ? 75.824 104.484 125.515 1.00 16.95 215 SER H C 1
ATOM 3243 O O . SER B 2 207 ? 75.627 105.250 126.456 1.00 20.52 215 SER H O 1
ATOM 3246 N N . SER B 2 208 ? 75.663 104.839 124.241 1.00 17.94 216 SER H N 1
ATOM 3247 C CA . SER B 2 208 ? 75.216 106.177 123.846 1.00 17.92 216 SER H CA 1
ATOM 3248 C C . SER B 2 208 ? 76.089 107.286 124.422 1.00 20.92 216 SER H C 1
ATOM 3249 O O . SER B 2 208 ? 75.577 108.289 124.925 1.00 22.60 216 SER H O 1
ATOM 3252 N N . THR B 2 209 ? 77.405 107.098 124.372 1.00 17.76 217 THR H N 1
ATOM 3253 C CA . THR B 2 209 ? 78.325 108.104 124.891 1.00 16.44 217 THR H CA 1
ATOM 3254 C C . THR B 2 209 ? 79.337 108.549 123.841 1.00 17.05 217 THR H C 1
ATOM 3255 O O . THR B 2 209 ? 79.627 107.823 122.883 1.00 16.18 217 THR H O 1
ATOM 3259 N N . LYS B 2 210 ? 79.834 109.769 124.013 1.00 12.81 218 LYS H N 1
ATOM 3260 C CA . LYS B 2 210 ? 80.838 110.352 123.128 1.00 13.90 218 LYS H CA 1
ATOM 3261 C C . LYS B 2 210 ? 81.769 111.177 123.999 1.00 16.26 218 LYS H C 1
ATOM 3262 O O . LYS B 2 210 ? 81.409 111.569 125.112 1.00 17.06 218 LYS H O 1
ATOM 3268 N N . VAL B 2 211 ? 82.972 111.430 123.501 1.00 16.46 219 VAL H N 1
ATOM 3269 C CA . VAL B 2 211 ? 83.930 112.238 124.238 1.00 17.36 219 VAL H CA 1
ATOM 3270 C C . VAL B 2 211 ? 85.041 112.714 123.318 1.00 16.28 219 VAL H C 1
ATOM 3271 O O . VAL B 2 211 ? 85.455 112.001 122.401 1.00 17.23 219 VAL H O 1
ATOM 3275 N N . ASP B 2 212 ? 85.450 113.960 123.520 1.00 19.56 220 ASP H N 1
ATOM 3276 C CA . ASP B 2 212 ? 86.529 114.561 122.748 1.00 22.81 220 ASP H CA 1
ATOM 3277 C C . ASP B 2 212 ? 87.703 114.821 123.677 1.00 24.16 220 ASP H C 1
ATOM 3278 O O . ASP B 2 212 ? 87.521 115.329 124.780 1.00 24.62 220 ASP H O 1
ATOM 3283 N N . LYS B 2 213 ? 88.898 114.423 123.252 1.00 24.96 221 LYS H N 1
ATOM 3284 C CA . LYS B 2 213 ? 90.104 114.656 124.041 1.00 24.73 221 LYS H CA 1
ATOM 3285 C C . LYS B 2 213 ? 91.142 115.371 123.189 1.00 25.06 221 LYS H C 1
ATOM 3286 O O . LYS B 2 213 ? 91.578 114.858 122.161 1.00 20.71 221 LYS H O 1
ATOM 3292 N N . LYS B 2 214 ? 91.489 116.583 123.606 1.00 27.54 222 LYS H N 1
ATOM 3293 C CA . LYS B 2 214 ? 92.484 117.392 122.918 1.00 31.09 222 LYS H CA 1
ATOM 3294 C C . LYS B 2 214 ? 93.875 116.960 123.399 1.00 28.87 222 LYS H C 1
ATOM 3295 O O . LYS B 2 214 ? 94.093 116.768 124.598 1.00 25.29 222 LYS H O 1
ATOM 3301 N N . ILE B 2 215 ? 94.798 116.769 122.457 1.00 29.88 223 ILE H N 1
ATOM 3302 C CA . ILE B 2 215 ? 96.164 116.361 122.794 1.00 29.59 223 ILE H CA 1
ATOM 3303 C C . ILE B 2 215 ? 97.003 117.604 123.085 1.00 31.91 223 ILE H C 1
ATOM 3304 O O . ILE B 2 215 ? 97.349 118.357 122.174 1.00 32.36 223 ILE H O 1
ATOM 3309 N N . GLU B 2 216 ? 97.322 117.820 124.354 1.00 35.08 226 GLU H N 1
ATOM 3310 C CA . GLU B 2 216 ? 98.117 118.976 124.751 1.00 39.33 226 GLU H CA 1
ATOM 3311 C C . GLU B 2 216 ? 99.479 118.546 125.276 1.00 36.89 226 GLU H C 1
ATOM 3312 O O . GLU B 2 216 ? 99.610 117.481 125.880 1.00 35.39 226 GLU H O 1
ATOM 3318 N N . PRO B 2 217 ? 100.518 119.364 125.036 1.00 36.53 227 PRO H N 1
ATOM 3319 C CA . PRO B 2 217 ? 101.876 119.053 125.494 1.00 34.82 227 PRO H CA 1
ATOM 3320 C C . PRO B 2 217 ? 101.981 118.944 127.012 1.00 35.32 227 PRO H C 1
ATOM 3321 O O . PRO B 2 217 ? 101.277 119.643 127.741 1.00 34.76 227 PRO H O 1
ATOM 3325 N N . ARG B 2 218 ? 102.833 118.032 127.475 1.00 38.34 228 ARG H N 1
ATOM 3326 C CA . ARG B 2 218 ? 103.047 117.805 128.905 1.00 42.96 228 ARG H CA 1
ATOM 3327 C C . ARG B 2 218 ? 103.808 118.958 129.564 1.00 45.01 228 ARG H 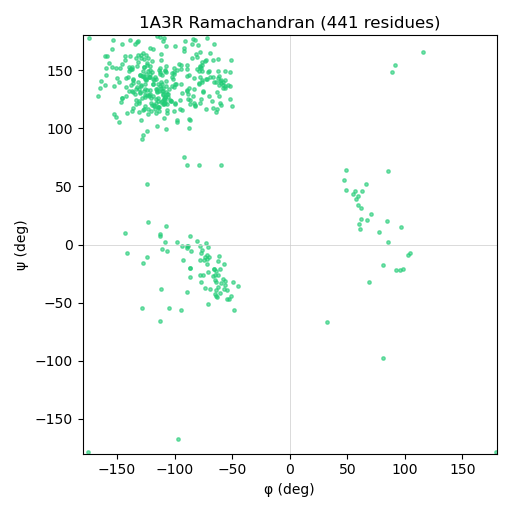C 1
ATOM 3328 O O . ARG B 2 218 ? 104.719 119.513 128.910 1.00 44.95 228 ARG H O 1
ATOM 3337 N N . VAL C 3 1 ? 60.694 80.324 89.108 1.00 43.94 156 VAL P N 1
ATOM 3338 C CA . VAL C 3 1 ? 61.902 81.194 89.195 1.00 44.89 156 VAL P CA 1
ATOM 3339 C C . VAL C 3 1 ? 63.093 80.500 88.536 1.00 44.76 156 VAL P C 1
ATOM 3340 O O . VAL C 3 1 ? 63.293 79.295 88.721 1.00 45.73 156 VAL P O 1
ATOM 3344 N N . LYS C 3 2 ? 63.871 81.262 87.765 1.00 41.48 157 LYS P N 1
ATOM 3345 C CA . LYS C 3 2 ? 65.060 80.744 87.082 1.00 38.24 157 LYS P CA 1
ATOM 3346 C C . LYS C 3 2 ? 66.011 80.127 88.107 1.00 35.52 157 LYS P C 1
ATOM 3347 O O . LYS C 3 2 ? 66.255 80.717 89.160 1.00 36.14 157 LYS P O 1
ATOM 3353 N N . ALA C 3 3 ? 66.540 78.945 87.794 1.00 30.57 158 ALA P N 1
ATOM 3354 C CA . ALA C 3 3 ? 67.450 78.233 88.696 1.00 29.24 158 ALA P CA 1
ATOM 3355 C C . ALA C 3 3 ? 68.679 79.046 89.109 1.00 25.12 158 ALA P C 1
ATOM 3356 O O . ALA C 3 3 ? 69.137 79.910 88.365 1.00 26.83 158 ALA P O 1
ATOM 3358 N N . GLU C 3 4 ? 69.182 78.786 90.314 1.00 23.38 159 GLU P N 1
ATOM 3359 C CA . GLU C 3 4 ? 70.366 79.471 90.829 1.00 23.41 159 GLU P CA 1
ATOM 3360 C C . GLU C 3 4 ? 71.528 79.077 89.922 1.00 22.53 159 GLU P C 1
ATOM 3361 O O . GLU C 3 4 ? 71.921 77.909 89.868 1.00 21.17 159 GLU P O 1
ATOM 3367 N N . THR C 3 5 ? 72.046 80.063 89.194 1.00 22.90 160 THR P N 1
ATOM 3368 C CA . THR C 3 5 ? 73.127 79.866 88.226 1.00 24.45 160 THR P CA 1
ATOM 3369 C C . THR C 3 5 ? 74.354 79.062 88.674 1.00 24.44 160 THR P C 1
ATOM 3370 O O . THR C 3 5 ? 74.710 78.065 88.039 1.00 24.33 160 THR P O 1
ATOM 3374 N N . ARG C 3 6 ? 74.993 79.494 89.759 1.00 19.05 161 ARG P N 1
ATOM 3375 C CA . ARG C 3 6 ? 76.189 78.829 90.277 1.00 18.17 161 ARG P CA 1
ATOM 3376 C C . ARG C 3 6 ? 75.969 77.406 90.811 1.00 18.29 161 ARG P C 1
ATOM 3377 O O . ARG C 3 6 ? 76.914 76.624 90.903 1.00 22.79 161 ARG P O 1
ATOM 3385 N N . LEU C 3 7 ? 74.729 77.069 91.155 1.00 19.02 162 LEU P N 1
ATOM 3386 C CA . LEU C 3 7 ? 74.417 75.749 91.703 1.00 19.75 162 LEU P CA 1
ATOM 3387 C C . LEU C 3 7 ? 74.064 74.691 90.669 1.00 20.92 162 LEU P C 1
ATOM 3388 O O . LEU C 3 7 ? 73.536 74.999 89.599 1.00 21.61 162 LEU P O 1
ATOM 3393 N N . ASN C 3 8 ? 74.362 73.440 91.013 1.00 18.97 163 ASN P N 1
ATOM 3394 C CA . ASN C 3 8 ? 74.068 72.279 90.175 1.00 20.59 163 ASN P CA 1
ATOM 3395 C C . ASN C 3 8 ? 72.544 72.252 89.979 1.00 23.15 163 ASN P C 1
ATOM 3396 O O . ASN C 3 8 ? 71.784 72.226 90.950 1.00 23.70 163 ASN P O 1
ATOM 3401 N N . PRO C 3 9 ? 72.080 72.291 88.718 1.00 24.00 164 PRO P N 1
ATOM 3402 C CA . PRO C 3 9 ? 70.640 72.272 88.429 1.00 28.07 164 PRO P CA 1
ATOM 3403 C C . PRO C 3 9 ? 69.866 71.037 88.905 1.00 30.80 164 PRO P C 1
ATOM 3404 O O . PRO C 3 9 ? 68.652 71.109 89.097 1.00 32.44 164 PRO P O 1
ATOM 3408 N N . ASP C 3 10 ? 70.567 69.926 89.135 1.00 32.90 165 ASP P N 1
ATOM 3409 C CA . ASP C 3 10 ? 69.925 68.689 89.591 1.00 35.21 165 ASP P CA 1
ATOM 3410 C C . ASP C 3 10 ? 69.502 68.722 91.054 1.00 38.85 165 ASP P C 1
ATOM 3411 O O . ASP C 3 10 ? 68.767 67.848 91.507 1.00 43.53 165 ASP P O 1
ATOM 3416 N N . LEU C 3 11 ? 69.991 69.711 91.798 1.00 39.61 166 LEU P N 1
ATOM 3417 C CA . LEU C 3 11 ? 69.644 69.860 93.209 1.00 38.84 166 LEU P CA 1
ATOM 3418 C C . LEU C 3 11 ? 68.364 70.675 93.370 1.00 42.79 166 LEU P C 1
ATOM 3419 O O . LEU C 3 11 ? 67.696 70.611 94.405 1.00 42.81 166 LEU P O 1
ATOM 3424 N N . GLN C 3 12 ? 68.026 71.430 92.329 1.00 44.27 167 GLN P N 1
ATOM 3425 C CA . GLN C 3 12 ? 66.872 72.317 92.352 1.00 47.27 167 GLN P CA 1
ATOM 3426 C C . GLN C 3 12 ? 65.593 71.793 91.696 1.00 51.16 167 GLN P C 1
ATOM 3427 O O . GLN C 3 12 ? 65.636 71.181 90.625 1.00 51.21 167 GLN P O 1
ATOM 3433 N N . PRO C 3 13 ? 64.433 72.025 92.343 1.00 54.47 168 PRO P N 1
ATOM 3434 C CA . PRO C 3 13 ? 64.304 72.731 93.627 1.00 56.74 168 PRO P CA 1
ATOM 3435 C C . PRO C 3 13 ? 64.357 71.803 94.855 1.00 57.57 168 PRO P C 1
ATOM 3436 O O . PRO C 3 13 ? 64.417 70.580 94.721 1.00 56.57 168 PRO P O 1
ATOM 3440 N N . THR C 3 14 ? 64.344 72.399 96.047 1.00 58.52 169 THR P N 1
ATOM 3441 C CA . THR C 3 14 ? 64.387 71.657 97.312 1.00 60.97 169 THR P CA 1
ATOM 3442 C C . THR C 3 14 ? 63.092 70.857 97.485 1.00 62.48 169 THR P C 1
ATOM 3443 O O . THR C 3 14 ? 61.987 71.406 97.570 1.00 63.81 169 THR P O 1
ATOM 3447 N N . GLU C 3 15 ? 63.254 69.541 97.526 1.00 63.93 170 GLU P N 1
ATOM 3448 C CA . GLU C 3 15 ? 62.131 68.616 97.686 1.00 67.01 170 GLU P CA 1
ATOM 3449 C C . GLU C 3 15 ? 61.507 68.614 99.102 1.00 66.54 170 GLU P C 1
ATOM 3450 O O . GLU C 3 15 ? 62.152 69.004 100.081 1.00 64.78 170 GLU P O 1
#

Sequence (447 aa):
DIVMTQSPSSLTVTTGEKVTMTCKSSQSLLNSRTQKNYLTWYQQKPGQSPKLLIYWASTRESGVPDRFTGSGSGTDFTLSISGVQAEDLAVYYCQNNYNYPLTFGAGTKLELKRADAAPTVSIFPPSSEQLTSGGASVVCFLNNFYPKDINVKWKIDGSERQNGVLNSWTDQDSKDSTYSMSSTLTLTKDEYERHNSYTCEATHKTSTSPIVKSFNRNECVQLQQSGAELVRPGASVKLSCTTSGFNIKDIYIHWVKQRPEQGLEWIGRLDPANGYTKYDPKFQGKATITVDTSSNTAYLHLSSLTSEDTAVYYCDGYYSYYDMDYWGPGTSVTVSSAKTTAPSVYPLAPVCSSVTLGCLVKGYFPEPVTLTWNSGSLSSGVHTFPAVLQSDLYTLSSSVTVTSSTWPSQSITCNVAHPASSTKVDKKIEPRVKAETRLNPDLQPTE

=== Feature glossary ===
Legend for the data blocks above and below:

— What the protein is —

The amino-acid sequence is the protein's primary structure: the linear order of residues from the N-terminus to the C-terminus, written in one-letter code. Everything else here — the 3D coordinates, the secondary structure, the domain annotations — is ultimately a consequence of this string.

Functional annotations link the protein to curated databases. InterPro entries identify conserved domains and families by matching the sequence against member-database signatures (Pfam, PROSITE, CDD, …). Gene Ontology (GO) terms describe molecular function, biological process, and cellular component in a controlled vocabulary. CATH places the structure in a hierarchical fold classification (Class/Architecture/Topology/Homologous-superfamily). The organism is the source species.

— Where its atoms are —

Atomic coordinates in PDBx/mmCIF format — the same representation the Protein Data Bank distributes. Each line of the _atom_site loop places one backbone atom in Cartesian space (units: ångströms, origin: arbitrary).

The six renders are orthographic views along the three Cartesian axes in both directions. Representation (cartoon, sticks, or surface) and color scheme (sequence-rainbow or by-chain) vary across proteins so the training set covers all the common visualization conventions.

— Local backbone conformation —

Eight-state secondary structure (DSSP): H is the canonical α-helix, G the tighter 3₁₀-helix, I the wider π-helix; E/B are β-structure, T and S are turns and bends, and '-' is everything else. DSSP derives these from the pattern of main-chain N–H···O=C hydrogen bonds, not from the sequence.

Three-state secondary structure (P-SEA) collapses the eight DSSP classes into helix (a), strand (b), and coil (c). P-SEA assigns these from Cα geometry alone — distances and angles — without requiring backbone oxygens, so it works on any Cα trace.

φ (phi) and ψ (psi) are the two rotatable backbone dihedrals per residue: φ is the C(i-1)–N–Cα–C torsion, ψ is the N–Cα–C–N(i+1) torsion, both in degrees on (−180°, 180°]. α-helical residues cluster near (−60°, −45°); β-strand residues near (−120°, +130°). A Ramachandran plot is simply a scatter of (φ, ψ) for every residue.

— Global shape and packing —

The geometric summary reports three shape descriptors. Rg (radius of gyration) measures how spread out the Cα atoms are about their centre of mass; compact globular proteins have small Rg, elongated or unfolded ones large. Cα contacts (<8 Å, |i−j|>4) count long-range residue pairs in spatial proximity — high for tightly packed folds, near zero for rods or random coil. The bounding-box extents give the protein's footprint along x, y, z in Å.

SASA measures how much of the protein is reachable by solvent. It is computed by rolling a water-sized probe over the atomic surface and summing the exposed area (Å²). Per-residue SASA distinguishes core (buried, low SASA) from surface (exposed, high SASA) residues; total SASA is a whole-molecule size measure.

Plot images: a contact map (which residues are close in 3D, as an N×N binary image), a Ramachandran scatter (backbone torsion angles, revealing secondary-structure composition at a glance), and — for AlphaFold structures — a PAE heatmap (pairwise prediction confidence).

— Structural neighborhood —

A 3Di character summarizes, for each residue, the relative orientation of the Cα frame of its nearest spatial neighbor. Because it encodes fold topology rather than chemistry, 3Di alignments detect remote structural similarity that sequence alignment misses.

The Foldseek neighbor list gives the closest experimentally determined structures in the PDB, ranked by structural alignment. TM-score near 1 means near-identical fold; near 0.3 means only rough topology match. This is how one finds what a novel AlphaFold prediction most resembles in the solved-structure universe.

— Confidence and disorder —

For AlphaFold models, the B-factor field carries pLDDT — the model's own estimate of local accuracy on a 0–100 scale. Regions with pLDDT<50 should be treated as essentially unmodeled; they often correspond to intrinsically disordered segments.

Crystallographic B-factors measure how much each atom's electron density is smeared out, in Å². They rise in mobile loops and surface residues and fall in the buried interior. In AlphaFold models this column is repurposed to hold pLDDT instead.

Predicted Aligned Error (PAE) is an AlphaFold confidence matrix: entry (i, j) is the expected error in the position of residue j, in ångströms, when the prediction is superimposed on the true structure at residue i. Low PAE within a block of residues means that block is internally rigid and well-predicted; high PAE between two blocks means their relative placement is uncertain even if each block individually is confident.